Protein AF-A0A150GV74-F1 (afdb_monomer_lite)

Foldseek 3Di:
DLPPLLLVLVVVFDPFDVVLSVLLVVLLVVLCVLLVVLPDDPVVCPVVVVVVVVPDDDDDDDVRPLVSLVSLLVSLVPGDLQALPLLSLLSSLVSLVSSCVSVVVDDDPSSVVSVLSSLQSSVSSLVSLQVQFLAAEEEEQALPCLLVVLVVCVVLQFFAPDSDPQQSSNDPLQPLAAAFFALVLQVVLCVPLPVPPPCSSVLPPVGHNQHVNDDDPPSQDALVRVSVVCVVVVGRYGYRHYAQAAHSSDAPHWGHDRSSHQFEYEHYDDLCVLVVVCVRCPPCSLSSQPPDDLVSVCNTGVCRLAQVLLLRQGGRNSSNDGQVRDDLVPRLSSSLSSLSPHSYFDYPPVDPPPDPPPDVSSVVSSVNRPDDDPSVVVSCVSNVSNVSSSVSSVSSNVSVVVSVVSCVVVVNDPDRDDNHDPPPPDD

Sequence (427 aa):
MLADTYLDAMGSHWAGDSQSLNATLGLLRAGRETLLPLVQPRQRRSAWLARWRELAAKPPQPSAISDWLAAAEATVQGIAEAASYPALRRCVVALILQAWSAAGARWSQSDDAAAMRILLKLYSLHRSAALRKSAVEYYHFSKSAGTSVCVASAVEGCTTYSTSEQFTCLMPAFVDGPRWISRQAHEERCRIAMPDYGNCTKSIYSKLAKWGSRYPKGSLMVCRKRAKALELGGLNFYASEYTLRGQGGVPGAPPALCGQFLNFAVVSHLQFLVRLTHNWMGRRTAQYYDGMSLADWHALLPGLLDNFYTRGLLGERVFYLPVGGLNASQLLPAAQAALGAMDVLLVLEVEARSATDTHAEVEEIANQVLPSGAAAQELEQANSLDEQVYSFAVLMSRLDAVVWAAAEAAGEEPLKMPKSLPPQDGD

Secondary structure (DSSP, 8-state):
-HHHHHHHHHHHH--S-HHHHHHHHHHHHHHHHHHHHHHS-GGGHHHHHHHHHTT-PPPPP-STTHHHHHHHHHHHHTS-TTS--HHHHHHHHHHHHHHHHHTTS---HHHHHHHHHHHHHHHHHHHHHHHH-SEEEEEEEESS-HHHHHHHHHHTT---S--STTSTTB-TTTT-----S-HHHHHHHHHHH-TT-TTHHHHHHTTT--TTPPPPTT----HHHHHHHHHHTT--EEEE-S-PPBGGG-TTSPB---TTEEEEEEEE-TTHHHHHHHHHHTTHHHHHHTT--HHHHHHH-TTTSS-HHHHHHT-HHHHTSPTT---HHHHHHHHHHHHHTSSEEEETTSSTTS-TT--HHHHHHHHHHS--THHHHHHHHHTHHHHHHHHHHHHHHHHHHHHHHHHHHTTPPP-PPP-PPPP----

pLDDT: mean 82.27, std 16.06, range [34.5, 98.06]

Radius of gyration: 24.05 Å; chains: 1; bounding box: 54×68×63 Å

Structure (mmCIF, N/CA/C/O backbone):
data_AF-A0A150GV74-F1
#
_entry.id   AF-A0A150GV74-F1
#
loop_
_atom_site.group_PDB
_atom_site.id
_atom_site.type_symbol
_atom_site.label_atom_id
_atom_site.label_alt_id
_atom_site.label_comp_id
_atom_site.label_asym_id
_atom_site.label_entity_id
_atom_site.label_seq_id
_atom_site.pdbx_PDB_ins_code
_atom_site.Cartn_x
_atom_site.Cartn_y
_atom_site.Cartn_z
_atom_site.occupancy
_atom_site.B_iso_or_equiv
_atom_site.auth_seq_id
_atom_site.auth_comp_id
_atom_site.auth_asym_id
_atom_site.auth_atom_id
_atom_site.pdbx_PDB_model_num
ATOM 1 N N . MET A 1 1 ? -5.928 19.868 10.559 1.00 34.75 1 MET A N 1
ATOM 2 C CA . MET A 1 1 ? -5.215 20.045 9.280 1.00 34.75 1 MET A CA 1
ATOM 3 C C . MET A 1 1 ? -5.132 18.724 8.533 1.00 34.75 1 MET A C 1
ATOM 5 O O . MET A 1 1 ? -5.859 18.613 7.568 1.00 34.75 1 MET A O 1
ATOM 9 N N . LEU A 1 2 ? -4.406 17.701 9.018 1.00 37.94 2 LEU A N 1
ATOM 10 C CA . LEU A 1 2 ? -4.434 16.354 8.407 1.00 37.94 2 LEU A CA 1
ATOM 11 C C . LEU A 1 2 ? -5.851 15.762 8.303 1.00 37.94 2 LEU A C 1
ATOM 13 O O . LEU A 1 2 ? -6.184 15.207 7.275 1.00 37.94 2 LEU A O 1
ATOM 17 N N . ALA A 1 3 ? -6.708 15.943 9.313 1.00 39.94 3 ALA A N 1
ATOM 18 C CA . ALA A 1 3 ? -8.071 15.408 9.285 1.00 39.94 3 ALA A CA 1
ATOM 19 C C . ALA A 1 3 ? -8.955 16.013 8.174 1.00 39.94 3 ALA A C 1
ATOM 21 O O . ALA A 1 3 ? -9.636 15.276 7.487 1.00 39.94 3 ALA A O 1
ATOM 22 N N . ASP A 1 4 ? -8.942 17.326 7.944 1.00 39.94 4 ASP A N 1
ATOM 23 C CA . ASP A 1 4 ? -9.967 17.966 7.102 1.00 39.94 4 ASP A CA 1
ATOM 24 C C . ASP A 1 4 ? -9.801 17.612 5.606 1.00 39.94 4 ASP A C 1
ATOM 26 O O . ASP A 1 4 ? -10.765 17.237 4.948 1.00 39.94 4 ASP A O 1
ATOM 30 N N . THR A 1 5 ? -8.564 17.586 5.094 1.00 46.28 5 THR A N 1
ATOM 31 C CA . THR A 1 5 ? -8.255 17.135 3.718 1.00 46.28 5 THR A CA 1
ATOM 32 C C . THR A 1 5 ? -8.427 15.621 3.542 1.00 46.28 5 THR A C 1
ATOM 34 O O . THR A 1 5 ? -8.771 15.142 2.463 1.00 46.28 5 THR A O 1
ATOM 37 N N . TYR A 1 6 ? -8.194 14.857 4.609 1.00 46.44 6 TYR A N 1
ATOM 38 C CA . TYR A 1 6 ? -8.301 13.400 4.617 1.00 46.44 6 TYR A CA 1
ATOM 39 C C . TYR A 1 6 ? -9.761 12.936 4.635 1.00 46.44 6 TYR A C 1
ATOM 41 O O . TYR A 1 6 ? -10.100 11.949 3.993 1.00 46.44 6 TYR A O 1
ATOM 49 N N . LEU A 1 7 ? -10.647 13.672 5.308 1.00 48.47 7 LEU A N 1
ATOM 50 C CA . LEU A 1 7 ? -12.071 13.348 5.403 1.00 48.47 7 LEU A CA 1
ATOM 51 C C . LEU A 1 7 ? -12.821 13.594 4.084 1.00 48.47 7 LEU A C 1
ATOM 53 O O . LEU A 1 7 ? -13.646 12.762 3.706 1.00 48.47 7 LEU A O 1
ATOM 57 N N . ASP A 1 8 ? -12.476 14.651 3.343 1.00 48.88 8 ASP A N 1
ATOM 58 C CA . ASP A 1 8 ? -13.045 14.905 2.009 1.00 48.88 8 ASP A CA 1
ATOM 59 C C . ASP A 1 8 ? -12.565 13.869 0.975 1.00 48.88 8 ASP A C 1
ATOM 61 O O . ASP A 1 8 ? -13.357 13.370 0.174 1.00 48.88 8 ASP A O 1
ATOM 65 N N . ALA A 1 9 ? -11.286 13.472 1.031 1.00 50.31 9 ALA A N 1
ATOM 66 C CA . ALA A 1 9 ? -10.729 12.421 0.175 1.00 50.31 9 ALA A CA 1
ATOM 67 C C . ALA A 1 9 ? -11.256 11.017 0.531 1.00 50.31 9 ALA A C 1
ATOM 69 O O . ALA A 1 9 ? -11.403 10.163 -0.340 1.00 50.31 9 ALA A O 1
ATOM 70 N N . MET A 1 10 ? -11.572 10.763 1.804 1.00 53.19 10 MET A N 1
ATOM 71 C CA . MET A 1 10 ? -12.184 9.507 2.240 1.00 53.19 10 MET A CA 1
ATOM 72 C C . MET A 1 10 ? -13.619 9.345 1.738 1.00 53.19 10 MET A C 1
ATOM 74 O O . MET A 1 10 ? -14.022 8.217 1.463 1.00 53.19 10 MET A O 1
ATOM 78 N N . GLY A 1 11 ? -14.384 10.434 1.605 1.00 53.25 11 GLY A N 1
ATOM 79 C CA . GLY A 1 11 ? -15.799 10.386 1.226 1.00 53.25 11 GLY A CA 1
ATOM 80 C C . GLY A 1 11 ? -16.067 9.743 -0.140 1.00 53.25 11 GLY A C 1
ATOM 81 O O . GLY A 1 11 ? -17.091 9.090 -0.313 1.00 53.25 11 GLY A O 1
ATOM 82 N N . SER A 1 12 ? -15.138 9.855 -1.095 1.00 49.66 12 SER A N 1
ATOM 83 C CA . SER A 1 12 ? -15.251 9.227 -2.423 1.00 49.66 12 SER A CA 1
ATOM 84 C C . SER A 1 12 ? -14.815 7.755 -2.455 1.00 49.66 12 SER A C 1
ATOM 86 O O . SER A 1 12 ? -15.205 7.019 -3.363 1.00 49.66 12 SER A O 1
ATOM 88 N N . HIS A 1 13 ? -14.017 7.315 -1.477 1.00 48.69 13 HIS A N 1
ATOM 89 C CA . HIS A 1 13 ? -13.485 5.949 -1.380 1.00 48.69 13 HIS A CA 1
ATOM 90 C C . HIS A 1 13 ? -14.188 5.091 -0.325 1.00 48.69 13 HIS A C 1
ATOM 92 O O . HIS A 1 13 ? -14.035 3.868 -0.313 1.00 48.69 13 HIS A O 1
ATOM 98 N N . TRP A 1 14 ? -14.990 5.708 0.541 1.00 52.75 14 TRP A N 1
ATOM 99 C CA . TRP A 1 14 ? -15.840 5.014 1.491 1.00 52.75 14 TRP A CA 1
ATOM 100 C C . TRP A 1 14 ? -17.044 4.396 0.781 1.00 52.75 14 TRP A C 1
ATOM 102 O O . TRP A 1 14 ? -18.021 5.062 0.464 1.00 52.75 14 TRP A O 1
ATOM 112 N N . ALA A 1 15 ? -17.000 3.079 0.588 1.00 52.44 15 ALA A N 1
ATOM 113 C CA . ALA A 1 15 ? -18.156 2.285 0.168 1.00 52.44 15 ALA A CA 1
ATOM 114 C C . ALA A 1 15 ? -19.103 1.931 1.342 1.00 52.44 15 ALA A C 1
ATOM 116 O O . ALA A 1 15 ? -19.894 0.997 1.234 1.00 52.44 15 ALA A O 1
ATOM 117 N N . GLY A 1 16 ? -18.970 2.613 2.486 1.00 56.22 16 GLY A N 1
ATOM 118 C CA . GLY A 1 16 ? -19.736 2.345 3.704 1.00 56.22 16 GLY A CA 1
ATOM 119 C C . GLY A 1 16 ? -21.040 3.138 3.792 1.00 56.22 16 GLY A C 1
ATOM 120 O O . GLY A 1 16 ? -21.253 4.102 3.063 1.00 56.22 16 GLY A O 1
ATOM 121 N N . ASP A 1 17 ? -21.896 2.736 4.729 1.00 64.56 17 ASP A N 1
ATOM 122 C CA . ASP A 1 17 ? -23.103 3.473 5.101 1.00 64.56 17 ASP A CA 1
ATOM 123 C C . ASP A 1 17 ? -22.767 4.917 5.539 1.00 64.56 17 ASP A C 1
ATOM 125 O O . ASP A 1 17 ? -21.906 5.150 6.395 1.00 64.56 17 ASP A O 1
ATOM 129 N N . SER A 1 18 ? -23.445 5.893 4.931 1.00 68.81 18 SER A N 1
ATOM 130 C CA . SER A 1 18 ? -23.215 7.324 5.151 1.00 68.81 18 SER A CA 1
ATOM 131 C C . SER A 1 18 ? -23.567 7.760 6.573 1.00 68.81 18 SER A C 1
ATOM 133 O O . SER A 1 18 ? -22.959 8.697 7.096 1.00 68.81 18 SER A O 1
ATOM 135 N N . GLN A 1 19 ? -24.491 7.062 7.238 1.00 66.56 19 GLN A N 1
ATOM 136 C CA . GLN A 1 19 ? -24.822 7.310 8.637 1.00 66.56 19 GLN A CA 1
ATOM 137 C C . GLN A 1 19 ? -23.658 6.913 9.554 1.00 66.56 19 GLN A C 1
ATOM 139 O O . GLN A 1 19 ? -23.236 7.714 10.392 1.00 66.56 19 GLN A O 1
ATOM 144 N N . SER A 1 20 ? -23.076 5.731 9.341 1.00 62.09 20 SER A N 1
ATOM 145 C CA . SER A 1 20 ? -21.872 5.270 10.045 1.00 62.09 20 SER A CA 1
ATOM 146 C C . SER A 1 20 ? -20.678 6.209 9.829 1.00 62.09 20 SER A C 1
ATOM 148 O O . SER A 1 20 ? -19.926 6.490 10.767 1.00 62.09 20 SER A O 1
ATOM 150 N N . LEU A 1 21 ? -20.524 6.752 8.614 1.00 67.94 21 LEU A N 1
ATOM 151 C CA . LEU A 1 21 ? -19.511 7.766 8.312 1.00 67.94 21 LEU A CA 1
ATOM 152 C C . LEU A 1 21 ? -19.757 9.050 9.113 1.00 67.94 21 LEU A C 1
ATOM 154 O O . LEU A 1 21 ? -18.862 9.510 9.812 1.00 67.94 21 LEU A O 1
ATOM 158 N N . ASN A 1 22 ? -20.966 9.609 9.080 1.00 71.44 22 ASN A N 1
ATOM 159 C CA . ASN A 1 22 ? -21.285 10.846 9.799 1.00 71.44 22 ASN A CA 1
ATOM 160 C C . ASN A 1 22 ? -21.113 10.710 11.320 1.00 71.44 22 ASN A C 1
ATOM 162 O O . ASN A 1 22 ? -20.545 11.602 11.952 1.00 71.44 22 ASN A O 1
ATOM 166 N N . ALA A 1 23 ? -21.542 9.585 11.901 1.00 67.75 23 ALA A N 1
ATOM 167 C CA . ALA A 1 23 ? -21.342 9.292 13.321 1.00 67.75 23 ALA A CA 1
ATOM 168 C C . ALA A 1 23 ? -19.848 9.213 13.676 1.00 67.75 23 ALA A C 1
ATOM 170 O O . ALA A 1 23 ? -19.400 9.812 14.654 1.00 67.75 23 ALA A O 1
ATOM 171 N N . THR A 1 24 ? -19.056 8.560 12.821 1.00 64.00 24 THR A N 1
ATOM 172 C CA . THR A 1 24 ? -17.594 8.509 12.937 1.00 64.00 24 THR A CA 1
ATOM 173 C C . THR A 1 24 ? -16.980 9.905 12.895 1.00 64.00 24 THR A C 1
ATOM 175 O O . THR A 1 24 ? -16.190 10.259 13.766 1.00 64.00 24 THR A O 1
ATOM 178 N N . LEU A 1 25 ? -17.357 10.731 11.916 1.00 72.56 25 LEU A N 1
ATOM 179 C CA . LEU A 1 25 ? -16.864 12.105 11.795 1.00 72.56 25 LEU A CA 1
ATOM 180 C C . LEU A 1 25 ? -17.182 12.931 13.046 1.00 72.56 25 LEU A C 1
ATOM 182 O O . LEU A 1 25 ? -16.324 13.678 13.517 1.00 72.56 25 LEU A O 1
ATOM 186 N N . GLY A 1 26 ? -18.387 12.771 13.600 1.00 71.50 26 GLY A N 1
ATOM 187 C CA . GLY A 1 26 ? -18.791 13.387 14.863 1.00 71.50 26 GLY A CA 1
ATOM 188 C C . GLY A 1 26 ? -17.893 12.965 16.026 1.00 71.50 26 GLY A C 1
ATOM 189 O O . GLY A 1 26 ? -17.358 13.826 16.723 1.00 71.50 26 GLY A O 1
ATOM 190 N N . LEU A 1 27 ? -17.648 11.660 16.181 1.00 69.94 27 LEU A N 1
ATOM 191 C CA . LEU A 1 27 ? -16.764 11.116 17.217 1.00 69.94 27 LEU A CA 1
ATOM 192 C C . LEU A 1 27 ? -15.328 11.645 17.095 1.00 69.94 27 LEU A C 1
ATOM 194 O O . LEU A 1 27 ? -14.721 12.031 18.094 1.00 69.94 27 LEU A O 1
ATOM 198 N N . LEU A 1 28 ? -14.787 11.695 15.874 1.00 72.88 28 LEU A N 1
ATOM 199 C CA . LEU A 1 28 ? -13.433 12.192 15.621 1.00 72.88 28 LEU A CA 1
ATOM 200 C C . LEU A 1 28 ? -13.301 13.685 15.938 1.00 72.88 28 LEU A C 1
ATOM 202 O O . LEU A 1 28 ? -12.291 14.108 16.505 1.00 72.88 28 LEU A O 1
ATOM 206 N N . ARG A 1 29 ? -14.322 14.485 15.605 1.00 76.00 29 ARG A N 1
ATOM 207 C CA . ARG A 1 29 ? -14.373 15.910 15.965 1.00 76.00 29 ARG A CA 1
ATOM 208 C C . ARG A 1 29 ? -14.444 16.094 17.479 1.00 76.00 29 ARG A C 1
ATOM 210 O O . ARG A 1 29 ? -13.608 16.812 18.019 1.00 76.00 29 ARG A O 1
ATOM 217 N N . ALA A 1 30 ? -15.346 15.381 18.156 1.00 70.50 30 ALA A N 1
ATOM 218 C CA . ALA A 1 30 ? -15.491 15.443 19.609 1.00 70.50 30 ALA A CA 1
ATOM 219 C C . ALA A 1 30 ? -14.196 15.033 20.330 1.00 70.50 30 ALA A C 1
ATOM 221 O O . ALA A 1 30 ? -13.692 15.773 21.169 1.00 70.50 30 ALA A O 1
ATOM 222 N N . GLY A 1 31 ? -13.586 13.907 19.942 1.00 69.44 31 GLY A N 1
ATOM 223 C CA . GLY A 1 31 ? -12.312 13.461 20.513 1.00 69.44 31 GLY A CA 1
ATOM 224 C C . GLY A 1 31 ? -11.190 14.479 20.311 1.00 69.44 31 GLY A C 1
ATOM 225 O O . GLY A 1 31 ? -10.429 14.757 21.233 1.00 69.44 31 GLY A O 1
ATOM 226 N N . ARG A 1 32 ? -11.112 15.113 19.136 1.00 74.75 32 ARG A N 1
ATOM 227 C CA . ARG A 1 32 ? -10.151 16.196 18.895 1.00 74.75 32 ARG A CA 1
ATOM 228 C C . ARG A 1 32 ? -10.397 17.384 19.825 1.00 74.75 32 ARG A C 1
ATOM 230 O O . ARG A 1 32 ? -9.440 17.898 20.393 1.00 74.75 32 ARG A O 1
ATOM 237 N N . GLU A 1 33 ? -11.636 17.832 19.975 1.00 75.69 33 GLU A N 1
ATOM 238 C CA . GLU A 1 33 ? -11.978 18.970 20.836 1.00 75.69 33 GLU A CA 1
ATOM 239 C C . GLU A 1 33 ? -11.679 18.686 22.314 1.00 75.69 33 GLU A C 1
ATOM 241 O O . GLU A 1 33 ? -11.115 19.542 22.996 1.00 75.69 33 GLU A O 1
ATOM 246 N N . THR A 1 34 ? -11.958 17.470 22.786 1.00 71.19 34 THR A N 1
ATOM 247 C CA . THR A 1 34 ? -11.696 17.046 24.168 1.00 71.19 34 THR A CA 1
ATOM 248 C C . THR A 1 34 ? -10.206 16.819 24.445 1.00 71.19 34 THR A C 1
ATOM 250 O O . THR A 1 34 ? -9.703 17.234 25.489 1.00 71.19 34 THR A O 1
ATOM 253 N N . LEU A 1 35 ? -9.470 16.182 23.526 1.00 71.12 35 LEU A N 1
ATOM 254 C CA . LEU A 1 35 ? -8.106 15.697 23.783 1.00 71.12 35 LEU A CA 1
ATOM 255 C C . LEU A 1 35 ? -7.004 16.673 23.354 1.00 71.12 35 LEU A C 1
ATOM 257 O O . LEU A 1 35 ? -5.923 16.682 23.947 1.00 71.12 35 LEU A O 1
ATOM 261 N N . LEU A 1 36 ? -7.232 17.512 22.340 1.00 71.38 36 LEU A N 1
ATOM 262 C CA . LEU A 1 36 ? -6.211 18.443 21.843 1.00 71.38 36 LEU A CA 1
ATOM 263 C C . LEU A 1 36 ? -5.717 19.446 22.912 1.00 71.38 36 LEU A C 1
ATOM 265 O O . LEU A 1 36 ? -4.506 19.692 22.955 1.00 71.38 36 LEU A O 1
ATOM 269 N N . PRO A 1 37 ? -6.569 19.988 23.810 1.00 70.50 37 PRO A N 1
ATOM 270 C CA . PRO A 1 37 ? -6.116 20.851 24.905 1.00 70.50 37 PRO A CA 1
ATOM 271 C C . PRO A 1 37 ? -5.196 20.148 25.916 1.00 70.50 37 PRO A C 1
ATOM 273 O O . PRO A 1 37 ? -4.397 20.810 26.585 1.00 70.50 37 PRO A O 1
ATOM 276 N N . LEU A 1 38 ? -5.293 18.818 26.026 1.00 62.06 38 LEU A N 1
ATOM 277 C CA . LEU A 1 38 ? -4.555 18.018 27.007 1.00 62.06 38 LEU A CA 1
ATOM 278 C C . LEU A 1 38 ? -3.129 17.673 26.549 1.00 62.06 38 LEU A C 1
ATOM 280 O O . LEU A 1 38 ? -2.259 17.459 27.387 1.00 62.06 38 LEU A O 1
ATOM 284 N N . VAL A 1 39 ? -2.871 17.670 25.236 1.00 54.09 39 VAL A N 1
ATOM 285 C CA . VAL A 1 39 ? -1.625 17.140 24.639 1.00 54.09 39 VAL A CA 1
ATOM 286 C C . VAL A 1 39 ? -0.629 18.229 24.210 1.00 54.09 39 VAL A C 1
ATOM 288 O O . VAL A 1 39 ? 0.543 17.946 23.971 1.00 54.09 39 VAL A O 1
ATOM 291 N N . GLN A 1 40 ? -1.033 19.502 24.145 1.00 52.75 40 GLN A N 1
ATOM 292 C CA . GLN A 1 40 ? -0.128 20.578 23.716 1.00 52.75 40 GLN A CA 1
ATOM 293 C C . GLN A 1 40 ? 0.940 20.930 24.781 1.00 52.75 40 GLN A C 1
ATOM 295 O O . GLN A 1 40 ? 0.590 21.214 25.934 1.00 52.75 40 GLN A O 1
ATOM 300 N N . PRO A 1 41 ? 2.238 21.013 24.406 1.00 46.62 41 PRO A N 1
ATOM 301 C CA . PRO A 1 41 ? 3.317 21.390 25.317 1.00 46.62 41 PRO A CA 1
ATOM 302 C C . PRO A 1 41 ? 3.127 22.788 25.917 1.00 46.62 41 PRO A C 1
ATOM 304 O O . PRO A 1 41 ? 2.705 23.733 25.243 1.00 46.62 41 PRO A O 1
ATOM 307 N N . ARG A 1 42 ? 3.535 22.949 27.184 1.00 50.00 42 ARG A N 1
ATOM 308 C CA . ARG A 1 42 ? 3.432 24.192 27.976 1.00 50.00 42 ARG A CA 1
ATOM 309 C C . ARG A 1 42 ? 3.982 25.458 27.292 1.00 50.00 42 ARG A C 1
ATOM 311 O O . ARG A 1 42 ? 3.562 26.543 27.671 1.00 50.00 42 ARG A O 1
ATOM 318 N N . GLN A 1 43 ? 4.865 25.365 26.297 1.00 50.50 43 GLN A N 1
ATOM 319 C CA . GLN A 1 43 ? 5.468 26.540 25.649 1.00 50.50 43 GLN A CA 1
ATOM 320 C C . GLN A 1 43 ? 4.559 27.252 24.632 1.00 50.50 43 GLN A C 1
ATOM 322 O O . GLN A 1 43 ? 4.696 28.458 24.456 1.00 50.50 43 GLN A O 1
ATOM 327 N N . ARG A 1 44 ? 3.569 26.576 24.026 1.00 46.97 44 ARG A N 1
ATOM 328 C CA . ARG A 1 44 ? 2.558 27.238 23.165 1.00 46.97 44 ARG A CA 1
ATOM 329 C C . ARG A 1 44 ? 1.338 27.754 23.936 1.00 46.97 44 ARG A C 1
ATOM 331 O O . ARG A 1 44 ? 0.443 28.361 23.352 1.00 46.97 44 ARG A O 1
ATOM 338 N N . ARG A 1 45 ? 1.307 27.551 25.258 1.00 48.88 45 ARG A N 1
ATOM 339 C CA . ARG A 1 45 ? 0.189 27.951 26.121 1.00 48.88 45 ARG A CA 1
ATOM 340 C C . ARG A 1 45 ? 0.066 29.466 26.311 1.00 48.88 45 ARG A C 1
ATOM 342 O O . ARG A 1 45 ? -1.051 29.921 26.499 1.00 48.88 45 ARG A O 1
ATOM 349 N N . SER A 1 46 ? 1.139 30.258 26.268 1.00 53.00 46 SER A N 1
ATOM 350 C CA . SER A 1 46 ? 1.078 31.675 26.685 1.00 53.00 46 SER A CA 1
ATOM 351 C C . SER A 1 46 ? 0.221 32.556 25.765 1.00 53.00 46 SER A C 1
ATOM 353 O O . SER A 1 46 ? -0.663 33.256 26.252 1.00 53.00 46 SER A O 1
ATOM 355 N N . ALA A 1 47 ? 0.414 32.471 24.446 1.00 54.81 47 ALA A N 1
ATOM 356 C CA . ALA A 1 47 ? -0.326 33.287 23.479 1.00 54.81 47 ALA A CA 1
ATOM 357 C C . ALA A 1 47 ? -1.801 32.865 23.339 1.00 54.81 47 ALA A C 1
ATOM 359 O O . ALA A 1 47 ? -2.678 33.697 23.120 1.00 54.81 47 ALA A O 1
ATOM 360 N N . TRP A 1 48 ? -2.088 31.571 23.503 1.00 49.75 48 TRP A N 1
ATOM 361 C CA . TRP A 1 48 ? -3.443 31.033 23.376 1.00 49.75 48 TRP A CA 1
ATOM 362 C C . TRP A 1 48 ? -4.259 31.176 24.676 1.00 49.75 48 TRP A C 1
ATOM 364 O O . TRP A 1 48 ? -5.435 31.526 24.619 1.00 49.75 48 TRP A O 1
ATOM 374 N N . LEU A 1 49 ? -3.636 31.010 25.856 1.00 47.53 49 LEU A N 1
ATOM 375 C CA . LEU A 1 49 ? -4.288 31.208 27.162 1.00 47.53 49 LEU A CA 1
ATOM 376 C C . LEU A 1 49 ? -4.647 32.670 27.448 1.00 47.53 49 LEU A C 1
ATOM 378 O O . LEU A 1 49 ? -5.627 32.905 28.148 1.00 47.53 49 LEU A O 1
ATOM 382 N N . ALA A 1 50 ? -3.879 33.642 26.946 1.00 51.94 50 ALA A N 1
ATOM 383 C CA . ALA A 1 50 ? -4.193 35.061 27.132 1.00 51.94 50 ALA A CA 1
ATOM 384 C C . ALA A 1 50 ? -5.530 35.427 26.466 1.00 51.94 50 ALA A C 1
ATOM 386 O O . ALA A 1 50 ? -6.390 36.031 27.096 1.00 51.94 50 ALA A O 1
ATOM 387 N N . ARG A 1 51 ? -5.749 34.940 25.239 1.00 48.81 51 ARG A N 1
ATOM 388 C CA . ARG A 1 51 ? -6.974 35.176 24.463 1.00 48.81 51 ARG A CA 1
ATOM 389 C C . ARG A 1 51 ? -8.175 34.349 24.942 1.00 48.81 51 ARG A C 1
ATOM 391 O O . ARG A 1 51 ? -9.313 34.755 24.751 1.00 48.81 51 ARG A O 1
ATOM 398 N N . TRP A 1 52 ? -7.934 33.206 25.587 1.00 45.38 52 TRP A N 1
ATOM 399 C CA . TRP A 1 52 ? -8.989 32.371 26.179 1.00 45.38 52 TRP A CA 1
ATOM 400 C C . TRP A 1 52 ? -9.450 32.838 27.567 1.00 45.38 52 TRP A C 1
ATOM 402 O O . TRP A 1 52 ? -10.600 32.613 27.935 1.00 45.38 52 TRP A O 1
ATOM 412 N N . ARG A 1 53 ? -8.584 33.508 28.340 1.00 51.19 53 ARG A N 1
ATOM 413 C CA . ARG A 1 53 ? -8.936 34.070 29.658 1.00 51.19 53 ARG A CA 1
ATOM 414 C C . ARG A 1 53 ? -9.876 35.273 29.572 1.00 51.19 53 ARG A C 1
ATOM 416 O O . ARG A 1 53 ? -10.618 35.500 30.519 1.00 51.19 53 ARG A O 1
ATOM 423 N N . GLU A 1 54 ? -9.881 35.989 28.450 1.00 46.09 54 GLU A N 1
ATOM 424 C CA . GLU A 1 54 ? -10.827 37.084 28.190 1.00 46.09 54 GLU A CA 1
ATOM 425 C C . GLU A 1 54 ? -12.221 36.596 27.751 1.00 46.09 54 GLU A C 1
ATOM 427 O O . GLU A 1 54 ? -13.169 37.372 27.795 1.00 46.09 54 GLU A O 1
ATOM 432 N N . LEU A 1 55 ? -12.378 35.318 27.368 1.00 43.47 55 LEU A N 1
ATOM 433 C CA . LEU A 1 55 ? -13.612 34.798 26.756 1.00 43.47 55 LEU A CA 1
ATOM 434 C C . LEU A 1 55 ? -14.387 33.755 27.586 1.00 43.47 55 LEU A C 1
ATOM 436 O O . LEU A 1 55 ? -15.428 33.297 27.122 1.00 43.47 55 LEU A O 1
ATOM 440 N N . ALA A 1 56 ? -13.954 33.375 28.797 1.00 38.03 56 ALA A N 1
ATOM 441 C CA . ALA A 1 56 ? -14.629 32.310 29.553 1.00 38.03 56 ALA A CA 1
ATOM 442 C C . ALA A 1 56 ? -14.836 32.613 31.050 1.00 38.03 56 ALA A C 1
ATOM 444 O O . ALA A 1 56 ? -13.909 32.535 31.859 1.00 38.03 56 ALA A O 1
ATOM 445 N N . ALA A 1 57 ? -16.099 32.840 31.436 1.00 46.50 57 ALA A N 1
ATOM 446 C CA . ALA A 1 57 ? -16.595 32.503 32.769 1.00 46.50 57 ALA A CA 1
ATOM 447 C C . ALA A 1 57 ? -16.502 30.974 32.955 1.00 46.50 57 ALA A C 1
ATOM 449 O O . ALA A 1 57 ? -16.902 30.219 32.072 1.00 46.50 57 ALA A O 1
ATOM 450 N N . LYS A 1 58 ? -15.910 30.523 34.070 1.00 51.28 58 LYS A N 1
ATOM 451 C CA . LYS A 1 58 ? -15.524 29.120 34.331 1.00 51.28 58 LYS A CA 1
ATOM 452 C C . LYS A 1 58 ? -16.670 28.101 34.132 1.00 51.28 58 LYS A C 1
ATOM 454 O O . LYS A 1 58 ? -17.627 28.152 34.904 1.00 51.28 58 LYS A O 1
ATOM 459 N N . PRO A 1 59 ? -16.505 27.092 33.253 1.00 34.50 59 PRO A N 1
ATOM 460 C CA . PRO A 1 59 ? -17.214 25.812 33.307 1.00 34.50 59 PRO A CA 1
ATOM 461 C C . PRO A 1 59 ? -16.315 24.686 33.885 1.00 34.50 59 PRO A C 1
ATOM 463 O O . PRO A 1 59 ? -15.100 24.880 34.021 1.00 34.50 59 PRO A O 1
ATOM 466 N N . PRO A 1 60 ? -16.890 23.535 34.291 1.00 36.81 60 PRO A N 1
ATOM 467 C CA . PRO A 1 60 ? -16.251 22.579 35.195 1.00 36.81 60 PRO A CA 1
ATOM 468 C C . PRO A 1 60 ? -15.196 21.683 34.529 1.00 36.81 60 PRO A C 1
ATOM 470 O O . PRO A 1 60 ? -15.229 21.388 33.338 1.00 36.81 60 PRO A O 1
ATOM 473 N N . GLN A 1 61 ? -14.255 21.254 35.370 1.00 49.66 61 GLN A N 1
ATOM 474 C CA . GLN A 1 61 ? -13.284 20.186 35.138 1.00 49.66 61 GLN A CA 1
ATOM 475 C C . GLN A 1 61 ? -13.973 18.792 35.162 1.00 49.66 61 GLN A C 1
ATOM 477 O O . GLN A 1 61 ? -15.116 18.700 35.597 1.00 49.66 61 GLN A O 1
ATOM 482 N N . PRO A 1 62 ? -13.320 17.724 34.671 1.00 47.59 62 PRO A N 1
ATOM 483 C CA . PRO A 1 62 ? -13.916 16.472 34.188 1.00 47.59 62 PRO A CA 1
ATOM 484 C C . PRO A 1 62 ? -15.022 15.799 35.022 1.00 47.59 62 PRO A C 1
ATOM 486 O O . PRO A 1 62 ? -14.837 15.547 36.207 1.00 47.59 62 PRO A O 1
ATOM 489 N N . SER A 1 63 ? -16.028 15.274 34.314 1.00 54.69 63 SER A N 1
ATOM 490 C CA . SER A 1 63 ? -16.246 13.815 34.131 1.00 54.69 63 SER A CA 1
ATOM 491 C C . SER A 1 63 ? -15.585 13.260 32.822 1.00 54.69 63 SER A C 1
ATOM 493 O O . SER A 1 63 ? -15.798 12.142 32.372 1.00 54.69 63 SER A O 1
ATOM 495 N N . ALA A 1 64 ? -14.676 14.051 32.242 1.00 77.38 64 ALA A N 1
ATOM 496 C CA . ALA A 1 64 ? -14.186 14.168 30.859 1.00 77.38 64 ALA A CA 1
ATOM 497 C C . ALA A 1 64 ? -13.099 13.229 30.248 1.00 77.38 64 ALA A C 1
ATOM 499 O O . ALA A 1 64 ? -12.449 13.644 29.293 1.00 77.38 64 ALA A O 1
ATOM 500 N N . ILE A 1 65 ? -12.889 11.982 30.669 1.00 84.06 65 ILE A N 1
ATOM 501 C CA . ILE A 1 65 ? -12.267 10.962 29.769 1.00 84.06 65 ILE A CA 1
ATOM 502 C C . ILE A 1 65 ? -13.190 9.757 29.692 1.00 84.06 65 ILE A C 1
ATOM 504 O O . ILE A 1 65 ? -13.497 9.285 28.599 1.00 84.06 65 ILE A O 1
ATOM 508 N N . SER A 1 66 ? -13.708 9.352 30.847 1.00 89.25 66 SER A N 1
ATOM 509 C CA . SER A 1 66 ? -14.718 8.311 30.982 1.00 89.25 66 SER A CA 1
ATOM 510 C C . SER A 1 66 ? -15.965 8.598 30.146 1.00 89.25 66 SER A C 1
ATOM 512 O O . SER A 1 66 ? -16.409 7.718 29.414 1.00 89.25 66 SER A O 1
ATOM 514 N N . ASP A 1 67 ? -16.470 9.837 30.143 1.00 88.19 67 ASP A N 1
ATOM 515 C CA . ASP A 1 67 ? -17.618 10.210 29.301 1.00 88.19 67 ASP A CA 1
ATOM 516 C C . ASP A 1 67 ? -17.323 10.062 27.802 1.00 88.19 67 ASP A C 1
ATOM 518 O O . ASP A 1 67 ? -18.166 9.594 27.035 1.00 88.19 67 ASP A O 1
ATOM 522 N N . TRP A 1 68 ? -16.114 10.441 27.372 1.00 87.94 68 TRP A N 1
ATOM 523 C CA . TRP A 1 68 ? -15.713 10.301 25.974 1.00 87.94 68 TRP A CA 1
ATOM 524 C C . TRP A 1 68 ? -15.561 8.828 25.588 1.00 87.94 68 TRP A C 1
ATOM 526 O O . TRP A 1 68 ? -16.055 8.436 24.534 1.00 87.94 68 TRP A O 1
ATOM 536 N N . LEU A 1 69 ? -14.934 8.005 26.437 1.00 92.31 69 LEU A N 1
ATOM 537 C CA . LEU A 1 69 ? -14.815 6.562 26.211 1.00 92.31 69 LEU A CA 1
ATOM 538 C C . LEU A 1 69 ? -16.190 5.894 26.143 1.00 92.31 69 LEU A C 1
ATOM 540 O O . LEU A 1 69 ? -16.423 5.102 25.235 1.00 92.31 69 LEU A O 1
ATOM 544 N N . ALA A 1 70 ? -17.121 6.257 27.028 1.00 91.62 70 ALA A N 1
ATOM 545 C CA . ALA A 1 70 ? -18.490 5.747 26.997 1.00 91.62 70 ALA A CA 1
ATOM 546 C C . ALA A 1 70 ? -19.220 6.135 25.697 1.00 91.62 70 ALA A C 1
ATOM 548 O O . ALA A 1 70 ? -19.871 5.297 25.071 1.00 91.62 70 ALA A O 1
ATOM 549 N N . ALA A 1 71 ? -19.074 7.384 25.243 1.00 88.25 71 ALA A N 1
ATOM 550 C CA . ALA A 1 71 ? -19.646 7.839 23.975 1.00 88.25 71 ALA A CA 1
ATOM 551 C C . ALA A 1 71 ? -18.994 7.157 22.757 1.00 88.25 71 ALA A C 1
ATOM 553 O O . ALA A 1 71 ? -19.688 6.778 21.808 1.00 88.25 71 ALA A O 1
ATOM 554 N N . ALA A 1 72 ? -17.670 6.976 22.780 1.00 90.06 72 ALA A N 1
ATOM 555 C CA . ALA A 1 72 ? -16.918 6.266 21.749 1.00 90.06 72 ALA A CA 1
ATOM 556 C C . ALA A 1 72 ? -17.345 4.799 21.667 1.00 90.06 72 ALA A C 1
A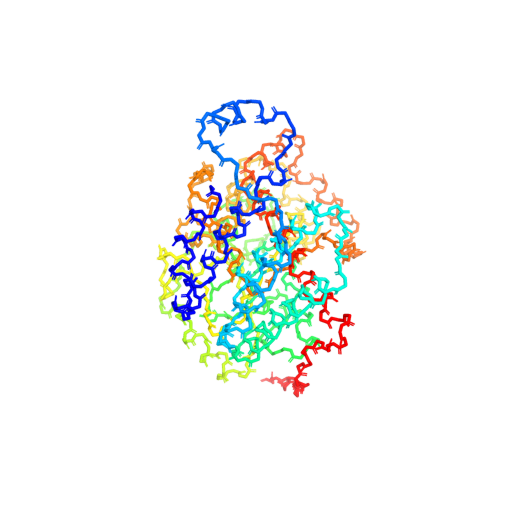TOM 558 O O . ALA A 1 72 ? -17.586 4.294 20.573 1.00 90.06 72 ALA A O 1
ATOM 559 N N . GLU A 1 73 ? -17.506 4.143 22.815 1.00 95.31 73 GLU A N 1
ATOM 560 C CA . GLU A 1 73 ? -18.007 2.780 22.912 1.00 95.31 73 GLU A CA 1
ATOM 561 C C . GLU A 1 73 ? -19.403 2.667 22.309 1.00 95.31 73 GLU A C 1
ATOM 563 O O . GLU A 1 73 ? -19.586 1.902 21.365 1.00 95.31 73 GLU A O 1
ATOM 568 N N . ALA A 1 74 ? -20.362 3.472 22.772 1.00 91.88 74 ALA A N 1
ATOM 569 C CA . ALA A 1 74 ? -21.723 3.458 22.239 1.00 91.88 74 ALA A CA 1
ATOM 570 C C . ALA A 1 74 ? -21.749 3.677 20.716 1.00 91.88 74 ALA A C 1
ATOM 572 O O . ALA A 1 74 ? -22.466 2.982 19.996 1.00 91.88 74 ALA A O 1
ATOM 573 N N . THR A 1 75 ? -20.916 4.596 20.216 1.00 89.12 75 THR A N 1
ATOM 574 C CA . THR A 1 75 ? -20.796 4.873 18.779 1.00 89.12 75 THR A CA 1
ATOM 575 C C . THR A 1 75 ? -20.257 3.665 18.020 1.00 89.12 75 THR A C 1
ATOM 577 O O . THR A 1 75 ? -20.875 3.243 17.049 1.00 89.12 75 THR A O 1
ATOM 580 N N . VAL A 1 76 ? -19.132 3.087 18.455 1.00 92.81 76 VAL A N 1
ATOM 581 C CA . VAL A 1 76 ? -18.474 1.959 17.771 1.00 92.81 76 VAL A CA 1
ATOM 582 C C . VAL A 1 76 ? -19.328 0.690 17.826 1.00 92.81 76 VAL A C 1
ATOM 584 O O . VAL A 1 76 ? -19.383 -0.050 16.843 1.00 92.81 76 VAL A O 1
ATOM 587 N N . GLN A 1 77 ? -20.049 0.455 18.925 1.00 94.12 77 GLN A N 1
ATOM 588 C CA . GLN A 1 77 ? -20.984 -0.669 19.040 1.00 94.12 77 GLN A CA 1
ATOM 589 C C . GLN A 1 77 ? -22.161 -0.557 18.063 1.00 94.12 77 GLN A C 1
ATOM 591 O O . GLN A 1 77 ? -22.631 -1.578 17.562 1.00 94.12 77 GLN A O 1
ATOM 596 N N . GLY A 1 78 ? -22.598 0.666 17.746 1.00 91.06 78 GLY A N 1
ATOM 597 C CA . GLY A 1 78 ? -23.666 0.926 16.778 1.00 91.06 78 GLY A CA 1
ATOM 598 C C . GLY A 1 78 ? -23.259 0.774 15.308 1.00 91.06 78 GLY A C 1
ATOM 599 O O . GLY A 1 78 ? -24.120 0.842 14.433 1.00 91.06 78 GLY A O 1
ATOM 600 N N . ILE A 1 79 ? -21.971 0.575 15.008 1.00 89.31 79 ILE A N 1
ATOM 601 C CA . ILE A 1 79 ? -21.496 0.460 13.626 1.00 89.31 79 ILE A CA 1
ATOM 602 C C . ILE A 1 79 ? -21.883 -0.900 13.056 1.00 89.31 79 ILE A C 1
ATOM 604 O O . ILE A 1 79 ? -21.572 -1.954 13.621 1.00 89.31 79 ILE A O 1
ATOM 608 N N . ALA A 1 80 ? -22.536 -0.864 11.895 1.00 88.88 80 ALA A N 1
ATOM 609 C CA . ALA A 1 80 ? -22.915 -2.062 11.171 1.00 88.88 80 ALA A CA 1
ATOM 610 C C . ALA A 1 80 ? -21.673 -2.865 10.774 1.00 88.88 80 ALA A C 1
ATOM 612 O O . ALA A 1 80 ? -20.714 -2.329 10.225 1.00 88.88 80 ALA A O 1
ATOM 613 N N . GLU A 1 81 ? -21.722 -4.181 10.945 1.00 88.75 81 GLU A N 1
ATOM 614 C CA . GLU A 1 81 ? -20.689 -5.093 10.453 1.00 88.75 81 GLU A CA 1
ATOM 615 C C . GLU A 1 81 ? -20.797 -5.283 8.938 1.00 88.75 81 GLU A C 1
ATOM 617 O O . GLU A 1 81 ? -20.816 -6.409 8.470 1.00 88.75 81 GLU A O 1
ATOM 622 N N . ALA A 1 82 ? -20.886 -4.205 8.153 1.00 83.12 82 ALA A N 1
ATOM 623 C CA . ALA A 1 82 ? -20.988 -4.240 6.693 1.00 83.12 82 ALA A CA 1
ATOM 624 C C . ALA A 1 82 ? -19.624 -4.060 6.004 1.00 83.12 82 ALA A C 1
ATOM 626 O O . ALA A 1 82 ? -19.375 -4.675 4.964 1.00 83.12 82 ALA A O 1
ATOM 627 N N . ALA A 1 83 ? -18.695 -3.326 6.621 1.00 85.81 83 ALA A N 1
ATOM 628 C CA . ALA A 1 83 ? -17.354 -3.062 6.096 1.00 85.81 83 ALA A CA 1
ATOM 629 C C . ALA A 1 83 ? -16.266 -3.173 7.181 1.00 85.81 83 ALA A C 1
ATOM 631 O O . ALA A 1 83 ? -16.554 -3.399 8.351 1.00 85.81 83 ALA A O 1
ATOM 632 N N . SER A 1 84 ? -15.003 -3.057 6.769 1.00 86.56 84 SER A N 1
ATOM 633 C CA . SER A 1 84 ? -13.805 -3.214 7.612 1.00 86.56 84 SER A CA 1
ATOM 634 C C . SER A 1 84 ? -13.349 -1.925 8.300 1.00 86.56 84 SER A C 1
ATOM 636 O O . SER A 1 84 ? -12.550 -1.978 9.234 1.00 86.56 84 SER A O 1
ATOM 638 N N . TYR A 1 85 ? -13.809 -0.776 7.800 1.00 89.88 85 TYR A N 1
ATOM 639 C CA . TYR A 1 85 ? -13.573 0.569 8.331 1.00 89.88 85 TYR A CA 1
ATOM 640 C C . TYR A 1 85 ? -12.129 0.859 8.813 1.00 89.88 85 TYR A C 1
ATOM 642 O O . TYR A 1 85 ? -11.946 1.365 9.922 1.00 89.88 85 TYR A O 1
ATOM 650 N N . PRO A 1 86 ? -11.079 0.588 8.011 1.00 92.44 86 PRO A N 1
ATOM 651 C CA . PRO A 1 86 ? -9.692 0.659 8.479 1.00 92.44 86 PRO A CA 1
ATOM 652 C C . PRO A 1 86 ? -9.279 2.058 8.952 1.00 92.44 86 PRO A C 1
ATOM 654 O O . PRO A 1 86 ? -8.638 2.195 9.991 1.00 92.44 86 PRO A O 1
ATOM 657 N N . ALA A 1 87 ? -9.696 3.108 8.242 1.00 87.56 87 ALA A N 1
ATOM 658 C CA . ALA A 1 87 ? -9.407 4.484 8.636 1.00 87.56 87 ALA A CA 1
ATOM 659 C C . ALA A 1 87 ? -10.067 4.857 9.975 1.00 87.56 87 ALA A C 1
ATOM 661 O O . ALA A 1 87 ? -9.399 5.392 10.854 1.00 87.56 87 ALA A O 1
ATOM 662 N N . LEU A 1 88 ? -11.348 4.514 10.163 1.00 88.25 88 LEU A N 1
ATOM 663 C CA . LEU A 1 88 ? -12.043 4.701 11.442 1.00 88.25 88 LEU A CA 1
ATOM 664 C C . LEU A 1 88 ? -11.305 3.964 12.562 1.00 88.25 88 LEU A C 1
ATOM 666 O O . LEU A 1 88 ? -11.023 4.568 13.593 1.00 88.25 88 LEU A O 1
ATOM 670 N N . ARG A 1 89 ? -10.986 2.679 12.352 1.00 94.06 89 ARG A N 1
ATOM 671 C CA . ARG A 1 89 ? -10.284 1.846 13.332 1.00 94.06 89 ARG A CA 1
ATOM 672 C C . ARG A 1 89 ? -9.003 2.531 13.798 1.00 94.06 89 ARG A C 1
ATOM 674 O O . ARG A 1 89 ? -8.839 2.765 14.991 1.00 94.06 89 ARG A O 1
ATOM 681 N N . ARG A 1 90 ? -8.144 2.936 12.861 1.00 93.81 90 ARG A N 1
ATOM 682 C CA . ARG A 1 90 ? -6.872 3.617 13.152 1.00 93.81 90 ARG A CA 1
ATOM 683 C C . ARG A 1 90 ? -7.085 4.949 13.873 1.00 93.81 90 ARG A C 1
ATOM 685 O O . ARG A 1 90 ? -6.392 5.229 14.847 1.00 93.81 90 ARG A O 1
ATOM 692 N N . CYS A 1 91 ? -8.063 5.751 13.454 1.00 90.25 91 CYS A N 1
ATOM 693 C CA . CYS A 1 91 ? -8.360 7.022 14.111 1.00 90.25 91 CYS A CA 1
ATOM 694 C C . CYS A 1 91 ? -8.886 6.845 15.545 1.00 90.25 91 CYS A C 1
ATOM 696 O O . CYS A 1 91 ? -8.443 7.564 16.437 1.00 90.25 91 CYS A O 1
ATOM 698 N N . VAL A 1 92 ? -9.787 5.889 15.793 1.00 91.94 92 VAL A N 1
ATOM 699 C CA . VAL A 1 92 ? -10.302 5.604 17.144 1.00 91.94 92 VAL A CA 1
ATOM 700 C C . VAL A 1 92 ? -9.185 5.105 18.054 1.00 91.94 92 VAL A C 1
ATOM 702 O O . VAL A 1 92 ? -9.042 5.619 19.159 1.00 91.94 92 VAL A O 1
ATOM 705 N N . VAL A 1 93 ? -8.344 4.180 17.582 1.00 96.19 93 VAL A N 1
ATOM 706 C CA . VAL A 1 93 ? -7.179 3.702 18.346 1.00 96.19 93 VAL A CA 1
ATOM 707 C C . VAL A 1 93 ? -6.237 4.857 18.682 1.00 96.19 93 VAL A C 1
ATOM 709 O O . VAL A 1 93 ? -5.803 4.982 19.824 1.00 96.19 93 VAL A O 1
ATOM 712 N N . ALA A 1 94 ? -5.949 5.742 17.723 1.00 93.31 94 ALA A N 1
ATOM 713 C CA . ALA A 1 94 ? -5.099 6.903 17.969 1.00 93.31 94 ALA A CA 1
ATOM 714 C C . ALA A 1 94 ? -5.679 7.823 19.057 1.00 93.31 94 ALA A C 1
ATOM 716 O O . ALA A 1 94 ? -4.937 8.279 19.925 1.00 93.31 94 ALA A O 1
ATOM 717 N N . LEU A 1 95 ? -6.997 8.057 19.055 1.00 89.81 95 LEU A N 1
ATOM 718 C CA . LEU A 1 95 ? -7.671 8.855 20.085 1.00 89.81 95 LEU A CA 1
ATOM 719 C C . LEU A 1 95 ? -7.664 8.164 21.456 1.00 89.81 95 LEU A C 1
ATOM 721 O O . LEU A 1 95 ? -7.407 8.826 22.456 1.00 89.81 95 LEU A O 1
ATOM 725 N N . ILE A 1 96 ? -7.876 6.845 21.506 1.00 94.00 96 ILE A N 1
ATOM 726 C CA . ILE A 1 96 ? -7.758 6.024 22.725 1.00 94.00 96 ILE A CA 1
ATOM 727 C C . ILE A 1 96 ? -6.351 6.170 23.318 1.00 94.00 96 ILE A C 1
ATOM 729 O O . ILE A 1 96 ? -6.211 6.527 24.485 1.00 94.00 96 ILE A O 1
ATOM 733 N N . LEU A 1 97 ? -5.302 5.984 22.511 1.00 93.50 97 LEU A N 1
ATOM 734 C CA . LEU A 1 97 ? -3.911 6.130 22.956 1.00 93.50 97 LEU A CA 1
ATOM 735 C C . LEU A 1 97 ? -3.590 7.563 23.396 1.00 93.50 97 LEU A C 1
ATOM 737 O O . LEU A 1 97 ? -2.867 7.769 24.372 1.00 93.50 97 LEU A O 1
ATOM 741 N N . GLN A 1 98 ? -4.138 8.562 22.703 1.00 88.62 98 GLN A N 1
ATOM 742 C CA . GLN A 1 98 ? -3.984 9.964 23.075 1.00 88.62 98 GLN A CA 1
ATOM 743 C C . GLN A 1 98 ? -4.654 10.264 24.424 1.00 88.62 98 GLN A C 1
ATOM 745 O O . GLN A 1 98 ? -4.056 10.939 25.261 1.00 88.62 98 GLN A O 1
ATOM 750 N N . ALA A 1 99 ? -5.862 9.745 24.657 1.00 87.44 99 ALA A N 1
ATOM 751 C CA . ALA A 1 99 ? -6.574 9.864 25.926 1.00 87.44 99 ALA A CA 1
ATOM 752 C C . ALA A 1 99 ? -5.835 9.142 27.064 1.00 87.44 99 ALA A C 1
ATOM 754 O O . ALA A 1 99 ? -5.698 9.693 28.155 1.00 87.44 99 ALA A O 1
ATOM 755 N N . TRP A 1 100 ? -5.288 7.955 26.796 1.00 91.44 100 TRP A N 1
ATOM 756 C CA . TRP A 1 100 ? -4.469 7.197 27.744 1.00 91.44 100 TRP A CA 1
ATOM 757 C C . TRP A 1 100 ? -3.198 7.955 28.128 1.00 91.44 100 TRP A C 1
ATOM 759 O O . TRP A 1 100 ? -2.889 8.124 29.309 1.00 91.44 100 TRP A O 1
ATOM 769 N N . SER A 1 101 ? -2.492 8.498 27.135 1.00 87.88 101 SER A N 1
ATOM 770 C CA . SER A 1 101 ? -1.304 9.321 27.356 1.00 87.88 101 SER A CA 1
ATOM 771 C C . SER A 1 101 ? -1.631 10.593 28.147 1.00 87.88 101 SER A C 1
ATOM 773 O O . SER A 1 101 ? -0.932 10.913 29.109 1.00 87.88 101 SER A O 1
ATOM 775 N N . ALA A 1 102 ? -2.728 11.281 27.813 1.00 82.31 102 ALA A N 1
ATOM 776 C CA . ALA A 1 102 ? -3.190 12.479 28.516 1.00 82.31 102 ALA A CA 1
ATOM 777 C C . ALA A 1 102 ? -3.577 12.210 29.982 1.00 82.31 102 ALA A C 1
ATOM 779 O O . ALA A 1 102 ? -3.392 13.083 30.831 1.00 82.31 102 ALA A O 1
ATOM 780 N N . ALA A 1 103 ? -4.058 11.004 30.290 1.00 83.25 103 ALA A N 1
ATOM 781 C CA . ALA A 1 103 ? -4.328 10.541 31.650 1.00 83.25 103 ALA A CA 1
ATOM 782 C C . ALA A 1 103 ? -3.061 10.100 32.419 1.00 83.25 103 ALA A C 1
ATOM 784 O O . ALA A 1 103 ? -3.150 9.639 33.554 1.00 83.25 103 ALA A O 1
ATOM 785 N N . GLY A 1 104 ? -1.867 10.243 31.830 1.00 84.50 104 GLY A N 1
ATOM 786 C CA . GLY A 1 104 ? -0.604 9.848 32.455 1.00 84.50 104 GLY A CA 1
ATOM 787 C C . GLY A 1 104 ? -0.315 8.352 32.352 1.00 84.50 104 GLY A C 1
ATOM 788 O O . GLY A 1 104 ? 0.308 7.796 33.255 1.00 84.50 104 GLY A O 1
ATOM 789 N N . ALA A 1 105 ? -0.769 7.709 31.269 1.00 86.69 105 ALA A N 1
ATOM 790 C CA . ALA A 1 105 ? -0.612 6.275 31.020 1.00 86.69 105 ALA A CA 1
ATOM 791 C C . ALA A 1 105 ? -1.265 5.389 32.098 1.00 86.69 105 ALA A C 1
ATOM 793 O O . ALA A 1 105 ? -0.795 4.291 32.399 1.00 86.69 105 ALA A O 1
ATOM 794 N N . ARG A 1 106 ? -2.341 5.891 32.713 1.00 86.06 106 ARG A N 1
ATOM 795 C CA . ARG A 1 106 ? -3.124 5.197 33.737 1.00 86.06 106 ARG A CA 1
ATOM 796 C C . ARG A 1 106 ? -4.595 5.515 33.549 1.00 86.06 106 ARG A C 1
ATOM 798 O O . ARG A 1 106 ? -4.963 6.675 33.390 1.00 86.06 106 ARG A O 1
ATOM 805 N N . TRP A 1 107 ? -5.419 4.486 33.621 1.00 90.00 107 TRP A N 1
ATOM 806 C CA . TRP A 1 107 ? -6.866 4.581 33.535 1.00 90.00 107 TRP A CA 1
ATOM 807 C C . TRP A 1 107 ? -7.513 3.937 34.752 1.00 90.00 107 TRP A C 1
ATOM 809 O O . TRP A 1 107 ? -6.874 3.193 35.499 1.00 90.00 107 TRP A O 1
ATOM 819 N N . SER A 1 108 ? -8.778 4.281 34.992 1.00 92.31 108 SER A N 1
ATOM 820 C CA . SER A 1 108 ? -9.590 3.485 35.903 1.00 92.31 108 SER A CA 1
ATOM 821 C C . SER A 1 108 ? -9.877 2.125 35.260 1.00 92.31 108 SER A C 1
ATOM 823 O O . SER A 1 108 ? -9.897 2.000 34.036 1.00 92.31 108 SER A O 1
ATOM 825 N N . GLN A 1 109 ? -10.181 1.109 36.068 1.00 94.44 109 GLN A N 1
ATOM 826 C CA . GLN A 1 109 ? -10.562 -0.208 35.546 1.00 94.44 109 GLN A CA 1
ATOM 827 C C . GLN A 1 109 ? -11.781 -0.138 34.603 1.00 94.44 109 GLN A C 1
ATOM 829 O O . GLN A 1 109 ? -11.886 -0.919 33.660 1.00 94.44 109 GLN A O 1
ATOM 834 N N . SER A 1 110 ? -12.699 0.806 34.845 1.00 94.31 110 SER A N 1
ATOM 835 C CA . SER A 1 110 ? -13.864 1.032 33.984 1.00 94.31 110 SER A CA 1
ATOM 836 C C . SER A 1 110 ? -13.468 1.580 32.612 1.00 94.31 110 SER A C 1
ATOM 838 O O . SER A 1 110 ? -14.009 1.136 31.600 1.00 94.31 110 SER A O 1
ATOM 840 N N . ASP A 1 111 ? -12.519 2.517 32.574 1.00 94.31 111 ASP A N 1
ATOM 841 C CA . ASP A 1 111 ? -12.012 3.110 31.333 1.00 94.31 111 ASP A CA 1
ATOM 842 C C . ASP A 1 111 ? -11.212 2.084 30.516 1.00 94.31 111 ASP A C 1
ATOM 844 O O . ASP A 1 111 ? -11.432 1.963 29.311 1.00 94.31 111 ASP A O 1
ATOM 848 N N . ASP A 1 112 ? -10.364 1.281 31.173 1.00 95.19 112 ASP A N 1
ATOM 849 C CA . ASP A 1 112 ? -9.648 0.161 30.541 1.00 95.19 112 ASP A CA 1
ATOM 850 C C . ASP A 1 112 ? -10.629 -0.836 29.912 1.00 95.19 112 ASP A C 1
ATOM 852 O O . ASP A 1 112 ? -10.473 -1.246 28.759 1.00 95.19 112 ASP A O 1
ATOM 856 N N . ALA A 1 113 ? -11.685 -1.196 30.646 1.00 96.06 113 ALA A N 1
ATOM 857 C CA . ALA A 1 113 ? -12.703 -2.110 30.150 1.00 96.06 113 ALA A CA 1
ATOM 858 C C . ALA A 1 113 ? -13.479 -1.521 28.957 1.00 96.06 113 ALA A C 1
ATOM 860 O O . ALA A 1 113 ? -13.769 -2.248 28.006 1.00 96.06 113 ALA A O 1
ATOM 861 N N . ALA A 1 114 ? -13.802 -0.223 28.977 1.00 96.50 114 ALA A N 1
ATOM 862 C CA . ALA A 1 114 ? -14.456 0.460 27.858 1.00 96.50 114 ALA A CA 1
ATOM 863 C C . ALA A 1 114 ? -13.562 0.493 26.611 1.00 96.50 114 ALA A C 1
ATOM 865 O O . ALA A 1 114 ? -13.999 0.116 25.521 1.00 96.50 114 ALA A O 1
ATOM 866 N N . ALA A 1 115 ? -12.287 0.855 26.771 1.00 97.00 115 ALA A N 1
ATOM 867 C CA . ALA A 1 115 ? -11.316 0.832 25.684 1.00 97.00 115 ALA A CA 1
ATOM 868 C C . ALA A 1 115 ? -11.153 -0.575 25.094 1.00 97.00 115 ALA A C 1
ATOM 870 O O . ALA A 1 115 ? -11.176 -0.730 23.874 1.00 97.00 115 ALA A O 1
ATOM 871 N N . MET A 1 116 ? -11.074 -1.608 25.937 1.00 97.88 116 MET A N 1
ATOM 872 C CA . MET A 1 116 ? -10.993 -2.996 25.480 1.00 97.88 116 MET A CA 1
ATOM 873 C C . MET A 1 116 ? -12.225 -3.402 24.661 1.00 97.88 116 MET A C 1
ATOM 875 O O . MET A 1 116 ? -12.083 -3.945 23.568 1.00 97.88 116 MET A O 1
ATOM 879 N N . ARG A 1 117 ? -13.442 -3.073 25.117 1.00 98.06 117 ARG A N 1
ATOM 880 C CA . ARG A 1 117 ? -14.677 -3.353 24.359 1.00 98.06 117 ARG A CA 1
ATOM 881 C C . ARG A 1 117 ? -14.713 -2.631 23.011 1.00 98.06 117 ARG A C 1
ATOM 883 O O . ARG A 1 117 ? -15.166 -3.220 22.028 1.00 98.06 117 ARG A O 1
ATOM 890 N N . ILE A 1 118 ? -14.202 -1.399 22.936 1.00 97.69 118 ILE A N 1
ATOM 891 C CA . ILE A 1 118 ? -14.041 -0.677 21.664 1.00 97.69 118 ILE A CA 1
ATOM 892 C C . ILE A 1 118 ? -13.079 -1.429 20.736 1.00 97.69 118 ILE A C 1
ATOM 894 O O . ILE A 1 118 ? -13.433 -1.702 19.589 1.00 97.69 118 ILE A O 1
ATOM 898 N N . LEU A 1 119 ? -11.884 -1.787 21.216 1.00 98.06 119 LEU A N 1
ATOM 899 C CA . LEU A 1 119 ? -10.865 -2.476 20.415 1.00 98.06 119 LEU A CA 1
ATOM 900 C C . LEU A 1 119 ? -11.371 -3.830 19.897 1.00 98.06 119 LEU A C 1
ATOM 902 O O . LEU A 1 119 ? -11.228 -4.118 18.710 1.00 98.06 119 LEU A O 1
ATOM 906 N N . LEU A 1 120 ? -12.048 -4.616 20.738 1.00 97.62 120 LEU A N 1
ATOM 907 C CA . LEU A 1 120 ? -12.644 -5.894 20.339 1.00 97.62 120 LEU A CA 1
ATOM 908 C C . LEU A 1 120 ? -13.760 -5.724 19.304 1.00 97.62 120 LEU A C 1
ATOM 910 O O . LEU A 1 120 ? -13.845 -6.503 18.353 1.00 97.62 120 LEU A O 1
ATOM 914 N N . LYS A 1 121 ? -14.587 -4.675 19.410 1.00 96.81 121 LYS A N 1
ATOM 915 C CA . LYS A 1 121 ? -15.583 -4.384 18.369 1.00 96.81 121 LYS A CA 1
ATOM 916 C C . LYS A 1 121 ? -14.922 -3.984 17.051 1.00 96.81 121 LYS A C 1
ATOM 918 O O . LYS A 1 121 ? -15.363 -4.439 15.998 1.00 96.81 121 LYS A O 1
ATOM 923 N N . LEU A 1 122 ? -13.852 -3.187 17.084 1.00 96.81 122 LEU A N 1
ATOM 924 C CA . LEU A 1 122 ? -13.078 -2.842 15.886 1.00 96.81 122 LEU A CA 1
ATOM 925 C C . LEU A 1 122 ? -12.429 -4.078 15.238 1.00 96.81 122 LEU A C 1
ATOM 927 O O . LEU A 1 122 ? -12.417 -4.177 14.008 1.00 96.81 122 LEU A O 1
ATOM 931 N N . TYR A 1 123 ? -11.940 -5.028 16.042 1.00 96.56 123 TYR A N 1
ATOM 932 C CA . TYR A 1 123 ? -11.461 -6.328 15.564 1.00 96.56 123 TYR A CA 1
ATOM 933 C C . TYR A 1 123 ? -12.583 -7.125 14.891 1.00 96.56 123 TYR A C 1
ATOM 935 O O . TYR A 1 123 ? -12.423 -7.564 13.753 1.00 96.56 123 TYR A O 1
ATOM 943 N N . SER A 1 124 ? -13.742 -7.245 15.546 1.00 95.44 124 SER A N 1
ATOM 944 C CA . SER A 1 124 ? -14.913 -7.938 14.996 1.00 95.44 124 SER A CA 1
ATOM 945 C C . SER A 1 124 ? -15.366 -7.334 13.660 1.00 95.44 124 SER A C 1
ATOM 947 O O . SER A 1 124 ? -15.534 -8.059 12.681 1.00 95.44 124 SER A O 1
ATOM 949 N N . LEU A 1 125 ? -15.453 -6.000 13.560 1.00 94.31 125 LEU A N 1
ATOM 950 C CA . LEU A 1 125 ? -15.763 -5.299 12.305 1.00 94.31 125 LEU A CA 1
ATOM 951 C C . LEU A 1 125 ? -14.783 -5.680 11.182 1.00 94.31 125 LEU A C 1
ATOM 953 O O . LEU A 1 125 ? -15.208 -5.990 10.065 1.00 94.31 125 LEU A O 1
ATOM 957 N N . HIS A 1 126 ? -13.478 -5.698 11.474 1.00 94.81 126 HIS A N 1
ATOM 958 C CA . HIS A 1 126 ? -12.459 -6.126 10.515 1.00 94.81 126 HIS A CA 1
ATOM 959 C C . HIS A 1 126 ? -12.640 -7.591 10.105 1.00 94.81 126 HIS A C 1
ATOM 961 O O . HIS A 1 126 ? -12.699 -7.885 8.911 1.00 94.81 126 HIS A O 1
ATOM 967 N N . ARG A 1 127 ? -12.767 -8.493 11.082 1.00 94.38 127 ARG A N 1
ATOM 968 C CA . ARG A 1 127 ? -12.915 -9.937 10.885 1.00 94.38 127 ARG A CA 1
ATOM 969 C C . ARG A 1 127 ? -14.157 -10.276 10.059 1.00 94.38 127 ARG A C 1
ATOM 971 O O . ARG A 1 127 ? -14.044 -10.970 9.049 1.00 94.38 127 ARG A O 1
ATOM 978 N N . SER A 1 128 ? -15.322 -9.743 10.429 1.00 92.88 128 SER A N 1
ATOM 979 C CA . SER A 1 128 ? -16.580 -9.935 9.698 1.00 92.88 128 SER A CA 1
ATOM 980 C C . SER A 1 128 ? -16.469 -9.433 8.256 1.00 92.88 128 SER A C 1
ATOM 982 O O . SER A 1 128 ? -16.941 -10.086 7.325 1.00 92.88 128 SER A O 1
ATOM 984 N N . ALA A 1 129 ? -15.803 -8.297 8.034 1.00 91.69 129 ALA A N 1
ATOM 985 C CA . ALA A 1 129 ? -15.579 -7.781 6.689 1.00 91.69 129 ALA A CA 1
ATOM 986 C C . ALA A 1 129 ? -14.600 -8.625 5.870 1.00 91.69 129 ALA A C 1
ATOM 988 O O . ALA A 1 129 ? -14.857 -8.846 4.689 1.00 91.69 129 ALA A O 1
ATOM 989 N N . ALA A 1 130 ? -13.515 -9.109 6.477 1.00 92.38 130 ALA A N 1
ATOM 990 C CA . ALA A 1 130 ? -12.565 -10.001 5.822 1.00 92.38 130 ALA A CA 1
ATOM 991 C C . ALA A 1 130 ? -13.249 -11.293 5.352 1.00 92.38 130 ALA A C 1
ATOM 993 O O . ALA A 1 130 ? -13.073 -11.679 4.202 1.00 92.38 130 ALA A O 1
ATOM 994 N N . LEU A 1 131 ? -14.119 -11.883 6.180 1.00 90.94 131 LEU A N 1
ATOM 995 C CA . LEU A 1 131 ? -14.889 -13.087 5.842 1.00 90.94 131 LEU A CA 1
ATOM 996 C C . LEU A 1 131 ? -15.876 -12.903 4.679 1.00 90.94 131 LEU A C 1
ATOM 998 O O . LEU A 1 131 ? -16.178 -13.861 3.974 1.00 90.94 131 LEU A O 1
ATOM 1002 N N . ARG A 1 132 ? -16.405 -11.692 4.472 1.00 91.38 132 ARG A N 1
ATOM 1003 C CA . ARG A 1 132 ? -17.327 -11.401 3.357 1.00 91.38 132 ARG A CA 1
ATOM 1004 C C . ARG A 1 132 ? -16.622 -11.031 2.059 1.00 91.38 132 ARG A C 1
ATOM 1006 O O . ARG A 1 132 ? -17.263 -10.977 1.009 1.00 91.38 132 ARG A O 1
ATOM 1013 N N . LYS A 1 133 ? -15.338 -10.692 2.126 1.00 92.19 133 LYS A N 1
ATOM 1014 C CA . LYS A 1 133 ? -14.565 -10.306 0.950 1.00 92.19 133 LYS A CA 1
ATOM 1015 C C . LYS A 1 133 ? -14.207 -11.558 0.160 1.00 92.19 133 LYS A C 1
ATOM 1017 O O . LYS A 1 133 ? -13.791 -12.566 0.708 1.00 92.19 133 LYS A O 1
ATOM 1022 N N . SER A 1 134 ? -14.401 -11.469 -1.151 1.00 89.75 134 SER A N 1
ATOM 1023 C CA . SER A 1 134 ? -14.277 -12.611 -2.068 1.00 89.75 134 SER A CA 1
ATOM 1024 C C . SER A 1 134 ? -12.838 -13.083 -2.280 1.00 89.75 134 SER A C 1
ATOM 1026 O O . SER A 1 134 ? -12.612 -14.238 -2.619 1.00 89.75 134 SER A O 1
ATOM 1028 N N . ALA A 1 135 ? -11.872 -12.180 -2.119 1.00 95.25 135 ALA A N 1
ATOM 1029 C CA . ALA A 1 135 ? -10.459 -12.437 -2.346 1.00 95.25 135 ALA A CA 1
ATOM 1030 C C . ALA A 1 135 ? -9.601 -11.374 -1.649 1.00 95.25 135 ALA A C 1
ATOM 1032 O O . ALA A 1 135 ? -10.098 -10.312 -1.262 1.00 95.25 135 ALA A O 1
ATOM 1033 N N . VAL A 1 136 ? -8.302 -11.633 -1.556 1.00 95.88 136 VAL A N 1
ATOM 1034 C CA . VAL A 1 136 ? -7.269 -10.673 -1.176 1.00 95.88 136 VAL A CA 1
ATOM 1035 C C . VAL A 1 136 ? -6.682 -10.053 -2.439 1.00 95.88 136 VAL A C 1
ATOM 1037 O O . VAL A 1 136 ? -6.230 -10.756 -3.344 1.00 95.88 136 VAL A O 1
ATOM 1040 N N . GLU A 1 137 ? -6.678 -8.724 -2.487 1.00 96.06 137 GLU A N 1
ATOM 1041 C CA . GLU A 1 137 ? -5.859 -7.971 -3.428 1.00 96.06 137 GLU A CA 1
ATOM 1042 C C . GLU A 1 137 ? -4.653 -7.424 -2.681 1.00 96.06 137 GLU A C 1
ATOM 1044 O O . GLU A 1 137 ? -4.764 -6.539 -1.828 1.00 96.06 137 GLU A O 1
ATOM 1049 N N . TYR A 1 138 ? -3.501 -7.980 -3.017 1.00 95.19 138 TYR A N 1
ATOM 1050 C CA . TYR A 1 138 ? -2.232 -7.627 -2.431 1.00 95.19 138 TYR A CA 1
ATOM 1051 C C . TYR A 1 138 ? -1.540 -6.547 -3.271 1.00 95.19 138 TYR A C 1
ATOM 1053 O O . TYR A 1 138 ? -1.044 -6.803 -4.364 1.00 95.19 138 TYR A O 1
ATOM 1061 N N . TYR A 1 139 ? -1.489 -5.326 -2.755 1.00 93.88 139 TYR A N 1
ATOM 1062 C CA . TYR A 1 139 ? -0.720 -4.231 -3.321 1.00 93.88 139 TYR A CA 1
ATOM 1063 C C . TYR A 1 139 ? 0.737 -4.318 -2.894 1.00 93.88 139 TYR A C 1
ATOM 1065 O O . TYR A 1 139 ? 1.113 -4.081 -1.740 1.00 93.88 139 TYR A O 1
ATOM 1073 N N . HIS A 1 140 ? 1.572 -4.614 -3.876 1.00 88.38 140 HIS A N 1
ATOM 1074 C CA . HIS A 1 140 ? 3.004 -4.703 -3.706 1.00 88.38 140 HIS A CA 1
ATOM 1075 C C . HIS A 1 140 ? 3.633 -3.341 -4.016 1.00 88.38 140 HIS A C 1
ATOM 1077 O O . HIS A 1 140 ? 4.193 -3.112 -5.083 1.00 88.38 140 HIS A O 1
ATOM 1083 N N . PHE A 1 141 ? 3.553 -2.415 -3.056 1.00 84.31 141 PHE A N 1
ATOM 1084 C CA . PHE A 1 141 ? 4.348 -1.175 -3.063 1.00 84.31 141 PHE A CA 1
ATOM 1085 C C . PHE A 1 141 ? 5.705 -1.402 -2.394 1.00 84.31 141 PHE A C 1
ATOM 1087 O O . PHE A 1 141 ? 6.238 -0.553 -1.685 1.00 84.31 141 PHE A O 1
ATOM 1094 N N . SER A 1 142 ? 6.255 -2.590 -2.587 1.00 74.88 142 SER A N 1
ATOM 1095 C CA . SER A 1 142 ? 7.535 -3.011 -2.055 1.00 74.88 142 SER A CA 1
ATOM 1096 C C . SER A 1 142 ? 8.393 -3.432 -3.233 1.00 74.88 142 SER A C 1
ATOM 1098 O O . SER A 1 142 ? 7.899 -3.852 -4.271 1.00 74.88 142 SER A O 1
ATOM 1100 N N . LYS A 1 143 ? 9.705 -3.313 -3.089 1.00 68.00 143 LYS A N 1
ATOM 1101 C CA . LYS A 1 143 ? 10.641 -3.653 -4.164 1.00 68.00 143 LYS A CA 1
ATOM 1102 C C . LYS A 1 143 ? 11.144 -5.100 -4.023 1.00 68.00 143 LYS A C 1
ATOM 1104 O O . LYS A 1 143 ? 12.073 -5.490 -4.718 1.00 68.00 143 LYS A O 1
ATOM 1109 N N . SER A 1 144 ? 10.547 -5.890 -3.110 1.00 64.12 144 SER A N 1
ATOM 1110 C CA . SER A 1 144 ? 11.153 -7.139 -2.615 1.00 64.12 144 SER A CA 1
ATOM 1111 C C . SER A 1 144 ? 10.269 -8.218 -2.016 1.00 64.12 144 SER A C 1
ATOM 1113 O O . SER A 1 144 ? 10.631 -9.390 -2.027 1.00 64.12 144 SER A O 1
ATOM 1115 N N . ALA A 1 145 ? 9.139 -7.832 -1.443 1.00 65.38 145 ALA A N 1
ATOM 1116 C CA . ALA A 1 145 ? 8.355 -8.719 -0.595 1.00 65.38 145 ALA A CA 1
ATOM 1117 C C . ALA A 1 145 ? 7.321 -9.538 -1.347 1.00 65.38 145 ALA A C 1
ATOM 1119 O O . ALA A 1 145 ? 6.673 -10.387 -0.740 1.00 65.38 145 ALA A O 1
ATOM 1120 N N . GLY A 1 146 ? 7.159 -9.265 -2.644 1.00 73.44 146 GLY A N 1
ATOM 1121 C CA . GLY A 1 146 ? 6.097 -9.834 -3.457 1.00 73.44 146 GLY A CA 1
ATOM 1122 C C . GLY A 1 146 ? 6.131 -11.352 -3.385 1.00 73.44 146 GLY A C 1
ATOM 1123 O O . GLY A 1 146 ? 5.130 -11.984 -3.056 1.00 73.44 146 GLY A O 1
ATOM 1124 N N . THR A 1 147 ? 7.326 -11.922 -3.568 1.00 78.19 147 THR A N 1
ATOM 1125 C CA . THR A 1 147 ? 7.547 -13.371 -3.519 1.00 78.19 147 THR A CA 1
ATOM 1126 C C . THR A 1 147 ? 7.288 -13.943 -2.141 1.00 78.19 147 THR A C 1
ATOM 1128 O O . THR A 1 147 ? 6.537 -14.905 -2.029 1.00 78.19 147 THR A O 1
ATOM 1131 N N . SER A 1 148 ? 7.826 -13.332 -1.086 1.00 81.44 148 SER A N 1
ATOM 1132 C CA . SER A 1 148 ? 7.639 -13.836 0.277 1.00 81.44 148 SER A CA 1
ATOM 1133 C C . SER A 1 148 ? 6.171 -13.835 0.694 1.00 81.44 148 SER A C 1
ATOM 1135 O O . SER A 1 148 ? 5.704 -14.803 1.281 1.00 81.44 148 SER A O 1
ATOM 1137 N N . VAL A 1 149 ? 5.426 -12.781 0.358 1.00 87.38 149 VAL A N 1
ATOM 1138 C CA . VAL A 1 149 ? 3.999 -12.670 0.683 1.00 87.38 149 VAL A CA 1
ATOM 1139 C C . VAL A 1 149 ? 3.163 -13.640 -0.144 1.00 87.38 149 VAL A C 1
ATOM 1141 O O . VAL A 1 149 ? 2.241 -14.248 0.389 1.00 87.38 149 VAL A O 1
ATOM 1144 N N . CYS A 1 150 ? 3.494 -13.818 -1.421 1.00 88.19 150 CYS A N 1
ATOM 1145 C CA . CYS A 1 150 ? 2.820 -14.781 -2.283 1.00 88.19 150 CYS A CA 1
ATOM 1146 C C . CYS A 1 150 ? 3.048 -16.234 -1.833 1.00 88.19 150 CYS A C 1
ATOM 1148 O O . CYS A 1 150 ? 2.124 -17.041 -1.808 1.00 88.19 150 CYS A O 1
ATOM 1150 N N . VAL A 1 151 ? 4.277 -16.571 -1.436 1.00 86.75 151 VAL A N 1
ATOM 1151 C CA . VAL A 1 151 ? 4.599 -17.894 -0.886 1.00 86.75 151 VAL A CA 1
ATOM 1152 C C . VAL A 1 151 ? 3.915 -18.088 0.466 1.00 86.75 151 VAL A C 1
ATOM 1154 O O . VAL A 1 151 ? 3.297 -19.126 0.689 1.00 86.75 151 VAL A O 1
ATOM 1157 N N . ALA A 1 152 ? 3.966 -17.086 1.348 1.00 87.62 152 ALA A N 1
ATOM 1158 C CA . ALA A 1 152 ? 3.298 -17.145 2.643 1.00 87.62 152 ALA A CA 1
ATOM 1159 C C . ALA A 1 152 ? 1.781 -17.316 2.493 1.00 87.62 152 ALA A C 1
ATOM 1161 O O . ALA A 1 152 ? 1.197 -18.144 3.181 1.00 87.62 152 ALA A O 1
ATOM 1162 N N . SER A 1 153 ? 1.137 -16.605 1.562 1.00 89.56 153 SER A N 1
ATOM 1163 C CA . SER A 1 153 ? -0.308 -16.742 1.359 1.00 89.56 153 SER A CA 1
ATOM 1164 C C . SER A 1 153 ? -0.695 -18.155 0.922 1.00 89.56 153 SER A C 1
ATOM 1166 O O . SER A 1 153 ? -1.688 -18.684 1.417 1.00 89.56 153 SER A O 1
ATOM 1168 N N . ALA A 1 154 ? 0.105 -18.798 0.067 1.00 88.62 154 ALA A N 1
ATOM 1169 C CA . ALA A 1 154 ? -0.106 -20.190 -0.324 1.00 88.62 154 ALA A CA 1
ATOM 1170 C C . ALA A 1 154 ? 0.050 -21.165 0.858 1.00 88.62 154 ALA A C 1
ATOM 1172 O O . ALA A 1 154 ? -0.753 -22.086 0.995 1.00 88.62 154 ALA A O 1
ATOM 1173 N N . VAL A 1 155 ? 1.030 -20.941 1.744 1.00 87.56 155 VAL A N 1
ATOM 1174 C CA . VAL A 1 155 ? 1.193 -21.724 2.988 1.00 87.56 155 VAL A CA 1
ATOM 1175 C C . VAL A 1 155 ? -0.029 -21.577 3.901 1.00 87.56 155 VAL A C 1
ATOM 1177 O O . VAL A 1 155 ? -0.483 -22.562 4.480 1.00 87.56 155 VAL A O 1
ATOM 1180 N N . GLU A 1 156 ? -0.616 -20.380 3.957 1.00 87.44 156 GLU A N 1
ATOM 1181 C CA . GLU A 1 156 ? -1.858 -20.093 4.689 1.00 87.44 156 GLU A CA 1
ATOM 1182 C C . GLU A 1 156 ? -3.133 -20.569 3.956 1.00 87.44 156 GLU A C 1
ATOM 1184 O O . GLU A 1 156 ? -4.252 -20.275 4.377 1.00 87.44 156 GLU A O 1
ATOM 1189 N N . GLY A 1 157 ? -2.998 -21.315 2.853 1.00 89.25 157 GLY A N 1
ATOM 1190 C CA . GLY A 1 157 ? -4.114 -21.930 2.128 1.00 89.25 157 GLY A CA 1
ATOM 1191 C C . GLY A 1 157 ? -4.803 -21.029 1.099 1.00 89.25 157 GLY A C 1
ATOM 1192 O O . GLY A 1 157 ? -5.861 -21.399 0.577 1.00 89.25 157 GLY A O 1
ATOM 1193 N N . CYS A 1 158 ? -4.234 -19.865 0.776 1.00 91.56 158 CYS A N 1
ATOM 1194 C CA . CYS A 1 158 ? -4.729 -19.041 -0.324 1.00 91.56 158 CYS A CA 1
ATOM 1195 C C . CYS A 1 158 ? -4.448 -19.696 -1.684 1.00 91.56 158 CYS A C 1
ATOM 1197 O O . CYS A 1 158 ? -3.408 -20.316 -1.897 1.00 91.56 158 CYS A O 1
ATOM 1199 N N . THR A 1 159 ? -5.358 -19.499 -2.635 1.00 94.31 159 THR A N 1
ATOM 1200 C CA . THR A 1 159 ? -5.232 -19.953 -4.021 1.00 94.31 159 THR A CA 1
ATOM 1201 C C . THR A 1 159 ? -4.969 -18.766 -4.942 1.00 94.31 159 THR A C 1
ATOM 1203 O O . THR A 1 159 ? -5.644 -17.734 -4.890 1.00 94.31 159 THR A O 1
ATOM 1206 N N . THR A 1 160 ? -3.971 -18.907 -5.808 1.00 94.38 160 THR A N 1
ATOM 1207 C CA . THR A 1 160 ? -3.532 -17.867 -6.745 1.00 94.38 160 THR A CA 1
ATOM 1208 C C . THR A 1 160 ? -3.165 -18.479 -8.095 1.00 94.38 160 THR A C 1
ATOM 1210 O O . THR A 1 160 ? -3.061 -19.695 -8.212 1.00 94.38 160 THR A O 1
ATOM 1213 N N . TYR A 1 161 ? -2.976 -17.648 -9.121 1.00 92.56 161 TYR A N 1
ATOM 1214 C CA . TYR A 1 161 ? -2.657 -18.125 -10.470 1.00 92.56 161 TYR A CA 1
ATOM 1215 C C . TYR A 1 161 ? -1.328 -18.884 -10.528 1.00 92.56 161 TYR A C 1
ATOM 1217 O O . TYR A 1 161 ? -1.211 -19.891 -11.216 1.00 92.56 161 TYR A O 1
ATOM 1225 N N . SER A 1 162 ? -0.312 -18.380 -9.829 1.00 88.94 162 SER A N 1
ATOM 1226 C CA . SER A 1 162 ? 1.011 -18.992 -9.766 1.00 88.94 162 SER A CA 1
ATOM 1227 C C . SER A 1 162 ? 1.790 -18.418 -8.589 1.00 88.94 162 SER A C 1
ATOM 1229 O O . SER A 1 162 ? 1.767 -17.214 -8.352 1.00 88.94 162 SER A O 1
ATOM 1231 N N . THR A 1 163 ? 2.537 -19.264 -7.889 1.00 84.88 163 THR A N 1
ATOM 1232 C CA . THR A 1 163 ? 3.539 -18.844 -6.894 1.00 84.88 163 THR A CA 1
ATOM 1233 C C . THR A 1 163 ? 4.955 -18.809 -7.473 1.00 84.88 163 THR A C 1
ATOM 1235 O O . THR A 1 163 ? 5.890 -18.407 -6.786 1.00 84.88 163 THR A O 1
ATOM 1238 N N . SER A 1 164 ? 5.131 -19.206 -8.741 1.00 79.81 164 SER A N 1
ATOM 1239 C CA . SER A 1 164 ? 6.435 -19.163 -9.406 1.00 79.81 164 SER A CA 1
ATOM 1240 C C . SER A 1 164 ? 6.948 -17.730 -9.552 1.00 79.81 164 SER A C 1
ATOM 1242 O O . SER A 1 164 ? 6.167 -16.802 -9.775 1.00 79.81 164 SER A O 1
ATOM 1244 N N . GLU A 1 165 ? 8.274 -17.564 -9.522 1.00 68.25 165 GLU A N 1
ATOM 1245 C CA . GLU A 1 165 ? 8.952 -16.259 -9.612 1.00 68.25 165 GLU A CA 1
ATOM 1246 C C . GLU A 1 165 ? 8.553 -15.423 -10.838 1.00 68.25 165 GLU A C 1
ATOM 1248 O O . GLU A 1 165 ? 8.756 -14.211 -10.873 1.00 68.25 165 GLU A O 1
ATOM 1253 N N . GLN A 1 166 ? 8.028 -16.059 -11.890 1.00 65.06 166 GLN A N 1
ATOM 1254 C CA . GLN A 1 166 ? 7.639 -15.362 -13.114 1.00 65.06 166 GLN A CA 1
ATOM 1255 C C . GLN A 1 166 ? 6.284 -14.659 -13.003 1.00 65.06 166 GLN A C 1
ATOM 1257 O O . GLN A 1 166 ? 6.046 -13.693 -13.727 1.00 65.06 166 GLN A O 1
ATOM 1262 N N . PHE A 1 167 ? 5.412 -15.147 -12.123 1.00 73.94 167 PHE A N 1
ATOM 1263 C CA . PHE A 1 167 ? 4.028 -14.707 -11.986 1.00 73.94 167 PHE A CA 1
ATOM 1264 C C . PHE A 1 167 ? 3.620 -14.668 -10.521 1.00 73.94 167 PHE A C 1
ATOM 1266 O O . PHE A 1 167 ? 2.524 -15.110 -10.207 1.00 73.94 167 PHE A O 1
ATOM 1273 N N . THR A 1 168 ? 4.494 -14.171 -9.648 1.00 83.94 168 THR A N 1
ATOM 1274 C CA . THR A 1 168 ? 4.337 -14.100 -8.192 1.00 83.94 168 THR A CA 1
ATOM 1275 C C . THR A 1 168 ? 2.965 -13.562 -7.763 1.00 83.94 168 THR A C 1
ATOM 1277 O O . THR A 1 168 ? 2.778 -12.372 -7.534 1.00 83.94 168 THR A O 1
ATOM 1280 N N . CYS A 1 169 ? 1.970 -14.445 -7.698 1.00 91.50 169 CYS A N 1
ATOM 1281 C CA . CYS A 1 169 ? 0.560 -14.139 -7.499 1.00 91.50 169 CYS A CA 1
ATOM 1282 C C . CYS A 1 169 ? -0.042 -13.163 -8.533 1.00 91.50 169 CYS A C 1
ATOM 1284 O O . CYS A 1 169 ? -1.126 -12.618 -8.324 1.00 91.50 169 CYS A O 1
ATOM 1286 N N . LEU A 1 170 ? 0.629 -12.927 -9.662 1.00 91.50 170 LEU A N 1
ATOM 1287 C CA . LEU A 1 170 ? 0.167 -12.017 -10.708 1.00 91.50 170 LEU A CA 1
ATOM 1288 C C . LEU A 1 170 ? -0.859 -12.706 -11.604 1.00 91.50 170 LEU A C 1
ATOM 1290 O O . LEU A 1 170 ? -0.617 -13.787 -12.134 1.00 91.50 170 LEU A O 1
ATOM 1294 N N . MET A 1 171 ? -1.971 -12.020 -11.859 1.00 92.81 171 MET A N 1
ATOM 1295 C CA . MET A 1 171 ? -2.976 -12.449 -12.831 1.00 92.81 171 MET A CA 1
ATOM 1296 C C . MET A 1 171 ? -2.620 -11.906 -14.224 1.00 92.81 171 MET A C 1
ATOM 1298 O O . MET A 1 171 ? -2.727 -10.690 -14.437 1.00 92.81 171 MET A O 1
ATOM 1302 N N . PRO A 1 172 ? -2.268 -12.747 -15.221 1.00 89.94 172 PRO A N 1
ATOM 1303 C CA . PRO A 1 172 ? -1.879 -12.258 -16.548 1.00 89.94 172 PRO A CA 1
ATOM 1304 C C . PRO A 1 172 ? -2.956 -11.390 -17.210 1.00 89.94 172 PRO A C 1
ATOM 1306 O O . PRO A 1 172 ? -2.650 -10.362 -17.812 1.00 89.94 172 PRO A O 1
ATOM 1309 N N . ALA A 1 173 ? -4.230 -11.755 -17.027 1.00 90.44 173 ALA A N 1
ATOM 1310 C CA . ALA A 1 173 ? -5.373 -11.017 -17.562 1.00 90.44 173 ALA A CA 1
ATOM 1311 C C . ALA A 1 173 ? -5.547 -9.611 -16.955 1.00 90.44 173 ALA A C 1
ATOM 1313 O O . ALA A 1 173 ? -6.252 -8.782 -17.528 1.00 90.44 173 ALA A O 1
ATOM 1314 N N . PHE A 1 174 ? -4.953 -9.341 -15.788 1.00 92.00 174 PHE A N 1
ATOM 1315 C CA . PHE A 1 174 ? -5.152 -8.084 -15.062 1.00 92.00 174 PHE A CA 1
ATOM 1316 C C . PHE A 1 174 ? -4.112 -7.038 -15.469 1.00 92.00 174 PHE A C 1
ATOM 1318 O O . PHE A 1 174 ? -4.395 -5.844 -15.426 1.00 92.00 174 PHE A O 1
ATOM 1325 N N . VAL A 1 175 ? -2.943 -7.492 -15.938 1.00 90.31 175 VAL A N 1
ATOM 1326 C CA . VAL A 1 175 ? -1.838 -6.646 -16.420 1.00 90.31 175 VAL A CA 1
ATOM 1327 C C . VAL A 1 175 ? -1.324 -5.666 -15.346 1.00 90.31 175 VAL A C 1
ATOM 1329 O O . VAL A 1 175 ? -0.829 -4.581 -15.666 1.00 90.31 175 VAL A O 1
ATOM 1332 N N . ASP A 1 176 ? -1.393 -6.082 -14.076 1.00 90.69 176 ASP A N 1
ATOM 1333 C CA . ASP A 1 176 ? -0.885 -5.340 -12.906 1.00 90.69 176 ASP A CA 1
ATOM 1334 C C . ASP A 1 176 ? 0.587 -5.636 -12.601 1.00 90.69 176 ASP A C 1
ATOM 1336 O O . ASP A 1 176 ? 1.079 -5.342 -11.514 1.00 90.69 176 ASP A O 1
ATOM 1340 N N . GLY A 1 177 ? 1.285 -6.261 -13.548 1.00 89.62 177 GLY A N 1
ATOM 1341 C CA . GLY A 1 177 ? 2.703 -6.530 -13.407 1.00 89.62 177 GLY A CA 1
ATOM 1342 C C . GLY A 1 177 ? 3.529 -5.240 -13.332 1.00 89.62 177 GLY A C 1
ATOM 1343 O O . GLY A 1 177 ? 3.074 -4.164 -13.742 1.00 89.62 177 GLY A O 1
ATOM 1344 N N . PRO A 1 178 ? 4.774 -5.358 -12.870 1.00 88.19 178 PRO A N 1
ATOM 1345 C CA . PRO A 1 178 ? 5.652 -4.229 -12.620 1.00 88.19 178 PRO A CA 1
ATOM 1346 C C . PRO A 1 178 ? 5.951 -3.448 -13.905 1.00 88.19 178 PRO A C 1
ATOM 1348 O O . PRO A 1 178 ? 6.122 -4.008 -14.993 1.00 88.19 178 PRO A O 1
ATOM 1351 N N . ARG A 1 179 ? 6.026 -2.119 -13.776 1.00 90.38 179 ARG A N 1
ATOM 1352 C CA . ARG A 1 179 ? 6.295 -1.183 -14.886 1.00 90.38 179 ARG A CA 1
ATOM 1353 C C . ARG A 1 179 ? 7.436 -0.230 -14.572 1.00 90.38 179 ARG A C 1
ATOM 1355 O O . ARG A 1 179 ? 7.355 0.954 -14.875 1.00 90.38 179 ARG A O 1
ATOM 1362 N N . TRP A 1 180 ? 8.461 -0.739 -13.903 1.00 87.81 180 TRP A N 1
ATOM 1363 C CA . TRP A 1 180 ? 9.498 0.085 -13.285 1.00 87.81 180 TRP A CA 1
ATOM 1364 C C . TRP A 1 180 ? 10.583 0.517 -14.267 1.00 87.81 180 TRP A C 1
ATOM 1366 O O . TRP A 1 180 ? 11.124 1.608 -14.121 1.00 87.81 180 TRP A O 1
ATOM 1376 N N . ILE A 1 181 ? 10.891 -0.329 -15.256 1.00 91.12 181 ILE A N 1
ATOM 1377 C CA . ILE A 1 181 ? 12.039 -0.130 -16.138 1.00 91.12 181 ILE A CA 1
ATOM 1378 C C . ILE A 1 181 ? 11.610 0.537 -17.448 1.00 91.12 181 ILE A C 1
ATOM 1380 O O . ILE A 1 181 ? 10.686 0.082 -18.133 1.00 91.12 181 ILE A O 1
ATOM 1384 N N . SER A 1 182 ? 12.316 1.604 -17.819 1.00 94.06 182 SER A N 1
ATOM 1385 C CA . SER A 1 182 ? 12.281 2.174 -19.164 1.00 94.06 182 SER A CA 1
ATOM 1386 C C . SER A 1 182 ? 12.873 1.192 -20.154 1.00 94.06 182 SER A C 1
ATOM 1388 O O . SER A 1 182 ? 14.052 0.847 -20.081 1.00 94.06 182 SER A O 1
ATOM 1390 N N . ARG A 1 183 ? 12.041 0.753 -21.105 1.00 92.69 183 ARG A N 1
ATOM 1391 C CA . ARG A 1 183 ? 12.478 -0.145 -22.169 1.00 92.69 183 ARG A CA 1
ATOM 1392 C C . ARG A 1 183 ? 13.670 0.440 -22.910 1.00 92.69 183 ARG A C 1
ATOM 1394 O O . ARG A 1 183 ? 14.697 -0.217 -22.961 1.00 92.69 183 ARG A O 1
ATOM 1401 N N . GLN A 1 184 ? 13.546 1.676 -23.393 1.00 94.00 184 GLN A N 1
ATOM 1402 C CA . GLN A 1 184 ? 14.590 2.366 -24.150 1.00 94.00 184 GLN A CA 1
ATOM 1403 C C . GLN A 1 184 ? 15.912 2.446 -23.375 1.00 94.00 184 GLN A C 1
ATOM 1405 O O . GLN A 1 184 ? 16.955 2.082 -23.909 1.00 94.00 184 GLN A O 1
ATOM 1410 N N . ALA A 1 185 ? 15.865 2.873 -22.109 1.00 95.06 185 ALA A N 1
ATOM 1411 C CA . ALA A 1 185 ? 17.069 2.987 -21.288 1.00 95.06 185 ALA A CA 1
ATOM 1412 C C . ALA A 1 185 ? 17.698 1.616 -20.998 1.00 95.06 185 ALA A C 1
ATOM 1414 O O . ALA A 1 185 ? 18.918 1.494 -20.970 1.00 95.06 185 ALA A O 1
ATOM 1415 N N . HIS A 1 186 ? 16.886 0.567 -20.837 1.00 93.44 186 HIS A N 1
ATOM 1416 C CA . HIS A 1 186 ? 17.386 -0.797 -20.689 1.00 93.44 186 HIS A CA 1
ATOM 1417 C C . HIS A 1 186 ? 18.064 -1.319 -21.966 1.00 93.44 186 HIS A C 1
ATOM 1419 O O . HIS A 1 186 ? 19.141 -1.903 -21.866 1.00 93.44 186 HIS A O 1
ATOM 1425 N N . GLU A 1 187 ? 17.489 -1.095 -23.159 1.00 93.19 187 GLU A N 1
ATOM 1426 C CA . GLU A 1 187 ? 18.121 -1.517 -24.428 1.00 93.19 187 GLU A CA 1
ATOM 1427 C C . GLU A 1 187 ? 19.473 -0.820 -24.611 1.00 93.19 187 GLU A C 1
ATOM 1429 O O . GLU A 1 187 ? 20.473 -1.464 -24.931 1.00 93.19 187 GLU A O 1
ATOM 1434 N N . GLU A 1 188 ? 19.508 0.486 -24.344 1.00 94.88 188 GLU A N 1
ATOM 1435 C CA . GLU A 1 188 ? 20.727 1.280 -24.435 1.00 94.88 188 GLU A CA 1
ATOM 1436 C C . GLU A 1 188 ? 21.775 0.817 -23.421 1.00 94.88 188 GLU A C 1
ATOM 1438 O O . GLU A 1 188 ? 22.946 0.637 -23.760 1.00 94.88 188 GLU A O 1
ATOM 1443 N N . ARG A 1 189 ? 21.352 0.520 -22.188 1.00 94.19 189 ARG A N 1
ATOM 1444 C CA . ARG A 1 189 ? 22.262 0.013 -21.167 1.00 94.19 189 ARG A CA 1
ATOM 1445 C C . ARG A 1 189 ? 22.825 -1.359 -21.525 1.00 94.19 189 ARG A C 1
ATOM 1447 O O . ARG A 1 189 ? 24.022 -1.572 -21.363 1.00 94.19 189 ARG A O 1
ATOM 1454 N N . CYS A 1 190 ? 22.009 -2.262 -22.069 1.00 93.56 190 CYS A N 1
ATOM 1455 C CA . CYS A 1 190 ? 22.485 -3.536 -22.610 1.00 93.56 190 CYS A CA 1
ATOM 1456 C C . CYS A 1 190 ? 23.546 -3.335 -23.697 1.00 93.56 190 CYS A C 1
ATOM 1458 O O . CYS A 1 190 ? 24.573 -4.009 -23.676 1.00 93.56 190 CYS A O 1
ATOM 1460 N N . ARG A 1 191 ? 23.316 -2.394 -24.622 1.00 94.06 191 ARG A N 1
ATOM 1461 C CA . ARG A 1 191 ? 24.230 -2.089 -25.729 1.00 94.06 191 ARG A CA 1
ATOM 1462 C C . ARG A 1 191 ? 25.588 -1.584 -25.239 1.00 94.06 191 ARG A C 1
ATOM 1464 O O . ARG A 1 191 ? 26.606 -1.962 -25.807 1.00 94.06 191 ARG A O 1
ATOM 1471 N N . ILE A 1 192 ? 25.595 -0.732 -24.214 1.00 94.38 192 ILE A N 1
ATOM 1472 C CA . ILE A 1 192 ? 26.818 -0.139 -23.656 1.00 94.38 192 ILE A CA 1
ATOM 1473 C C . ILE A 1 192 ? 27.556 -1.139 -22.763 1.00 94.38 192 ILE A C 1
ATOM 1475 O O . ILE A 1 192 ? 28.750 -1.361 -22.934 1.00 94.38 192 ILE A O 1
ATOM 1479 N N . ALA A 1 193 ? 26.852 -1.731 -21.800 1.00 94.31 193 ALA A N 1
ATOM 1480 C CA . ALA A 1 193 ? 27.477 -2.487 -20.722 1.00 94.31 193 ALA A CA 1
ATOM 1481 C C . ALA A 1 193 ? 27.729 -3.954 -21.074 1.00 94.31 193 ALA A C 1
ATOM 1483 O O . ALA A 1 193 ? 28.636 -4.573 -20.522 1.00 94.31 193 ALA A O 1
ATOM 1484 N N . MET A 1 194 ? 26.912 -4.534 -21.958 1.00 92.25 194 MET A N 1
ATOM 1485 C CA . MET A 1 194 ? 26.940 -5.963 -22.268 1.00 92.25 194 MET A CA 1
ATOM 1486 C C . MET A 1 194 ? 26.733 -6.244 -23.768 1.00 92.25 194 MET A C 1
ATOM 1488 O O . MET A 1 194 ? 25.815 -6.992 -24.124 1.00 92.25 194 MET A O 1
ATOM 1492 N N . PRO A 1 195 ? 27.584 -5.694 -24.658 1.00 92.06 195 PRO A N 1
ATOM 1493 C CA . PRO A 1 195 ? 27.433 -5.849 -26.108 1.00 92.06 195 PRO A CA 1
ATOM 1494 C C . PRO A 1 195 ? 27.439 -7.318 -26.561 1.00 92.06 195 PRO A C 1
ATOM 1496 O O . PRO A 1 195 ? 26.707 -7.683 -27.478 1.00 92.06 195 PRO A O 1
ATOM 1499 N N . ASP A 1 196 ? 28.184 -8.179 -25.863 1.00 92.12 196 ASP A N 1
ATOM 1500 C CA . ASP A 1 196 ? 28.309 -9.603 -26.197 1.00 92.12 196 ASP A CA 1
ATOM 1501 C C . ASP A 1 196 ? 27.230 -10.484 -25.544 1.00 92.12 196 ASP A C 1
ATOM 1503 O O . ASP A 1 196 ? 27.206 -11.705 -25.726 1.00 92.12 196 ASP A O 1
ATOM 1507 N N . TYR A 1 197 ? 26.304 -9.901 -24.770 1.00 88.31 197 TYR A N 1
ATOM 1508 C CA . TYR A 1 197 ? 25.228 -10.649 -24.127 1.00 88.31 197 TYR A CA 1
ATOM 1509 C C . TYR A 1 197 ? 23.917 -10.537 -24.907 1.00 88.31 197 TYR A C 1
ATOM 1511 O O . TYR A 1 197 ? 23.009 -9.791 -24.539 1.00 88.31 197 TYR A O 1
ATOM 1519 N N . GLY A 1 198 ? 23.768 -11.366 -25.944 1.00 83.50 198 GLY A N 1
ATOM 1520 C CA . GLY A 1 198 ? 22.580 -11.380 -26.814 1.00 83.50 198 GLY A CA 1
ATOM 1521 C C . GLY A 1 198 ? 21.230 -11.628 -26.114 1.00 83.50 198 GLY A C 1
ATOM 1522 O O . GLY A 1 198 ? 20.180 -11.391 -26.710 1.00 83.50 198 GLY A O 1
ATOM 1523 N N . ASN A 1 199 ? 21.234 -12.071 -24.849 1.00 84.88 199 ASN A N 1
ATOM 1524 C CA . ASN A 1 199 ? 20.029 -12.249 -24.032 1.00 84.88 199 ASN A CA 1
ATOM 1525 C C . ASN A 1 199 ? 19.736 -11.085 -23.071 1.00 84.88 199 ASN A C 1
ATOM 1527 O O . ASN A 1 199 ? 18.681 -11.116 -22.441 1.00 84.88 199 ASN A O 1
ATOM 1531 N N . CYS A 1 200 ? 20.606 -10.071 -22.962 1.00 85.62 200 CYS A N 1
ATOM 1532 C CA . CYS A 1 200 ? 20.433 -8.949 -22.028 1.00 85.62 200 CYS A CA 1
ATOM 1533 C C . CYS A 1 200 ? 19.064 -8.286 -22.164 1.00 85.62 200 CYS A C 1
ATOM 1535 O O . CYS A 1 200 ? 18.360 -8.060 -21.188 1.00 85.62 200 CYS A O 1
ATOM 1537 N N . THR A 1 201 ? 18.679 -8.027 -23.406 1.00 83.88 201 THR A N 1
ATOM 1538 C CA . THR A 1 201 ? 17.442 -7.341 -23.750 1.00 83.88 201 THR A CA 1
ATOM 1539 C C . THR A 1 201 ? 16.223 -8.237 -23.486 1.00 83.88 201 THR A C 1
ATOM 1541 O O . THR A 1 201 ? 15.221 -7.816 -22.910 1.00 83.88 201 THR A O 1
ATOM 1544 N N . LYS A 1 202 ? 16.317 -9.530 -23.819 1.00 83.00 202 LYS A N 1
ATOM 1545 C CA . LYS A 1 202 ? 15.219 -10.501 -23.667 1.00 83.00 202 LYS A CA 1
ATOM 1546 C C . LYS A 1 202 ? 14.883 -10.830 -22.213 1.00 83.00 202 LYS A C 1
ATOM 1548 O O . LYS A 1 202 ? 13.714 -11.075 -21.920 1.00 83.00 202 LYS A O 1
ATOM 1553 N N . SER A 1 203 ? 15.873 -10.868 -21.323 1.00 71.69 203 SER A N 1
ATOM 1554 C CA . SER A 1 203 ? 15.689 -11.336 -19.942 1.00 71.69 203 SER A CA 1
ATOM 1555 C C . SER A 1 203 ? 14.775 -10.426 -19.115 1.00 71.69 203 SER A C 1
ATOM 1557 O O . SER A 1 203 ? 14.053 -10.923 -18.252 1.00 71.69 203 SER A O 1
ATOM 1559 N N . ILE A 1 204 ? 14.739 -9.122 -19.412 1.00 71.25 204 ILE A N 1
ATOM 1560 C CA . ILE A 1 204 ? 13.962 -8.133 -18.646 1.00 71.25 204 ILE A CA 1
ATOM 1561 C C . ILE A 1 204 ? 12.721 -7.631 -19.406 1.00 71.25 204 ILE A C 1
ATOM 1563 O O . ILE A 1 204 ? 11.725 -7.257 -18.770 1.00 71.25 204 ILE A O 1
ATOM 1567 N N . TYR A 1 205 ? 12.722 -7.657 -20.748 1.00 68.06 205 TYR A N 1
ATOM 1568 C CA . TYR A 1 205 ? 11.683 -6.997 -21.551 1.00 68.06 205 TYR A CA 1
ATOM 1569 C C . TYR A 1 205 ? 10.250 -7.414 -21.256 1.00 68.06 205 TYR A C 1
ATOM 1571 O O . TYR A 1 205 ? 9.378 -6.560 -21.103 1.00 68.06 205 TYR A O 1
ATOM 1579 N N . SER A 1 206 ? 9.974 -8.714 -21.201 1.00 65.69 206 SER A N 1
ATOM 1580 C CA . SER A 1 206 ? 8.595 -9.191 -21.061 1.00 65.69 206 SER A CA 1
ATOM 1581 C C . SER A 1 206 ? 8.027 -8.959 -19.659 1.00 65.69 206 SER A C 1
ATOM 1583 O O . SER A 1 206 ? 6.806 -8.990 -19.478 1.00 65.69 206 SER A O 1
ATOM 1585 N N . LYS A 1 207 ? 8.888 -8.685 -18.670 1.00 70.50 207 LYS A N 1
ATOM 1586 C CA . LYS A 1 207 ? 8.522 -8.662 -17.252 1.00 70.50 207 LYS A CA 1
ATOM 1587 C C . LYS A 1 207 ? 8.440 -7.245 -16.698 1.00 70.50 207 LYS A C 1
ATOM 1589 O O . LYS A 1 207 ? 7.329 -6.828 -16.376 1.00 70.50 207 LYS A O 1
ATOM 1594 N N . LEU A 1 208 ? 9.557 -6.510 -16.665 1.00 77.75 208 LEU A N 1
ATOM 1595 C CA . LEU A 1 208 ? 9.659 -5.219 -15.961 1.00 77.75 208 LEU A CA 1
ATOM 1596 C C . LEU A 1 208 ? 9.738 -3.989 -16.865 1.00 77.75 208 LEU A C 1
ATOM 1598 O O . LEU A 1 208 ? 9.396 -2.888 -16.421 1.00 77.75 208 LEU A O 1
ATOM 1602 N N . ALA A 1 209 ? 10.254 -4.145 -18.090 1.00 82.69 209 ALA A N 1
ATOM 1603 C CA . ALA A 1 209 ? 10.570 -3.028 -18.983 1.00 82.69 209 ALA A CA 1
ATOM 1604 C C . ALA A 1 209 ? 9.318 -2.473 -19.682 1.00 82.69 209 ALA A C 1
ATOM 1606 O O . ALA A 1 209 ? 9.201 -2.464 -20.908 1.00 82.69 209 ALA A O 1
ATOM 1607 N N . LYS A 1 210 ? 8.340 -2.068 -18.871 1.00 88.88 210 LYS A N 1
ATOM 1608 C CA . LYS A 1 210 ? 6.995 -1.644 -19.274 1.00 88.88 210 LYS A CA 1
ATOM 1609 C C . LYS A 1 210 ? 6.689 -0.206 -18.863 1.00 88.88 210 LYS A C 1
ATOM 1611 O O . LYS A 1 210 ? 5.527 0.206 -18.894 1.00 88.88 210 LYS A O 1
ATOM 1616 N N . TRP A 1 211 ? 7.695 0.576 -18.475 1.00 91.06 211 TRP A N 1
ATOM 1617 C CA . TRP A 1 211 ? 7.494 2.002 -18.234 1.00 91.06 211 TRP A CA 1
ATOM 1618 C C . TRP A 1 211 ? 6.902 2.677 -19.480 1.00 91.06 211 TRP A C 1
ATOM 1620 O O . TRP A 1 211 ? 7.305 2.388 -20.607 1.00 91.06 211 TRP A O 1
ATOM 1630 N N . GLY A 1 212 ? 5.893 3.526 -19.283 1.00 87.62 212 GLY A N 1
ATOM 1631 C CA . GLY A 1 212 ? 5.143 4.191 -20.353 1.00 87.62 212 GLY A CA 1
ATOM 1632 C C . GLY A 1 212 ? 4.299 3.268 -21.244 1.00 87.62 212 GLY A C 1
ATOM 1633 O O . GLY A 1 212 ? 3.642 3.747 -22.169 1.00 87.62 212 GLY A O 1
ATOM 1634 N N . SER A 1 213 ? 4.291 1.952 -21.005 1.00 86.50 213 SER A N 1
ATOM 1635 C CA . SER A 1 213 ? 3.498 1.023 -21.810 1.00 86.50 213 SER A CA 1
ATOM 1636 C C . SER A 1 213 ? 2.017 1.178 -21.494 1.00 86.50 213 SER A C 1
ATOM 1638 O O . SER A 1 213 ? 1.622 1.168 -20.331 1.00 86.50 213 SER A O 1
ATOM 1640 N N . ARG A 1 214 ? 1.182 1.251 -22.532 1.00 83.25 214 ARG A N 1
ATOM 1641 C CA . ARG A 1 214 ? -0.277 1.284 -22.381 1.00 83.25 214 ARG A CA 1
ATOM 1642 C C . ARG A 1 214 ? -0.824 -0.102 -22.058 1.00 83.25 214 ARG A C 1
ATOM 1644 O O . ARG A 1 214 ? -0.216 -1.122 -22.387 1.00 83.25 214 ARG A O 1
ATOM 1651 N N . TYR A 1 215 ? -1.992 -0.145 -21.431 1.00 83.44 215 TYR A N 1
ATOM 1652 C CA . TYR A 1 215 ? -2.751 -1.383 -21.305 1.00 83.44 215 TYR A CA 1
ATOM 1653 C C . TYR A 1 215 ? -3.135 -1.939 -22.685 1.00 83.44 215 TYR A C 1
ATOM 1655 O O . TYR A 1 215 ? -3.547 -1.165 -23.558 1.00 83.44 215 TYR A O 1
ATOM 1663 N N . PRO A 1 216 ? -3.037 -3.264 -22.896 1.00 84.19 216 PRO A N 1
ATOM 1664 C CA . PRO A 1 216 ? -3.626 -3.907 -24.060 1.00 84.19 216 PRO A CA 1
ATOM 1665 C C . PRO A 1 216 ? -5.114 -3.566 -24.194 1.00 84.19 216 PRO A C 1
ATOM 1667 O O . PRO A 1 216 ? -5.844 -3.422 -23.209 1.00 84.19 216 PRO A O 1
ATOM 1670 N N . LYS A 1 217 ? -5.603 -3.457 -25.431 1.00 79.88 217 LYS A N 1
ATOM 1671 C CA . LYS A 1 217 ? -7.029 -3.219 -25.673 1.00 79.88 217 LYS A CA 1
ATOM 1672 C C . LYS A 1 217 ? -7.848 -4.349 -25.034 1.00 79.88 217 LYS A C 1
ATOM 1674 O O . LYS A 1 217 ? -7.607 -5.517 -25.310 1.00 79.88 217 LYS A O 1
ATOM 1679 N N . GLY A 1 218 ? -8.818 -3.989 -24.193 1.00 78.19 218 GLY A N 1
ATOM 1680 C CA . GLY A 1 218 ? -9.696 -4.952 -23.519 1.00 78.19 218 GLY A CA 1
ATOM 1681 C C . GLY A 1 218 ? -9.185 -5.493 -22.179 1.00 78.19 218 GLY A C 1
ATOM 1682 O O . GLY A 1 218 ? -9.944 -6.182 -21.507 1.00 78.19 218 GLY A O 1
ATOM 1683 N N . SER A 1 219 ? -7.974 -5.137 -21.732 1.00 78.56 219 SER A N 1
ATOM 1684 C CA . SER A 1 219 ? -7.458 -5.564 -20.420 1.00 78.56 219 SER A CA 1
ATOM 1685 C C . SER A 1 219 ? -7.945 -4.701 -19.246 1.00 78.56 219 SER A C 1
ATOM 1687 O O . SER A 1 219 ? -7.543 -4.914 -18.105 1.00 78.56 219 SER A O 1
ATOM 1689 N N . LEU A 1 220 ? -8.795 -3.701 -19.505 1.00 79.44 220 LEU A N 1
ATOM 1690 C CA . LEU A 1 220 ? -9.367 -2.851 -18.462 1.00 79.44 220 LEU A CA 1
ATOM 1691 C C . LEU A 1 220 ? -10.451 -3.618 -17.707 1.00 79.44 220 LEU A C 1
ATOM 1693 O O . LEU A 1 220 ? -11.588 -3.772 -18.169 1.00 79.44 220 LEU A O 1
ATOM 1697 N N . MET A 1 221 ? -10.080 -4.121 -16.534 1.00 83.38 221 MET A N 1
ATOM 1698 C CA . MET A 1 221 ? -10.968 -4.918 -15.701 1.00 83.38 221 MET A CA 1
ATOM 1699 C C . MET A 1 221 ? -11.382 -4.161 -14.450 1.00 83.38 221 MET A C 1
ATOM 1701 O O . MET A 1 221 ? -10.604 -3.997 -13.511 1.00 83.38 221 MET A O 1
ATOM 1705 N N . VAL A 1 222 ? -12.653 -3.751 -14.438 1.00 90.62 222 VAL A N 1
ATOM 1706 C CA . VAL A 1 222 ? -13.344 -3.273 -13.237 1.00 90.62 222 VAL A CA 1
ATOM 1707 C C . VAL A 1 222 ? -13.292 -4.322 -12.124 1.00 90.62 222 VAL A C 1
ATOM 1709 O O . VAL A 1 222 ? -13.291 -5.527 -12.388 1.00 90.62 222 VAL A O 1
ATOM 1712 N N . CYS A 1 223 ? -13.376 -3.853 -10.881 1.00 91.94 223 CYS A N 1
ATOM 1713 C CA . CYS A 1 223 ? -13.481 -4.652 -9.660 1.00 91.94 223 CYS A CA 1
ATOM 1714 C C . CYS A 1 223 ? -14.374 -5.902 -9.798 1.00 91.94 223 CYS A C 1
ATOM 1716 O O . CYS A 1 223 ? -13.920 -7.022 -9.572 1.00 91.94 223 CYS A O 1
ATOM 1718 N N . ARG A 1 224 ? -15.615 -5.737 -10.280 1.00 92.94 224 ARG A N 1
ATOM 1719 C CA . ARG A 1 224 ? -16.562 -6.853 -10.462 1.00 92.94 224 ARG A CA 1
ATOM 1720 C C . ARG A 1 224 ? -16.073 -7.916 -11.455 1.00 92.94 224 ARG A C 1
ATOM 1722 O O . ARG A 1 224 ? -16.297 -9.100 -11.233 1.00 92.94 224 ARG A O 1
ATOM 1729 N N . LYS A 1 225 ? -15.412 -7.515 -12.547 1.00 93.81 225 LYS A N 1
ATOM 1730 C CA . LYS A 1 225 ? -14.874 -8.458 -13.544 1.00 93.81 225 LYS A CA 1
ATOM 1731 C C . LYS A 1 225 ? -13.701 -9.250 -12.975 1.00 93.81 225 LYS A C 1
ATOM 1733 O O . LYS A 1 225 ? -13.623 -10.446 -13.218 1.00 93.81 225 LYS A O 1
ATOM 1738 N N . ARG A 1 226 ? -12.838 -8.602 -12.188 1.00 94.50 226 ARG A N 1
ATOM 1739 C CA . ARG A 1 226 ? -11.738 -9.271 -11.480 1.00 94.50 226 ARG A CA 1
ATOM 1740 C C . ARG A 1 226 ? -12.259 -10.285 -10.472 1.00 94.50 226 ARG A C 1
ATOM 1742 O O . ARG A 1 226 ? -11.795 -11.413 -10.484 1.00 94.50 226 ARG A O 1
ATOM 1749 N N . ALA A 1 227 ? -13.259 -9.907 -9.674 1.00 95.38 227 ALA A N 1
ATOM 1750 C CA . ALA A 1 227 ? -13.857 -10.806 -8.688 1.00 95.38 227 ALA A CA 1
ATOM 1751 C C . ALA A 1 227 ? -14.434 -12.055 -9.362 1.00 95.38 227 ALA A C 1
ATOM 1753 O O . ALA A 1 227 ? -14.100 -13.166 -8.975 1.00 95.38 227 ALA A O 1
ATOM 1754 N N . LYS A 1 228 ? -15.186 -11.867 -10.455 1.00 95.38 228 LYS A N 1
ATOM 1755 C CA . LYS A 1 228 ? -15.698 -12.977 -11.264 1.00 95.38 228 LYS A CA 1
ATOM 1756 C C . LYS A 1 228 ? -14.581 -13.836 -11.871 1.00 95.38 228 LYS A C 1
ATOM 1758 O O . LYS A 1 228 ? -14.729 -15.046 -11.952 1.00 95.38 228 LYS A O 1
ATOM 1763 N N . ALA A 1 229 ? -13.482 -13.234 -12.329 1.00 94.94 229 ALA A N 1
ATOM 1764 C CA . ALA A 1 229 ? -12.355 -13.984 -12.885 1.00 94.94 229 ALA A CA 1
ATOM 1765 C C . ALA A 1 229 ? -11.644 -14.841 -11.823 1.00 94.94 229 ALA A C 1
ATOM 1767 O O . ALA A 1 229 ? -11.271 -15.971 -12.118 1.00 94.94 229 ALA A O 1
ATOM 1768 N N . LEU A 1 230 ? -11.490 -14.319 -10.602 1.00 95.88 230 LEU A N 1
ATOM 1769 C CA . LEU A 1 230 ? -10.943 -15.065 -9.467 1.00 95.88 230 LEU A CA 1
ATOM 1770 C C . LEU A 1 230 ? -11.880 -16.210 -9.063 1.00 95.88 230 LEU A C 1
ATOM 1772 O O . LEU A 1 230 ? -11.439 -17.349 -8.986 1.00 95.88 230 LEU A O 1
ATOM 1776 N N . GLU A 1 231 ? -13.178 -15.930 -8.928 1.00 95.25 231 GLU A N 1
ATOM 1777 C CA . GLU A 1 231 ? -14.213 -16.927 -8.627 1.00 95.25 231 GLU A CA 1
ATOM 1778 C C . GLU A 1 231 ? -14.223 -18.077 -9.646 1.00 95.25 231 GLU A C 1
ATOM 1780 O O . GLU A 1 231 ? -14.154 -19.240 -9.261 1.00 95.25 231 GLU A O 1
ATOM 1785 N N . LEU A 1 232 ? -14.234 -17.764 -10.949 1.00 95.38 232 LEU A N 1
ATOM 1786 C CA . LEU A 1 232 ? -14.200 -18.771 -12.019 1.00 95.38 232 LEU A CA 1
ATOM 1787 C C . LEU A 1 232 ? -12.920 -19.616 -12.010 1.00 95.38 232 LEU A C 1
ATOM 1789 O O . LEU A 1 232 ? -12.951 -20.758 -12.459 1.00 95.38 232 LEU A O 1
ATOM 1793 N N . GLY A 1 233 ? -11.806 -19.059 -11.531 1.00 94.88 233 GLY A N 1
ATOM 1794 C CA . GLY A 1 233 ? -10.540 -19.772 -11.388 1.00 94.88 233 GLY A CA 1
ATOM 1795 C C . GLY A 1 233 ? -10.367 -20.484 -10.045 1.00 94.88 233 GLY A C 1
ATOM 1796 O O . GLY A 1 233 ? -9.312 -21.069 -9.825 1.00 94.88 233 GLY A O 1
ATOM 1797 N N . GLY A 1 234 ? -11.337 -20.399 -9.125 1.00 95.31 234 GLY A N 1
ATOM 1798 C CA . GLY A 1 234 ? -11.168 -20.892 -7.754 1.00 95.31 234 GLY A CA 1
ATOM 1799 C C . GLY A 1 234 ? -10.039 -20.186 -6.992 1.00 95.31 234 GLY A C 1
ATOM 1800 O O . GLY A 1 234 ? -9.432 -20.775 -6.099 1.00 95.31 234 GLY A O 1
ATOM 1801 N N . LEU A 1 235 ? -9.726 -18.942 -7.363 1.00 95.50 235 LEU A N 1
ATOM 1802 C CA . LEU A 1 235 ? -8.642 -18.138 -6.805 1.00 95.50 235 LEU A CA 1
ATOM 1803 C C . LEU A 1 235 ? -9.190 -17.165 -5.760 1.00 95.50 235 LEU A C 1
ATOM 1805 O O . LEU A 1 235 ? -10.245 -16.564 -5.954 1.00 95.50 235 LEU A O 1
ATOM 1809 N N . ASN A 1 236 ? -8.452 -16.954 -4.675 1.00 95.25 236 ASN A N 1
ATOM 1810 C CA . ASN A 1 236 ? -8.818 -16.004 -3.622 1.00 95.25 236 ASN A CA 1
ATOM 1811 C C . ASN A 1 236 ? -7.680 -15.042 -3.251 1.00 95.25 236 ASN A C 1
ATOM 1813 O O . ASN A 1 236 ? -7.834 -14.250 -2.324 1.00 95.25 236 ASN A O 1
ATOM 1817 N N . PHE A 1 237 ? -6.563 -15.063 -3.978 1.00 95.88 237 PHE A N 1
ATOM 1818 C CA . PHE A 1 237 ? -5.423 -14.189 -3.733 1.00 95.88 237 PHE A CA 1
ATOM 1819 C C . PHE A 1 237 ? -4.740 -13.786 -5.039 1.00 95.88 237 PHE A C 1
ATOM 1821 O O . PHE A 1 237 ? -4.465 -14.625 -5.900 1.00 95.88 237 PHE A O 1
ATOM 1828 N N . TYR A 1 238 ? -4.418 -12.501 -5.181 1.00 95.94 238 TYR A N 1
ATOM 1829 C CA . TYR A 1 238 ? -3.550 -12.023 -6.255 1.00 95.94 238 TYR A CA 1
ATOM 1830 C C . TYR A 1 238 ? -2.785 -10.758 -5.867 1.00 95.94 238 TYR A C 1
ATOM 1832 O O . TYR A 1 238 ? -3.218 -9.993 -5.005 1.00 95.94 238 TYR A O 1
ATOM 1840 N N . ALA A 1 239 ? -1.668 -10.531 -6.550 1.00 94.06 239 ALA A N 1
ATOM 1841 C CA . ALA A 1 239 ? -0.821 -9.361 -6.412 1.00 94.06 239 ALA A CA 1
ATOM 1842 C C . ALA A 1 239 ? -1.121 -8.303 -7.487 1.00 94.06 239 ALA A C 1
ATOM 1844 O O . ALA A 1 239 ? -1.423 -8.614 -8.642 1.00 94.06 239 ALA A O 1
ATOM 1845 N N . SER A 1 240 ? -0.974 -7.041 -7.101 1.00 93.00 240 SER A N 1
ATOM 1846 C CA . SER A 1 240 ? -0.929 -5.870 -7.965 1.00 93.00 240 SER A CA 1
ATOM 1847 C C . SER A 1 240 ? 0.376 -5.122 -7.691 1.00 93.00 240 SER A C 1
ATOM 1849 O O . SER A 1 240 ? 0.524 -4.487 -6.646 1.00 93.00 240 SER A O 1
ATOM 1851 N N . GLU A 1 241 ? 1.314 -5.180 -8.637 1.00 90.06 241 GLU A N 1
ATOM 1852 C CA . GLU A 1 241 ? 2.672 -4.613 -8.526 1.00 90.06 241 GLU A CA 1
ATOM 1853 C C . GLU A 1 241 ? 2.836 -3.283 -9.284 1.00 90.06 241 GLU A C 1
ATOM 1855 O O . GLU A 1 241 ? 3.938 -2.736 -9.396 1.00 90.06 241 GLU A O 1
ATOM 1860 N N . TYR A 1 242 ? 1.747 -2.762 -9.856 1.00 91.31 242 TYR A N 1
ATOM 1861 C CA . TYR A 1 242 ? 1.787 -1.555 -10.671 1.00 91.31 242 TYR A CA 1
ATOM 1862 C C . TYR A 1 242 ? 1.382 -0.290 -9.901 1.00 91.31 242 TYR A C 1
ATOM 1864 O O . TYR A 1 242 ? 2.239 0.460 -9.443 1.00 91.31 242 TYR A O 1
ATOM 1872 N N . THR A 1 243 ? 0.083 -0.013 -9.798 1.00 92.69 243 THR A N 1
ATOM 1873 C CA . THR A 1 243 ? -0.474 1.168 -9.121 1.00 92.69 243 THR A CA 1
ATOM 1874 C C . THR A 1 243 ? -1.856 0.841 -8.563 1.00 92.69 243 THR A C 1
ATOM 1876 O O . THR A 1 243 ? -2.461 -0.165 -8.945 1.00 92.69 243 THR A O 1
ATOM 1879 N N . LEU A 1 244 ? -2.404 1.705 -7.705 1.00 92.44 244 LEU A N 1
ATOM 1880 C CA . LEU A 1 244 ? -3.842 1.717 -7.479 1.00 92.44 244 LEU A CA 1
ATOM 1881 C C . LEU A 1 244 ? -4.555 2.017 -8.791 1.00 92.44 244 LEU A C 1
ATOM 1883 O O . LEU A 1 244 ? -4.277 2.992 -9.489 1.00 92.44 244 LEU A O 1
ATOM 1887 N N . ARG A 1 245 ? -5.509 1.160 -9.127 1.00 88.69 245 ARG A N 1
ATOM 1888 C CA . ARG A 1 245 ? -6.257 1.290 -10.374 1.00 88.69 245 ARG A CA 1
ATOM 1889 C C . ARG A 1 245 ? -7.128 2.528 -10.324 1.00 88.69 245 ARG A C 1
ATOM 1891 O O . ARG A 1 245 ? -7.707 2.831 -9.286 1.00 88.69 245 ARG A O 1
ATOM 1898 N N . GLY A 1 246 ? -7.317 3.165 -11.471 1.00 85.81 246 GLY A N 1
ATOM 1899 C CA . GLY A 1 246 ? -8.332 4.199 -11.588 1.00 85.81 246 GLY A CA 1
ATOM 1900 C C . GLY A 1 246 ? -9.741 3.635 -11.386 1.00 85.81 246 GLY A C 1
ATOM 1901 O O . GLY A 1 246 ? -10.031 2.470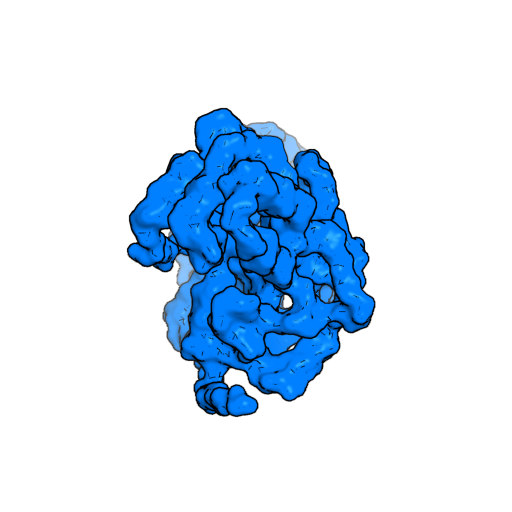 -11.692 1.00 85.81 246 GLY A O 1
ATOM 1902 N N . GLN A 1 247 ? -10.635 4.473 -10.874 1.00 81.38 247 GLN A N 1
ATOM 1903 C CA . GLN A 1 247 ? -12.045 4.165 -10.686 1.00 81.38 247 GLN A CA 1
ATOM 1904 C C . GLN A 1 247 ? -12.661 3.595 -11.971 1.00 81.38 247 GLN A C 1
ATOM 1906 O O . GLN A 1 247 ? -12.404 4.061 -13.081 1.00 81.38 247 GLN A O 1
ATOM 1911 N N . GLY A 1 248 ? -13.452 2.528 -11.829 1.00 80.81 248 GLY A N 1
ATOM 1912 C CA . GLY A 1 248 ? -14.022 1.830 -12.984 1.00 80.81 248 GLY A CA 1
ATOM 1913 C C . GLY A 1 248 ? -12.981 1.120 -13.864 1.00 80.81 248 GLY A C 1
ATOM 1914 O O . GLY A 1 248 ? -13.291 0.756 -14.994 1.00 80.81 248 GLY A O 1
ATOM 1915 N N . GLY A 1 249 ? -11.756 0.912 -13.371 1.00 80.31 249 GLY A N 1
ATOM 1916 C CA . GLY A 1 249 ? -10.665 0.322 -14.147 1.00 80.31 249 GLY A CA 1
ATOM 1917 C C . GLY A 1 249 ? -10.171 1.223 -15.279 1.00 80.31 249 GLY A C 1
ATOM 1918 O O . GLY A 1 249 ? -9.557 0.716 -16.212 1.00 80.31 249 GLY A O 1
ATOM 1919 N N . VAL A 1 250 ? -10.470 2.526 -15.236 1.00 83.81 250 VAL A N 1
ATOM 1920 C CA . VAL A 1 250 ? -10.092 3.487 -16.277 1.00 83.81 250 VAL A CA 1
ATOM 1921 C C . VAL A 1 250 ? -8.709 4.071 -15.965 1.00 83.81 250 VAL A C 1
ATOM 1923 O O . VAL A 1 250 ? -8.557 4.723 -14.929 1.00 83.81 250 VAL A O 1
ATOM 1926 N N . PRO A 1 251 ? -7.708 3.894 -16.848 1.00 82.31 251 PRO A N 1
ATOM 1927 C CA . PRO A 1 251 ? -6.421 4.574 -16.761 1.00 82.31 251 PRO A CA 1
ATOM 1928 C C . PRO A 1 251 ? -6.585 6.080 -16.558 1.00 82.31 251 PRO A C 1
ATOM 1930 O O . PRO A 1 251 ? -7.262 6.757 -17.331 1.00 82.31 251 PRO A O 1
ATOM 1933 N N . GLY A 1 252 ? -5.975 6.602 -15.498 1.00 80.69 252 GLY A N 1
ATOM 1934 C CA . GLY A 1 252 ? -5.967 8.027 -15.172 1.00 80.69 252 GLY A CA 1
ATOM 1935 C C . GLY A 1 252 ? -7.214 8.592 -14.479 1.00 80.69 252 GLY A C 1
ATOM 1936 O O . GLY A 1 252 ? -7.207 9.773 -14.119 1.00 80.69 252 GLY A O 1
ATOM 1937 N N . ALA A 1 253 ? -8.245 7.777 -14.233 1.00 85.50 253 ALA A N 1
ATOM 1938 C CA . ALA A 1 253 ? -9.280 8.113 -13.255 1.00 85.50 253 ALA A CA 1
ATOM 1939 C C . ALA A 1 253 ? -8.689 8.131 -11.826 1.00 85.50 253 ALA A C 1
ATOM 1941 O O . ALA A 1 253 ? -7.629 7.534 -11.609 1.00 85.50 253 ALA A O 1
ATOM 1942 N N . PRO A 1 254 ? -9.348 8.784 -10.846 1.00 85.38 254 PRO A N 1
ATOM 1943 C CA . PRO A 1 254 ? -8.898 8.763 -9.454 1.00 85.38 254 PRO A CA 1
ATOM 1944 C C . PRO A 1 254 ? -8.658 7.327 -8.956 1.00 85.38 254 PRO A C 1
ATOM 1946 O O . PRO A 1 254 ? -9.460 6.448 -9.289 1.00 85.38 254 PRO A O 1
ATOM 1949 N N . PRO A 1 255 ? -7.572 7.066 -8.204 1.00 88.31 255 PRO A N 1
ATOM 1950 C CA . PRO A 1 255 ? -7.234 5.724 -7.724 1.00 88.31 255 PRO A CA 1
ATOM 1951 C C . PRO A 1 255 ? -8.358 5.167 -6.847 1.00 88.31 255 PRO A C 1
ATOM 1953 O O . PRO A 1 255 ? -8.956 5.914 -6.090 1.00 88.31 255 PRO A O 1
ATOM 1956 N N . ALA A 1 256 ? -8.666 3.875 -6.919 1.00 87.50 256 ALA A N 1
ATOM 1957 C CA . ALA A 1 256 ? -9.739 3.264 -6.143 1.00 87.50 256 ALA A CA 1
ATOM 1958 C C . ALA A 1 256 ? -9.399 1.835 -5.701 1.00 87.50 256 ALA A C 1
ATOM 1960 O O . ALA A 1 256 ? -8.904 1.012 -6.478 1.00 87.50 256 ALA A O 1
ATOM 1961 N N . LEU A 1 257 ? -9.752 1.535 -4.452 1.00 91.44 257 LEU A N 1
ATOM 1962 C CA . LEU A 1 257 ? -9.726 0.189 -3.891 1.00 91.44 257 LEU A CA 1
ATOM 1963 C C . LEU A 1 257 ? -10.983 -0.586 -4.290 1.00 91.44 257 LEU A C 1
ATOM 1965 O O . LEU A 1 257 ? -12.051 -0.013 -4.522 1.00 91.44 257 LEU A O 1
ATOM 1969 N N . CYS A 1 258 ? -10.873 -1.909 -4.342 1.00 91.62 258 CYS A N 1
ATOM 1970 C CA . CYS A 1 258 ? -12.032 -2.758 -4.571 1.00 91.62 258 CYS A CA 1
ATOM 1971 C C . CYS A 1 258 ? -12.703 -3.111 -3.244 1.00 91.62 258 CYS A C 1
ATOM 1973 O O . CYS A 1 258 ? -12.140 -3.835 -2.425 1.00 91.62 258 CYS A O 1
ATOM 1975 N N . GLY A 1 259 ? -13.947 -2.662 -3.056 1.00 90.50 259 GLY A N 1
ATOM 1976 C CA . GLY A 1 259 ? -14.716 -2.958 -1.843 1.00 90.50 259 GLY A CA 1
ATOM 1977 C C . GLY A 1 259 ? -14.965 -4.454 -1.613 1.00 90.50 259 GLY A C 1
ATOM 1978 O O . GLY A 1 259 ? -15.041 -4.889 -0.468 1.00 90.50 259 GLY A O 1
ATOM 1979 N N . GLN A 1 260 ? -15.035 -5.255 -2.684 1.00 91.25 260 GLN A N 1
ATOM 1980 C CA . GLN A 1 260 ? -15.242 -6.707 -2.604 1.00 91.25 260 GLN A CA 1
ATOM 1981 C C . GLN A 1 260 ? -13.974 -7.524 -2.298 1.00 91.25 260 GLN A C 1
ATOM 1983 O O . GLN A 1 260 ? -14.065 -8.750 -2.188 1.00 91.25 260 GLN A O 1
ATOM 1988 N N . PHE A 1 261 ? -12.811 -6.874 -2.186 1.00 95.38 261 PHE A N 1
ATOM 1989 C CA . PHE A 1 261 ? -11.537 -7.515 -1.857 1.00 95.38 261 PHE A CA 1
ATOM 1990 C C . PHE A 1 261 ? -10.995 -7.026 -0.519 1.00 95.38 261 PHE A C 1
ATOM 1992 O O . PHE A 1 261 ? -11.279 -5.905 -0.089 1.00 95.38 261 PHE A O 1
ATOM 1999 N N . LEU A 1 262 ? -10.198 -7.864 0.139 1.00 95.12 262 LEU A N 1
ATOM 2000 C CA . LEU A 1 262 ? -9.341 -7.456 1.244 1.00 95.12 262 LEU A CA 1
ATOM 2001 C C . LEU A 1 262 ? -8.102 -6.794 0.643 1.00 95.12 262 LEU A C 1
ATOM 2003 O O . LEU A 1 262 ? -7.263 -7.461 0.049 1.00 95.12 262 LEU A O 1
ATOM 2007 N N . ASN A 1 263 ? -8.041 -5.472 0.741 1.00 95.88 263 ASN A N 1
ATOM 2008 C CA . ASN A 1 263 ? -6.977 -4.644 0.196 1.00 95.88 263 ASN A CA 1
ATOM 2009 C C . ASN A 1 263 ? -5.823 -4.650 1.193 1.00 95.88 263 ASN A C 1
ATOM 2011 O O . ASN A 1 263 ? -5.885 -4.019 2.253 1.00 95.88 263 ASN A O 1
ATOM 2015 N N . PHE A 1 264 ? -4.789 -5.401 0.857 1.00 94.69 264 PHE A N 1
ATOM 2016 C CA . PHE A 1 264 ? -3.615 -5.602 1.683 1.00 94.69 264 PHE A CA 1
ATOM 2017 C C . PHE A 1 264 ? -2.430 -4.904 1.026 1.00 94.69 264 PHE A C 1
ATOM 2019 O O . PHE A 1 264 ? -2.148 -5.190 -0.128 1.00 94.69 264 PHE A O 1
ATOM 2026 N N . ALA A 1 265 ? -1.729 -4.008 1.721 1.00 93.69 265 ALA A N 1
ATOM 2027 C CA . ALA A 1 265 ? -0.533 -3.375 1.167 1.00 93.69 265 ALA A CA 1
ATOM 2028 C C . ALA A 1 265 ? 0.727 -3.685 1.977 1.00 93.69 265 ALA A C 1
ATOM 2030 O O . ALA A 1 265 ? 0.703 -3.732 3.210 1.00 93.69 265 ALA A O 1
ATOM 2031 N N . VAL A 1 266 ? 1.835 -3.843 1.250 1.00 88.69 266 VAL A N 1
ATOM 2032 C CA . VAL A 1 266 ? 3.187 -3.982 1.804 1.00 88.69 266 VAL A CA 1
ATOM 2033 C C . VAL A 1 266 ? 4.082 -2.895 1.233 1.00 88.69 266 VAL A C 1
ATOM 2035 O O . VAL A 1 266 ? 4.068 -2.656 0.025 1.00 88.69 266 VAL A O 1
ATOM 2038 N N . VAL A 1 267 ? 4.885 -2.277 2.098 1.00 82.69 267 VAL A N 1
ATOM 2039 C CA . VAL A 1 267 ? 5.810 -1.189 1.746 1.00 82.69 267 VAL A CA 1
ATOM 2040 C C . VAL A 1 267 ? 7.247 -1.570 2.146 1.00 82.69 267 VAL A C 1
ATOM 2042 O O . VAL A 1 267 ? 7.437 -2.115 3.235 1.00 82.69 267 VAL A O 1
ATOM 2045 N N . SER A 1 268 ? 8.248 -1.344 1.272 1.00 73.69 268 SER A N 1
ATOM 2046 C CA . SER A 1 268 ? 9.677 -1.657 1.541 1.00 73.69 268 SER A CA 1
ATOM 2047 C C . SER A 1 268 ? 10.696 -0.921 0.641 1.00 73.69 268 SER A C 1
ATOM 2049 O O . SER A 1 268 ? 10.386 -0.607 -0.510 1.00 73.69 268 SER A O 1
ATOM 2051 N N . HIS A 1 269 ? 11.952 -0.796 1.101 1.00 68.00 269 HIS A N 1
ATOM 2052 C CA . HIS A 1 269 ? 13.061 -0.073 0.436 1.00 68.00 269 HIS A CA 1
ATOM 2053 C C . HIS A 1 269 ? 13.653 -0.671 -0.873 1.00 68.00 269 HIS A C 1
ATOM 2055 O O . HIS A 1 269 ? 13.356 -1.796 -1.273 1.00 68.00 269 HIS A O 1
ATOM 2061 N N . LEU A 1 270 ? 14.524 0.121 -1.535 1.00 64.12 270 LEU A N 1
ATOM 2062 C CA . LEU A 1 270 ? 15.144 -0.045 -2.876 1.00 64.12 270 LEU A CA 1
ATOM 2063 C C . LEU A 1 270 ? 16.172 -1.165 -3.059 1.00 64.12 270 LEU A C 1
ATOM 2065 O O . LEU A 1 270 ? 16.334 -1.631 -4.187 1.00 64.12 270 LEU A O 1
ATOM 2069 N N . GLN A 1 271 ? 16.842 -1.602 -1.994 1.00 64.50 271 GLN A N 1
ATOM 2070 C CA . GLN A 1 271 ? 17.999 -2.516 -2.046 1.00 64.50 271 GLN A CA 1
ATOM 2071 C C . GLN A 1 271 ? 17.766 -3.830 -2.819 1.00 64.50 271 GLN A C 1
ATOM 2073 O O . GLN A 1 271 ? 18.690 -4.481 -3.295 1.00 64.50 271 GLN A O 1
ATOM 2078 N N . PHE A 1 272 ? 16.510 -4.208 -3.018 1.00 72.06 272 PHE A N 1
ATOM 2079 C CA . PHE A 1 272 ? 16.130 -5.466 -3.641 1.00 72.06 272 PHE A CA 1
ATOM 2080 C C . PHE A 1 272 ? 16.088 -5.457 -5.168 1.00 72.06 272 PHE A C 1
ATOM 2082 O O . PHE A 1 272 ? 15.994 -6.523 -5.778 1.00 72.06 272 PHE A O 1
ATOM 2089 N N . LEU A 1 273 ? 16.227 -4.296 -5.808 1.00 77.69 273 LEU A N 1
ATOM 2090 C CA . LEU A 1 273 ? 16.372 -4.249 -7.260 1.00 77.69 273 LEU A CA 1
ATOM 2091 C C . LEU A 1 273 ? 17.644 -4.975 -7.731 1.00 77.69 273 LEU A C 1
ATOM 2093 O O . LEU A 1 273 ? 17.622 -5.677 -8.745 1.00 77.69 273 LEU A O 1
ATOM 2097 N N . VAL A 1 274 ? 18.742 -4.839 -6.980 1.00 82.75 274 VAL A N 1
ATOM 2098 C CA . VAL A 1 274 ? 20.006 -5.532 -7.274 1.00 82.75 274 VAL A CA 1
ATOM 2099 C C . VAL A 1 274 ? 19.819 -7.039 -7.143 1.00 82.75 274 VAL A C 1
ATOM 2101 O O . VAL A 1 274 ? 20.224 -7.787 -8.027 1.00 82.75 274 VAL A O 1
ATOM 2104 N N . ARG A 1 275 ? 19.106 -7.495 -6.106 1.00 81.38 275 ARG A N 1
ATOM 2105 C CA . ARG A 1 275 ? 18.734 -8.909 -5.958 1.00 81.38 275 ARG A CA 1
ATOM 2106 C C . ARG A 1 275 ? 17.922 -9.413 -7.152 1.00 81.38 275 ARG A C 1
ATOM 2108 O O . ARG A 1 275 ? 18.222 -10.469 -7.697 1.00 81.38 275 ARG A O 1
ATOM 2115 N N . LEU A 1 276 ? 16.911 -8.655 -7.576 1.00 79.12 276 LEU A N 1
ATOM 2116 C CA . LEU A 1 276 ? 16.041 -9.039 -8.687 1.00 79.12 276 LEU A CA 1
ATOM 2117 C C . LEU A 1 276 ? 16.812 -9.172 -10.005 1.00 79.12 276 LEU A C 1
ATOM 2119 O O . LEU A 1 276 ? 16.650 -10.150 -10.728 1.00 79.12 276 LEU A O 1
ATOM 2123 N N . THR A 1 277 ? 17.681 -8.209 -10.301 1.00 82.50 277 THR A N 1
ATOM 2124 C CA . THR A 1 277 ? 18.534 -8.261 -11.495 1.00 82.50 277 THR A CA 1
ATOM 2125 C C . THR A 1 277 ? 19.596 -9.350 -11.398 1.00 82.50 277 THR A C 1
ATOM 2127 O O . THR A 1 277 ? 19.830 -10.041 -12.388 1.00 82.50 277 THR A O 1
ATOM 2130 N N . HIS A 1 278 ? 20.171 -9.585 -10.214 1.00 85.81 278 HIS A N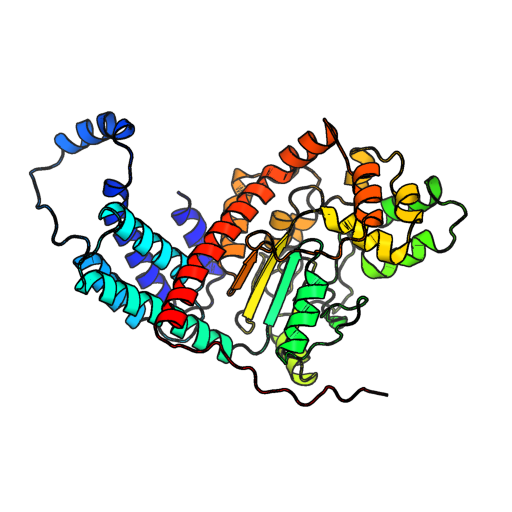 1
ATOM 2131 C CA . HIS A 1 278 ? 21.072 -10.709 -9.944 1.00 85.81 278 HIS A CA 1
ATOM 2132 C C . HIS A 1 278 ? 20.414 -12.063 -10.205 1.00 85.81 278 HIS A C 1
ATOM 2134 O O . HIS A 1 278 ? 21.018 -12.904 -10.862 1.00 85.81 278 HIS A O 1
ATOM 2140 N N . ASN A 1 279 ? 19.157 -12.269 -9.813 1.00 81.75 279 ASN A N 1
ATOM 2141 C CA . ASN A 1 279 ? 18.453 -13.519 -10.115 1.00 81.75 279 ASN A CA 1
ATOM 2142 C C . ASN A 1 279 ? 18.325 -13.795 -11.628 1.00 81.75 279 ASN A C 1
ATOM 2144 O O . ASN A 1 279 ? 18.135 -14.940 -12.029 1.00 81.75 279 ASN A O 1
ATOM 2148 N N . TRP A 1 280 ? 18.446 -12.776 -12.487 1.00 80.25 280 TRP A N 1
ATOM 2149 C CA . TRP A 1 280 ? 18.338 -12.930 -13.944 1.00 80.25 280 TRP A CA 1
ATOM 2150 C C . TRP A 1 280 ? 19.665 -12.873 -14.688 1.00 80.25 280 TRP A C 1
ATOM 2152 O O . TRP A 1 280 ? 19.803 -13.491 -15.744 1.00 80.25 280 TRP A O 1
ATOM 2162 N N . MET A 1 281 ? 20.622 -12.096 -14.187 1.00 85.62 281 MET A N 1
ATOM 2163 C CA . MET A 1 281 ? 21.909 -11.865 -14.846 1.00 85.62 281 MET A CA 1
ATOM 2164 C C . MET A 1 281 ? 23.092 -12.501 -14.102 1.00 85.62 281 MET A C 1
ATOM 2166 O O . MET A 1 281 ? 24.202 -12.541 -14.638 1.00 85.62 281 MET A O 1
ATOM 2170 N N . GLY A 1 282 ? 22.876 -13.006 -12.886 1.00 87.56 282 GLY A N 1
ATOM 2171 C CA . GLY A 1 282 ? 23.922 -13.468 -11.978 1.00 87.56 282 GLY A CA 1
ATOM 2172 C C . GLY A 1 282 ? 24.960 -12.376 -11.727 1.00 87.56 282 GLY A C 1
ATOM 2173 O O . GLY A 1 282 ? 24.640 -11.191 -11.619 1.00 87.56 282 GLY A O 1
ATOM 2174 N N . ARG A 1 283 ? 26.238 -12.763 -11.751 1.00 87.44 283 ARG A N 1
ATOM 2175 C CA . ARG A 1 283 ? 27.387 -11.851 -11.592 1.00 87.44 283 ARG A CA 1
ATOM 2176 C C . ARG A 1 283 ? 27.444 -10.708 -12.601 1.00 87.44 283 ARG A C 1
ATOM 2178 O O . ARG A 1 283 ? 28.075 -9.689 -12.336 1.00 87.44 283 ARG A O 1
ATOM 2185 N N . ARG A 1 284 ? 26.772 -10.837 -13.749 1.00 90.94 284 ARG A N 1
ATOM 2186 C CA . ARG A 1 284 ? 26.729 -9.768 -14.757 1.00 90.94 284 ARG A CA 1
ATOM 2187 C C . ARG A 1 284 ? 25.904 -8.566 -14.308 1.00 90.94 284 ARG A C 1
ATOM 2189 O O . ARG A 1 284 ? 25.984 -7.533 -14.955 1.00 90.94 284 ARG A O 1
ATOM 2196 N N . THR A 1 285 ? 25.163 -8.652 -13.202 1.00 90.81 285 THR A N 1
ATOM 2197 C CA . THR A 1 285 ? 24.484 -7.493 -12.608 1.00 90.81 285 THR A CA 1
ATOM 2198 C C . THR A 1 285 ? 25.451 -6.364 -12.271 1.00 90.81 285 THR A C 1
ATOM 2200 O O . THR A 1 285 ? 25.126 -5.210 -12.536 1.00 90.81 285 THR A O 1
ATOM 2203 N N . ALA A 1 286 ? 26.650 -6.677 -11.765 1.00 92.69 286 ALA A N 1
ATOM 2204 C CA . ALA A 1 286 ? 27.664 -5.661 -11.493 1.00 92.69 286 ALA A CA 1
ATOM 2205 C C . ALA A 1 286 ? 28.043 -4.909 -12.779 1.00 92.69 286 ALA A C 1
ATOM 2207 O O . ALA A 1 286 ? 27.894 -3.694 -12.864 1.00 92.69 286 ALA A O 1
ATOM 2208 N N . GLN A 1 287 ? 28.401 -5.658 -13.827 1.00 94.25 287 GLN A N 1
ATOM 2209 C CA . GLN A 1 287 ? 28.680 -5.118 -15.161 1.00 94.25 287 GLN A CA 1
ATOM 2210 C C . GLN A 1 287 ? 27.486 -4.325 -15.721 1.00 94.25 287 GLN A C 1
ATOM 2212 O O . GLN A 1 287 ? 27.656 -3.248 -16.288 1.00 94.25 287 GLN A O 1
ATOM 2217 N N . TYR A 1 288 ? 26.259 -4.819 -15.534 1.00 93.19 288 TYR A N 1
ATOM 2218 C CA . TYR A 1 288 ? 25.050 -4.155 -16.007 1.00 93.19 288 TYR A CA 1
ATOM 2219 C C . TYR A 1 288 ? 24.835 -2.786 -15.374 1.00 93.19 288 TYR A C 1
ATOM 2221 O O . TYR A 1 288 ? 24.276 -1.941 -16.053 1.00 93.19 288 TYR A O 1
ATOM 2229 N N . TYR A 1 289 ? 25.284 -2.519 -14.151 1.00 93.75 289 TYR A N 1
ATOM 2230 C CA . TYR A 1 289 ? 25.121 -1.208 -13.507 1.00 93.75 289 TYR A CA 1
ATOM 2231 C C . TYR A 1 289 ? 26.404 -0.366 -13.458 1.00 93.75 289 TYR A C 1
ATOM 2233 O O . TYR A 1 289 ? 26.344 0.821 -13.146 1.00 93.75 289 TYR A O 1
ATOM 2241 N N . ASP A 1 290 ? 27.548 -0.948 -13.818 1.00 92.94 290 ASP A N 1
ATOM 2242 C CA . ASP A 1 290 ? 28.858 -0.302 -13.750 1.00 92.94 290 ASP A CA 1
ATOM 2243 C C . ASP A 1 290 ? 28.924 1.075 -14.442 1.00 92.94 290 ASP A C 1
ATOM 2245 O O . ASP A 1 290 ? 28.512 1.252 -15.595 1.00 92.94 290 ASP A O 1
ATOM 2249 N N . GLY A 1 291 ? 29.438 2.073 -13.728 1.00 92.06 291 GLY A N 1
ATOM 2250 C CA . GLY A 1 291 ? 29.597 3.436 -14.240 1.00 92.06 291 GLY A CA 1
ATOM 2251 C C . GLY A 1 291 ? 28.297 4.200 -14.529 1.00 92.06 291 GLY A C 1
ATOM 2252 O O . GLY A 1 291 ? 28.358 5.236 -15.187 1.00 92.06 291 GLY A O 1
ATOM 2253 N N . MET A 1 292 ? 27.126 3.728 -14.081 1.00 95.12 292 MET A N 1
ATOM 2254 C CA . MET A 1 292 ? 25.884 4.495 -14.224 1.00 95.12 292 MET A CA 1
ATOM 2255 C C . MET A 1 292 ? 25.912 5.769 -13.376 1.00 95.12 292 MET A C 1
ATOM 2257 O O . MET A 1 292 ? 26.093 5.728 -12.159 1.00 95.12 292 MET A O 1
ATOM 2261 N N . SER A 1 293 ? 25.659 6.904 -14.020 1.00 94.44 293 SER A N 1
ATOM 2262 C CA . SER A 1 293 ? 25.377 8.165 -13.340 1.00 94.44 293 SER A CA 1
ATOM 2263 C C . SER A 1 293 ? 23.973 8.161 -12.730 1.00 94.44 293 SER A C 1
ATOM 2265 O O . SER A 1 293 ? 23.116 7.348 -13.086 1.00 94.44 293 SER A O 1
ATOM 2267 N N . LEU A 1 294 ? 23.688 9.121 -11.847 1.00 92.31 294 LEU A N 1
ATOM 2268 C CA . LEU A 1 294 ? 22.333 9.306 -11.321 1.00 92.31 294 LEU A CA 1
ATOM 2269 C C . LEU A 1 294 ? 21.300 9.573 -12.436 1.00 92.31 294 LEU A C 1
ATOM 2271 O O . LEU A 1 294 ? 20.168 9.096 -12.367 1.00 92.31 294 LEU A O 1
ATOM 2275 N N . ALA A 1 295 ? 21.702 10.273 -13.500 1.00 94.56 295 ALA A N 1
ATOM 2276 C CA . ALA A 1 295 ? 20.850 10.506 -14.662 1.00 94.56 295 ALA A CA 1
ATOM 2277 C C . ALA A 1 295 ? 20.511 9.197 -15.398 1.00 94.56 295 ALA A C 1
ATOM 2279 O O . ALA A 1 295 ? 19.357 8.996 -15.781 1.00 94.56 295 ALA A O 1
ATOM 2280 N N . ASP A 1 296 ? 21.474 8.277 -15.531 1.00 95.25 296 ASP A N 1
ATOM 2281 C CA . ASP A 1 296 ? 21.237 6.951 -16.120 1.00 95.25 296 ASP A CA 1
ATOM 2282 C C . ASP A 1 296 ? 20.265 6.136 -15.263 1.00 95.25 296 ASP A C 1
ATOM 2284 O O . ASP A 1 296 ? 19.354 5.485 -15.780 1.00 95.25 296 ASP A O 1
ATOM 2288 N N . TRP A 1 297 ? 20.420 6.208 -13.940 1.00 93.81 297 TRP A N 1
ATOM 2289 C CA . TRP A 1 297 ? 19.511 5.587 -12.982 1.00 93.81 297 TRP A CA 1
ATOM 2290 C C . TRP A 1 297 ? 18.081 6.127 -13.121 1.00 93.81 297 TRP A C 1
ATOM 2292 O O . TRP A 1 297 ? 17.144 5.332 -13.241 1.00 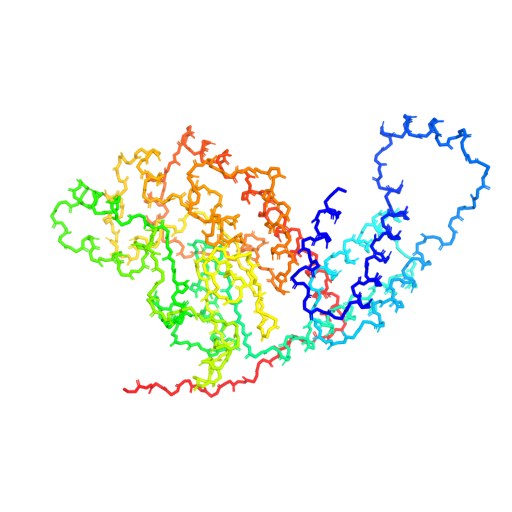93.81 297 TRP A O 1
ATOM 2302 N N . HIS A 1 298 ? 17.892 7.448 -13.193 1.00 93.56 298 HIS A N 1
ATOM 2303 C CA . HIS A 1 298 ? 16.576 8.054 -13.430 1.00 93.56 298 HIS A CA 1
ATOM 2304 C C . HIS A 1 298 ? 15.991 7.706 -14.800 1.00 93.56 298 HIS A C 1
ATOM 2306 O O . HIS A 1 298 ? 14.786 7.479 -14.905 1.00 93.56 298 HIS A O 1
ATOM 2312 N N . ALA A 1 299 ? 16.815 7.626 -15.846 1.00 94.94 299 ALA A N 1
ATOM 2313 C CA . ALA A 1 299 ? 16.362 7.200 -17.165 1.00 94.94 299 ALA A CA 1
ATOM 2314 C C . ALA A 1 299 ? 15.895 5.737 -17.152 1.00 94.94 299 ALA A C 1
ATOM 2316 O O . ALA A 1 299 ? 14.892 5.403 -17.788 1.00 94.94 299 ALA A O 1
ATOM 2317 N N . LEU A 1 300 ? 16.595 4.870 -16.413 1.00 94.12 300 LEU A N 1
ATOM 2318 C CA . LEU A 1 300 ? 16.272 3.452 -16.300 1.00 94.12 300 LEU A CA 1
ATOM 2319 C C . LEU A 1 300 ? 15.038 3.200 -15.429 1.00 94.12 300 LEU A C 1
ATOM 2321 O O . LEU A 1 300 ? 14.212 2.366 -15.796 1.00 94.12 300 LEU A O 1
ATOM 2325 N N . LEU A 1 301 ? 14.906 3.900 -14.299 1.00 93.06 301 LEU A N 1
ATOM 2326 C CA . LEU A 1 301 ? 13.931 3.617 -13.237 1.00 93.06 301 LEU A CA 1
ATOM 2327 C C . LEU A 1 301 ? 13.165 4.863 -12.764 1.00 93.06 301 LEU A C 1
ATOM 2329 O O . LEU A 1 301 ? 13.112 5.146 -11.561 1.00 93.06 301 LEU A O 1
ATOM 2333 N N . PRO A 1 302 ? 12.535 5.610 -13.677 1.00 93.19 302 PRO A N 1
ATOM 2334 C CA . PRO A 1 302 ? 12.017 6.947 -13.391 1.00 93.19 302 PRO A CA 1
ATOM 2335 C C . PRO A 1 302 ? 11.027 6.979 -12.222 1.00 93.19 302 PRO A C 1
ATOM 2337 O O . PRO A 1 302 ? 11.168 7.807 -11.333 1.00 93.19 302 PRO A O 1
ATOM 2340 N N . GLY A 1 303 ? 10.061 6.056 -12.170 1.00 90.12 303 GLY A N 1
ATOM 2341 C CA . GLY A 1 303 ? 9.106 6.006 -11.058 1.00 90.12 303 GLY A CA 1
ATOM 2342 C C . GLY A 1 303 ? 9.635 5.323 -9.799 1.00 90.12 303 GLY A C 1
ATOM 2343 O O . GLY A 1 303 ? 9.097 5.558 -8.725 1.00 90.12 303 GLY A O 1
ATOM 2344 N N . LEU A 1 304 ? 10.660 4.468 -9.902 1.00 89.56 304 LEU A N 1
ATOM 2345 C CA . LEU A 1 304 ? 11.184 3.732 -8.746 1.00 89.56 304 LEU A CA 1
ATOM 2346 C C . LEU A 1 304 ? 12.104 4.602 -7.878 1.00 89.56 304 LEU A C 1
ATOM 2348 O O . LEU A 1 304 ? 12.224 4.338 -6.681 1.00 89.56 304 LEU A O 1
ATOM 2352 N N . LEU A 1 305 ? 12.768 5.583 -8.493 1.00 91.62 305 LEU A N 1
ATOM 2353 C CA . LEU A 1 305 ? 13.740 6.479 -7.861 1.00 91.62 305 LEU A CA 1
ATOM 2354 C C . LEU A 1 305 ? 13.180 7.866 -7.541 1.00 91.62 305 LEU A C 1
ATOM 2356 O O . LEU A 1 305 ? 13.913 8.711 -7.042 1.00 91.62 305 LEU A O 1
ATOM 2360 N N . ASP A 1 306 ? 11.904 8.107 -7.823 1.00 93.06 306 ASP A N 1
ATOM 2361 C CA . ASP A 1 306 ? 11.233 9.363 -7.508 1.00 93.06 306 ASP A CA 1
ATOM 2362 C C . ASP A 1 306 ? 9.842 9.081 -6.945 1.00 93.06 306 ASP A C 1
ATOM 2364 O O . ASP A 1 306 ? 8.864 8.997 -7.684 1.00 93.06 306 ASP A O 1
ATOM 2368 N N . ASN A 1 307 ? 9.757 8.930 -5.625 1.00 93.81 307 ASN A N 1
ATOM 2369 C CA . ASN A 1 307 ? 8.516 8.808 -4.865 1.00 93.81 307 ASN A CA 1
ATOM 2370 C C . ASN A 1 307 ? 7.595 7.677 -5.364 1.00 93.81 307 ASN A C 1
ATOM 2372 O O . ASN A 1 307 ? 6.411 7.872 -5.672 1.00 93.81 307 ASN A O 1
ATOM 2376 N N . PHE A 1 308 ? 8.166 6.481 -5.476 1.00 93.44 308 PHE A N 1
ATOM 2377 C CA . PHE A 1 308 ? 7.508 5.267 -5.942 1.00 93.44 308 PHE A CA 1
ATOM 2378 C C . PHE A 1 308 ? 6.207 4.926 -5.204 1.00 93.44 308 PHE A C 1
ATOM 2380 O O . PHE A 1 308 ? 5.211 4.619 -5.861 1.00 93.44 308 PHE A O 1
ATOM 2387 N N . TYR A 1 309 ? 6.178 4.966 -3.868 1.00 92.88 309 TYR A N 1
ATOM 2388 C CA . TYR A 1 309 ? 4.972 4.648 -3.095 1.00 92.88 309 TYR A CA 1
ATOM 2389 C C . TYR A 1 309 ? 3.869 5.650 -3.400 1.00 92.88 309 TYR A C 1
ATOM 2391 O O . TYR A 1 309 ? 2.733 5.266 -3.665 1.00 92.88 309 TYR A O 1
ATOM 2399 N N . THR A 1 310 ? 4.216 6.934 -3.419 1.00 93.88 310 THR A N 1
ATOM 2400 C CA . THR A 1 310 ? 3.292 8.027 -3.726 1.00 93.88 310 THR A CA 1
ATOM 2401 C C . THR A 1 310 ? 2.707 7.859 -5.128 1.00 93.88 310 THR A C 1
ATOM 2403 O O . THR A 1 310 ? 1.492 7.913 -5.313 1.00 93.88 310 THR A O 1
ATOM 2406 N N . ARG A 1 311 ? 3.556 7.570 -6.119 1.00 94.44 311 ARG A N 1
ATOM 2407 C CA . ARG A 1 311 ? 3.160 7.265 -7.502 1.00 94.44 311 ARG A CA 1
ATOM 2408 C C . ARG A 1 311 ? 2.258 6.036 -7.595 1.00 94.44 311 ARG A C 1
ATOM 2410 O O . ARG A 1 311 ? 1.248 6.072 -8.292 1.00 94.44 311 ARG A O 1
ATOM 2417 N N . GLY A 1 312 ? 2.616 4.966 -6.890 1.00 93.81 312 GLY A N 1
ATOM 2418 C CA . GLY A 1 312 ? 1.855 3.723 -6.810 1.00 93.81 312 GLY A CA 1
ATOM 2419 C C . GLY A 1 312 ? 0.460 3.946 -6.236 1.00 93.81 312 GLY A C 1
ATOM 2420 O O . GLY A 1 312 ? -0.533 3.563 -6.850 1.00 93.81 312 GLY A O 1
ATOM 2421 N N . LEU A 1 313 ? 0.376 4.623 -5.092 1.00 93.56 313 LEU A N 1
ATOM 2422 C CA . LEU A 1 313 ? -0.869 4.900 -4.375 1.00 93.56 313 LEU A CA 1
ATOM 2423 C C . LEU A 1 313 ? -1.796 5.848 -5.138 1.00 93.56 313 LEU A C 1
ATOM 2425 O O . LEU A 1 313 ? -3.012 5.716 -5.055 1.00 93.56 313 LEU A O 1
ATOM 2429 N N . LEU A 1 314 ? -1.249 6.796 -5.897 1.00 92.56 314 LEU A N 1
ATOM 2430 C CA . LEU A 1 314 ? -2.051 7.807 -6.592 1.00 92.56 314 LEU A CA 1
ATOM 2431 C C . LEU A 1 314 ? -2.457 7.424 -8.019 1.00 92.56 314 LEU A C 1
ATOM 2433 O O . LEU A 1 314 ? -3.103 8.207 -8.720 1.00 92.56 314 LEU A O 1
ATOM 2437 N N . GLY A 1 315 ? -2.132 6.201 -8.430 1.00 92.12 315 GLY A N 1
ATOM 2438 C CA . GLY A 1 315 ? -2.567 5.641 -9.696 1.00 92.12 315 GLY A CA 1
ATOM 2439 C C . GLY A 1 315 ? -1.757 6.110 -10.902 1.00 92.12 315 GLY A C 1
ATOM 2440 O O . GLY A 1 315 ? -0.884 6.976 -10.839 1.00 92.12 315 GLY A O 1
ATOM 2441 N N . GLU A 1 316 ? -2.086 5.530 -12.051 1.00 90.69 316 GLU A N 1
ATOM 2442 C CA . GLU A 1 316 ? -1.346 5.679 -13.310 1.00 90.69 316 GLU A CA 1
ATOM 2443 C C . GLU A 1 316 ? -1.116 7.132 -13.763 1.00 90.69 316 GLU A C 1
ATOM 2445 O O . GLU A 1 316 ? -0.051 7.445 -14.296 1.00 90.69 316 GLU A O 1
ATOM 2450 N N . ARG A 1 317 ? -2.073 8.042 -13.517 1.00 89.31 317 ARG A N 1
ATOM 2451 C CA . ARG A 1 317 ? -1.927 9.463 -13.888 1.00 89.31 317 ARG A CA 1
ATOM 2452 C C . ARG A 1 317 ? -0.740 10.117 -13.188 1.00 89.31 317 ARG A C 1
ATOM 2454 O O . ARG A 1 317 ? -0.046 10.919 -13.804 1.00 89.31 317 ARG A O 1
ATOM 2461 N N . VAL A 1 318 ? -0.541 9.805 -11.910 1.00 92.56 318 VAL A N 1
ATOM 2462 C CA . VAL A 1 318 ? 0.577 10.332 -11.120 1.00 92.56 318 VAL A CA 1
ATOM 2463 C C . VAL A 1 318 ? 1.834 9.510 -11.380 1.00 92.56 318 VAL A C 1
ATOM 2465 O O . VAL A 1 318 ? 2.924 10.071 -11.462 1.00 92.56 318 VAL A O 1
ATOM 2468 N N . PHE A 1 319 ? 1.684 8.201 -11.595 1.00 93.12 319 PHE A N 1
ATOM 2469 C CA . PHE A 1 319 ? 2.804 7.292 -11.809 1.00 93.12 319 PHE A CA 1
ATOM 2470 C C . PHE A 1 319 ? 3.733 7.722 -12.943 1.00 93.12 319 PHE A C 1
ATOM 2472 O O . PHE A 1 319 ? 4.945 7.629 -12.780 1.00 93.12 319 PHE A O 1
ATOM 2479 N N . TYR A 1 320 ? 3.194 8.258 -14.041 1.00 92.75 320 TYR A N 1
ATOM 2480 C CA . TYR A 1 320 ? 3.974 8.687 -15.208 1.00 92.75 320 TYR A CA 1
ATOM 2481 C C . TYR A 1 320 ? 4.331 10.180 -15.258 1.00 92.75 320 TYR A C 1
ATOM 2483 O O . TYR A 1 320 ? 4.814 10.647 -16.290 1.00 92.75 320 TYR A O 1
ATOM 2491 N N . LEU A 1 321 ? 4.126 10.947 -14.181 1.00 92.69 321 LEU A N 1
ATOM 2492 C CA . LEU A 1 321 ? 4.612 12.331 -14.146 1.00 92.69 321 LEU A CA 1
ATOM 2493 C C . LEU A 1 321 ? 6.146 12.377 -14.293 1.00 92.69 321 LEU A C 1
ATOM 2495 O O . LEU A 1 321 ? 6.816 11.436 -13.859 1.00 92.69 321 LEU A O 1
ATOM 2499 N N . PRO A 1 322 ? 6.725 13.444 -14.868 1.00 93.00 322 PRO A N 1
ATOM 2500 C CA . PRO A 1 322 ? 8.177 13.597 -14.940 1.00 93.00 322 PRO A CA 1
ATOM 2501 C C . PRO A 1 322 ? 8.848 13.478 -13.566 1.00 93.00 322 PRO A C 1
ATOM 2503 O O . PRO A 1 322 ? 8.211 13.733 -12.539 1.00 93.00 322 PRO A O 1
ATOM 2506 N N . VAL A 1 323 ? 10.127 13.096 -13.554 1.00 90.44 323 VAL A N 1
ATOM 2507 C CA . VAL A 1 323 ? 10.938 13.075 -12.328 1.00 90.44 323 VAL A CA 1
ATOM 2508 C C . VAL A 1 323 ? 10.967 14.478 -11.712 1.00 90.44 323 VAL A C 1
ATOM 2510 O O . VAL A 1 323 ? 11.133 15.461 -12.435 1.00 90.44 323 VAL A O 1
ATOM 2513 N N . GLY A 1 324 ? 10.735 14.583 -10.402 1.00 89.69 324 GLY A N 1
ATOM 2514 C CA . GLY A 1 324 ? 10.633 15.863 -9.689 1.00 89.69 324 GLY A CA 1
ATOM 2515 C C . GLY A 1 324 ? 9.322 16.622 -9.941 1.00 89.69 324 GLY A C 1
ATOM 2516 O O . GLY A 1 324 ? 9.135 17.727 -9.439 1.00 89.69 324 GLY A O 1
ATOM 2517 N N . GLY A 1 325 ? 8.385 16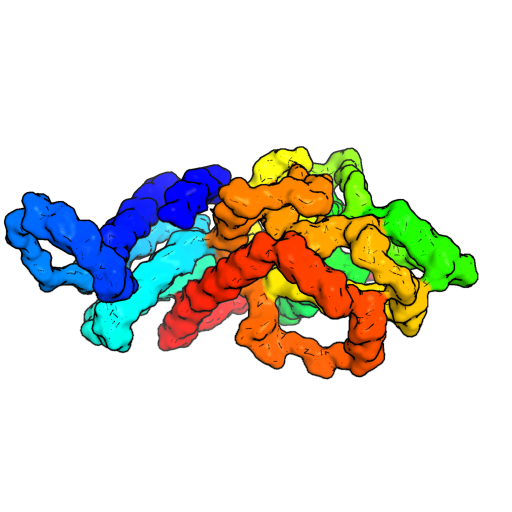.043 -10.700 1.00 89.88 325 GLY A N 1
ATOM 2518 C CA . GLY A 1 325 ? 7.090 16.650 -11.018 1.00 89.88 325 GLY A CA 1
ATOM 2519 C C . GLY A 1 325 ? 6.028 16.514 -9.920 1.00 89.88 325 GLY A C 1
ATOM 2520 O O . GLY A 1 325 ? 4.899 16.967 -10.114 1.00 89.88 325 GLY A O 1
ATOM 2521 N N . LEU A 1 326 ? 6.341 15.868 -8.791 1.00 92.06 326 LEU A N 1
ATOM 2522 C CA . LEU A 1 326 ? 5.392 15.673 -7.696 1.00 92.06 326 LEU A CA 1
ATOM 2523 C C . LEU A 1 326 ? 5.396 16.866 -6.739 1.00 92.06 326 LEU A C 1
ATOM 2525 O O . LEU A 1 326 ? 6.418 17.221 -6.161 1.00 92.06 326 LEU A O 1
ATOM 2529 N N . ASN A 1 327 ? 4.221 17.451 -6.508 1.00 88.31 327 ASN A N 1
ATOM 2530 C CA . ASN A 1 327 ? 4.057 18.499 -5.508 1.00 88.31 327 ASN A CA 1
ATOM 2531 C C . ASN A 1 327 ? 3.618 17.899 -4.167 1.00 88.31 327 ASN A C 1
ATOM 2533 O O . ASN A 1 327 ? 2.466 17.486 -4.002 1.00 88.31 327 ASN A O 1
ATOM 2537 N N . ALA A 1 328 ? 4.527 17.918 -3.192 1.00 83.50 328 ALA A N 1
ATOM 2538 C CA . ALA A 1 328 ? 4.303 17.368 -1.862 1.00 83.50 328 ALA A CA 1
ATOM 2539 C C . ALA A 1 328 ? 3.043 17.908 -1.171 1.00 83.50 328 ALA A C 1
ATOM 2541 O O . ALA A 1 328 ? 2.242 17.136 -0.644 1.00 83.50 328 ALA A O 1
ATOM 2542 N N . SER A 1 329 ? 2.833 19.226 -1.232 1.00 81.62 329 SER A N 1
ATOM 2543 C CA . SER A 1 329 ? 1.704 19.890 -0.570 1.00 81.62 329 SER A CA 1
ATOM 2544 C C . SER A 1 329 ? 0.338 19.459 -1.114 1.00 81.62 329 SER A C 1
ATOM 2546 O O . SER A 1 329 ? -0.660 19.543 -0.403 1.00 81.62 329 SER A O 1
ATOM 2548 N N . GLN A 1 330 ? 0.295 18.976 -2.358 1.00 82.50 330 GLN A N 1
ATOM 2549 C CA . GLN A 1 330 ? -0.936 18.576 -3.036 1.00 82.50 330 GLN A CA 1
ATOM 2550 C C . GLN A 1 330 ? -1.176 17.066 -2.965 1.00 82.50 330 GLN A C 1
ATOM 2552 O O . GLN A 1 330 ? -2.320 16.631 -2.857 1.00 82.50 330 GLN A O 1
ATOM 2557 N N . LEU A 1 331 ? -0.112 16.263 -3.041 1.00 89.56 331 LEU A N 1
ATOM 2558 C CA . LEU A 1 331 ? -0.222 14.818 -3.250 1.00 89.56 331 LEU A CA 1
ATOM 2559 C C . LEU A 1 331 ? -0.112 13.997 -1.962 1.00 89.56 331 LEU A C 1
ATOM 2561 O O . LEU A 1 331 ? -0.733 12.937 -1.872 1.00 89.56 331 LEU A O 1
ATOM 2565 N N . LEU A 1 332 ? 0.617 14.481 -0.949 1.00 88.81 332 LEU A N 1
ATOM 2566 C CA . LEU A 1 332 ? 0.823 13.730 0.292 1.00 88.81 332 LEU A CA 1
ATOM 2567 C C . LEU A 1 332 ? -0.492 13.359 1.006 1.00 88.81 332 LEU A C 1
ATOM 2569 O O . LEU A 1 332 ? -0.643 12.184 1.351 1.00 88.81 332 LEU A O 1
ATOM 2573 N N . PRO A 1 333 ? -1.474 14.271 1.189 1.00 85.75 333 PRO A N 1
ATOM 2574 C CA . PRO A 1 333 ? -2.723 13.916 1.865 1.00 85.75 333 PRO A CA 1
ATOM 2575 C C . PRO A 1 333 ? -3.503 12.823 1.129 1.00 85.75 333 PRO A C 1
ATOM 2577 O O . PRO A 1 333 ? -4.064 11.933 1.762 1.00 85.75 333 PRO A O 1
ATOM 2580 N N . ALA A 1 334 ? -3.502 12.857 -0.207 1.00 85.62 334 ALA A N 1
ATOM 2581 C CA . ALA A 1 334 ? -4.176 11.856 -1.025 1.00 85.62 334 ALA A CA 1
ATOM 2582 C C . ALA A 1 334 ? -3.481 10.486 -0.936 1.00 85.62 334 ALA A C 1
ATOM 2584 O O . ALA A 1 334 ? -4.155 9.463 -0.822 1.00 85.62 334 ALA A O 1
ATOM 2585 N N . ALA A 1 335 ? -2.143 10.454 -0.926 1.00 91.06 335 ALA A N 1
ATOM 2586 C CA . ALA A 1 335 ? -1.387 9.209 -0.790 1.00 91.06 335 ALA A CA 1
ATOM 2587 C C . ALA A 1 335 ? -1.596 8.582 0.596 1.00 91.06 335 ALA A C 1
ATOM 2589 O O . ALA A 1 335 ? -1.856 7.384 0.707 1.00 91.06 335 ALA A O 1
ATOM 2590 N N . GLN A 1 336 ? -1.568 9.401 1.652 1.00 91.56 336 GLN A N 1
ATOM 2591 C CA . GLN A 1 336 ? -1.887 8.961 3.011 1.00 91.56 336 GLN A CA 1
ATOM 2592 C C . GLN A 1 336 ? -3.329 8.451 3.111 1.00 91.56 336 GLN A C 1
ATOM 2594 O O . GLN A 1 336 ? -3.555 7.413 3.727 1.00 91.56 336 GLN A O 1
ATOM 2599 N N . ALA A 1 337 ? -4.297 9.121 2.477 1.00 86.12 337 ALA A N 1
ATOM 2600 C CA . ALA A 1 337 ? -5.693 8.679 2.458 1.00 86.12 337 ALA A CA 1
ATOM 2601 C C . ALA A 1 337 ? -5.863 7.321 1.770 1.00 86.12 337 ALA A C 1
ATOM 2603 O O . ALA A 1 337 ? -6.511 6.432 2.322 1.00 86.12 337 ALA A O 1
ATOM 2604 N N . ALA A 1 338 ? -5.232 7.129 0.609 1.00 89.69 338 ALA A N 1
ATOM 2605 C CA . ALA A 1 338 ? -5.238 5.854 -0.100 1.00 89.69 338 ALA A CA 1
ATOM 2606 C C . ALA A 1 338 ? -4.638 4.726 0.754 1.00 89.69 338 ALA A C 1
ATOM 2608 O O . ALA A 1 338 ? -5.225 3.650 0.877 1.00 89.69 338 ALA A O 1
ATOM 2609 N N . LEU A 1 339 ? -3.500 4.985 1.402 1.00 92.00 339 LEU A N 1
ATOM 2610 C CA . LEU A 1 339 ? -2.829 4.007 2.252 1.00 92.00 339 LEU A CA 1
ATOM 2611 C C . LEU A 1 339 ? -3.643 3.683 3.510 1.00 92.00 339 LEU A C 1
ATOM 2613 O O . LEU A 1 339 ? -3.837 2.519 3.851 1.00 92.00 339 LEU A O 1
ATOM 2617 N N . GLY A 1 340 ? -4.180 4.695 4.187 1.00 90.69 340 GLY A N 1
ATOM 2618 C CA . GLY A 1 340 ? -4.990 4.495 5.382 1.00 90.69 340 GLY A CA 1
ATOM 2619 C C . GLY A 1 340 ? -6.399 3.954 5.100 1.00 90.69 340 GLY A C 1
ATOM 2620 O O . GLY A 1 340 ? -7.093 3.571 6.045 1.00 90.69 340 GLY A O 1
ATOM 2621 N N . ALA A 1 341 ? -6.803 3.853 3.831 1.00 90.50 341 ALA A N 1
ATOM 2622 C CA . ALA A 1 341 ? -7.987 3.116 3.392 1.00 90.50 341 ALA A CA 1
ATOM 2623 C C . ALA A 1 341 ? -7.728 1.612 3.170 1.00 90.50 341 ALA A C 1
ATOM 2625 O O . ALA A 1 341 ? -8.690 0.853 3.058 1.00 90.50 341 ALA A O 1
ATOM 2626 N N . MET A 1 342 ? -6.468 1.159 3.150 1.00 94.88 342 MET A N 1
ATOM 2627 C CA . MET A 1 342 ? -6.129 -0.267 3.056 1.00 94.88 342 MET A CA 1
ATOM 2628 C C . MET A 1 342 ? -6.623 -1.025 4.284 1.00 94.88 342 MET A C 1
ATOM 2630 O O . MET A 1 342 ? -6.453 -0.556 5.413 1.00 94.88 342 MET A O 1
ATOM 2634 N N . ASP A 1 343 ? -7.180 -2.216 4.078 1.00 95.75 343 ASP A N 1
ATOM 2635 C CA . ASP A 1 343 ? -7.717 -3.058 5.146 1.00 95.75 343 ASP A CA 1
ATOM 2636 C C . ASP A 1 343 ? -6.627 -3.531 6.107 1.00 95.75 343 ASP A C 1
ATOM 2638 O O . ASP A 1 343 ? -6.837 -3.527 7.323 1.00 95.75 343 ASP A O 1
ATOM 2642 N N . VAL A 1 344 ? -5.475 -3.898 5.538 1.00 94.50 344 VAL A N 1
ATOM 2643 C CA . VAL A 1 344 ? -4.287 -4.402 6.231 1.00 94.50 344 VAL A CA 1
ATOM 2644 C C . VAL A 1 344 ? -3.055 -3.692 5.673 1.00 94.50 344 VAL A C 1
ATOM 2646 O O . VAL A 1 344 ? -2.909 -3.551 4.456 1.00 94.50 344 VAL A O 1
ATOM 2649 N N . LEU A 1 345 ? -2.171 -3.251 6.567 1.00 93.12 345 LEU A N 1
ATOM 2650 C CA . LEU A 1 345 ? -0.880 -2.653 6.232 1.00 93.12 345 LEU A CA 1
ATOM 2651 C C . LEU A 1 345 ? 0.234 -3.413 6.941 1.00 93.12 345 LEU A C 1
ATOM 2653 O O . LEU A 1 345 ? 0.259 -3.470 8.173 1.00 93.12 345 LEU A O 1
ATOM 2657 N N . LEU A 1 346 ? 1.169 -3.947 6.160 1.00 89.31 346 LEU A N 1
ATOM 2658 C CA . LEU A 1 346 ? 2.375 -4.588 6.667 1.00 89.31 346 LEU A CA 1
ATOM 2659 C C . LEU A 1 346 ? 3.604 -3.769 6.268 1.00 89.31 346 LEU A C 1
ATOM 2661 O O . LEU A 1 346 ? 3.801 -3.435 5.098 1.00 89.31 346 LEU A O 1
ATOM 2665 N N . VAL A 1 347 ? 4.444 -3.474 7.256 1.00 87.19 347 VAL A N 1
ATOM 2666 C CA . VAL A 1 347 ? 5.733 -2.809 7.061 1.00 87.19 347 VAL A CA 1
ATOM 2667 C C . VAL A 1 347 ? 6.832 -3.770 7.489 1.00 87.19 347 VAL A C 1
ATOM 2669 O O . VAL A 1 347 ? 6.908 -4.150 8.653 1.00 87.19 347 VAL A O 1
ATOM 2672 N N . LEU A 1 348 ? 7.664 -4.193 6.541 1.00 75.81 348 LEU A N 1
ATOM 2673 C CA . LEU A 1 348 ? 8.554 -5.350 6.719 1.00 75.81 348 LEU A CA 1
ATOM 2674 C C . LEU A 1 348 ? 9.741 -5.104 7.648 1.00 75.81 348 LEU A C 1
ATOM 2676 O O . LEU A 1 348 ? 10.346 -6.057 8.119 1.00 75.81 348 LEU A O 1
ATOM 2680 N N . GLU A 1 349 ? 10.094 -3.848 7.891 1.00 68.06 349 GLU A N 1
ATOM 2681 C CA . GLU A 1 349 ? 11.296 -3.484 8.653 1.00 68.06 349 GLU A CA 1
ATOM 2682 C C . GLU A 1 349 ? 11.021 -3.311 10.149 1.00 68.06 349 GLU A C 1
ATOM 2684 O O . GLU A 1 349 ? 11.946 -3.134 10.936 1.00 68.06 349 GLU A O 1
ATOM 2689 N N . VAL A 1 350 ? 9.750 -3.371 10.562 1.00 54.75 350 VAL A N 1
ATOM 2690 C CA . VAL A 1 350 ? 9.359 -3.234 11.974 1.00 54.75 350 VAL A CA 1
ATOM 2691 C C . VAL A 1 350 ? 9.640 -4.521 12.764 1.00 54.75 350 VAL A C 1
ATOM 2693 O O . VAL A 1 350 ? 9.693 -4.491 13.991 1.00 54.75 350 VAL A O 1
ATOM 2696 N N . GLU A 1 351 ? 9.929 -5.627 12.082 1.00 47.03 351 GLU A N 1
ATOM 2697 C CA . GLU A 1 351 ? 10.404 -6.862 12.695 1.00 47.03 351 GLU A CA 1
ATOM 2698 C C . GLU A 1 351 ? 11.719 -7.273 12.030 1.00 47.03 351 GLU A C 1
ATOM 2700 O O . GLU A 1 351 ? 11.828 -7.265 10.806 1.00 47.03 351 GLU A O 1
ATOM 2705 N N . ALA A 1 352 ? 12.718 -7.673 12.822 1.00 40.56 352 ALA A N 1
ATOM 2706 C CA . ALA A 1 352 ? 14.024 -8.179 12.377 1.00 40.56 352 ALA A CA 1
ATOM 2707 C C . ALA A 1 352 ? 13.944 -9.527 11.611 1.00 40.56 352 ALA A C 1
ATOM 2709 O O . ALA A 1 352 ? 14.820 -10.378 11.721 1.00 40.56 352 ALA A O 1
ATOM 2710 N N . ARG A 1 353 ? 12.859 -9.749 10.862 1.00 42.62 353 ARG A N 1
ATOM 2711 C CA . ARG A 1 353 ? 12.546 -10.949 10.083 1.00 42.62 353 ARG A CA 1
ATOM 2712 C C . ARG A 1 353 ? 12.873 -10.788 8.593 1.00 42.62 353 ARG A C 1
ATOM 2714 O O . ARG A 1 353 ? 12.592 -11.685 7.803 1.00 42.62 353 ARG A O 1
ATOM 2721 N N . SER A 1 354 ? 13.479 -9.671 8.189 1.00 42.84 354 SER A N 1
ATOM 2722 C CA . SER A 1 354 ? 13.913 -9.453 6.808 1.00 42.84 354 SER A CA 1
ATOM 2723 C C . SER A 1 354 ? 15.259 -10.135 6.526 1.00 42.84 354 SER A C 1
ATOM 2725 O O . SER A 1 354 ? 16.312 -9.591 6.833 1.00 42.84 354 SER A O 1
ATOM 2727 N N . ALA A 1 355 ? 15.183 -11.290 5.858 1.00 46.97 355 ALA A N 1
ATOM 2728 C CA . ALA A 1 355 ? 16.201 -11.849 4.963 1.00 46.97 355 ALA A CA 1
ATOM 2729 C C . ALA A 1 355 ? 17.609 -12.093 5.549 1.00 46.97 355 ALA A C 1
ATOM 2731 O O . ALA A 1 355 ? 18.583 -11.460 5.152 1.00 46.97 355 ALA A O 1
ATOM 2732 N N . THR A 1 356 ? 17.750 -13.127 6.381 1.00 45.72 356 THR A N 1
ATOM 2733 C CA . THR A 1 356 ? 19.059 -13.754 6.658 1.00 45.72 356 THR A CA 1
ATOM 2734 C C . THR A 1 356 ? 19.675 -14.470 5.444 1.00 45.72 356 THR A C 1
ATOM 2736 O O . THR A 1 356 ? 20.820 -14.889 5.523 1.00 45.72 356 THR A O 1
ATOM 2739 N N . ASP A 1 357 ? 18.970 -14.543 4.309 1.00 49.38 357 ASP A N 1
ATOM 2740 C CA . ASP A 1 357 ? 19.459 -15.146 3.056 1.00 49.38 357 ASP A CA 1
ATOM 2741 C C . ASP A 1 357 ? 19.735 -14.105 1.960 1.00 49.38 357 ASP A C 1
ATOM 2743 O O . ASP A 1 357 ? 19.528 -14.343 0.764 1.00 49.38 357 ASP A O 1
ATOM 2747 N N . THR A 1 358 ? 20.182 -12.905 2.331 1.00 54.59 358 THR A N 1
ATOM 2748 C CA . THR A 1 358 ? 20.882 -12.074 1.348 1.00 54.59 358 THR A CA 1
ATOM 2749 C C . THR A 1 358 ? 22.254 -12.712 1.156 1.00 54.59 358 THR A C 1
ATOM 2751 O O . THR A 1 358 ? 23.107 -12.630 2.033 1.00 54.59 358 THR A O 1
ATOM 2754 N N . HIS A 1 359 ? 22.447 -13.427 0.041 1.00 70.00 359 HIS A N 1
ATOM 2755 C CA . HIS A 1 359 ? 23.766 -13.924 -0.348 1.00 70.00 359 HIS A CA 1
ATOM 2756 C C . HIS A 1 359 ? 24.757 -12.756 -0.264 1.00 70.00 359 HIS A C 1
ATOM 2758 O O . HIS A 1 359 ? 24.507 -11.729 -0.892 1.00 70.00 359 HIS A O 1
ATOM 2764 N N . ALA A 1 360 ? 25.858 -12.913 0.479 1.00 82.81 360 ALA A N 1
ATOM 2765 C CA . ALA A 1 360 ? 26.893 -11.883 0.643 1.00 82.81 360 ALA A CA 1
ATOM 2766 C C . ALA A 1 360 ? 27.334 -11.257 -0.697 1.00 82.81 360 ALA A C 1
ATOM 2768 O O . ALA A 1 360 ? 27.640 -10.076 -0.766 1.00 82.81 360 ALA A O 1
ATOM 2769 N N . GLU A 1 361 ? 27.264 -12.032 -1.782 1.00 84.94 361 GLU A N 1
ATOM 2770 C CA . GLU A 1 361 ? 27.494 -11.586 -3.158 1.00 84.94 361 GLU A CA 1
ATOM 2771 C C . GLU A 1 361 ? 26.505 -10.510 -3.648 1.00 84.94 361 GLU A C 1
ATOM 2773 O O . GLU A 1 361 ? 26.907 -9.547 -4.291 1.00 84.94 361 GLU A O 1
ATOM 2778 N N . VAL A 1 362 ? 25.208 -10.629 -3.350 1.00 83.25 362 VAL A N 1
ATOM 2779 C CA . VAL A 1 362 ? 24.208 -9.615 -3.738 1.00 83.25 362 VAL A CA 1
ATOM 2780 C C . VAL A 1 362 ? 24.442 -8.316 -2.977 1.00 83.25 362 VAL A C 1
ATOM 2782 O O . VAL A 1 362 ? 24.293 -7.240 -3.553 1.00 83.25 362 VAL A O 1
ATOM 2785 N N . GLU A 1 363 ? 24.805 -8.414 -1.699 1.00 85.50 363 GLU A N 1
ATOM 2786 C CA . GLU A 1 363 ? 25.150 -7.259 -0.871 1.00 85.50 363 GLU A CA 1
ATOM 2787 C C . GLU A 1 363 ? 26.437 -6.584 -1.365 1.00 85.50 363 GLU A C 1
ATOM 2789 O O . GLU A 1 363 ? 26.469 -5.367 -1.528 1.00 85.50 363 GLU A O 1
ATOM 2794 N N . GLU A 1 364 ? 27.463 -7.369 -1.698 1.00 88.81 364 GLU A N 1
ATOM 2795 C CA . GLU A 1 364 ? 28.704 -6.885 -2.308 1.00 88.81 364 GLU A CA 1
ATOM 2796 C C . GLU A 1 364 ? 28.429 -6.135 -3.619 1.00 88.81 364 GLU A C 1
ATOM 2798 O O . GLU A 1 364 ? 28.850 -4.987 -3.775 1.00 88.81 364 GLU A O 1
ATOM 2803 N N . ILE A 1 365 ? 27.651 -6.731 -4.530 1.00 89.00 365 ILE A N 1
ATOM 2804 C CA . ILE A 1 365 ? 27.266 -6.085 -5.791 1.00 89.00 365 ILE A CA 1
ATOM 2805 C C . ILE A 1 365 ? 26.460 -4.812 -5.515 1.00 89.00 365 ILE A C 1
ATOM 2807 O O . ILE A 1 365 ? 26.699 -3.793 -6.156 1.00 89.00 365 ILE A O 1
ATOM 2811 N N . ALA A 1 366 ? 25.515 -4.837 -4.572 1.00 87.56 366 ALA A N 1
ATOM 2812 C CA . ALA A 1 366 ? 24.703 -3.667 -4.243 1.00 87.56 366 ALA A CA 1
ATOM 2813 C C . ALA A 1 366 ? 25.564 -2.505 -3.735 1.00 87.56 366 ALA A C 1
ATOM 2815 O O . ALA A 1 366 ? 25.403 -1.382 -4.212 1.00 87.56 366 ALA A O 1
ATOM 2816 N N . ASN A 1 367 ? 26.519 -2.786 -2.848 1.00 88.62 367 ASN A N 1
ATOM 2817 C CA . ASN A 1 367 ? 27.473 -1.801 -2.341 1.00 88.62 367 ASN A CA 1
ATOM 2818 C C . ASN A 1 367 ? 28.391 -1.247 -3.441 1.00 88.62 367 ASN A C 1
ATOM 2820 O O . ASN A 1 367 ? 28.835 -0.104 -3.347 1.00 88.62 367 ASN A O 1
ATOM 2824 N N . GLN A 1 368 ? 28.661 -2.032 -4.487 1.00 90.19 368 GLN A N 1
ATOM 2825 C CA . GLN A 1 368 ? 29.449 -1.594 -5.635 1.00 90.19 368 GLN A CA 1
ATOM 2826 C C . GLN A 1 368 ? 28.662 -0.675 -6.580 1.00 90.19 368 GLN A C 1
ATOM 2828 O O . GLN A 1 368 ? 29.229 0.282 -7.105 1.00 90.19 368 GLN A O 1
ATOM 2833 N N . VAL A 1 369 ? 27.390 -0.985 -6.853 1.00 90.12 369 VAL A N 1
ATOM 2834 C CA . VAL A 1 369 ? 26.672 -0.387 -7.994 1.00 90.12 369 VAL A CA 1
ATOM 2835 C C . VAL A 1 369 ? 25.603 0.631 -7.631 1.00 90.12 369 VAL A C 1
ATOM 2837 O O . VAL A 1 369 ? 25.209 1.424 -8.489 1.00 90.12 369 VAL A O 1
ATOM 2840 N N . LEU A 1 370 ? 25.079 0.601 -6.405 1.00 89.75 370 LEU A N 1
ATOM 2841 C CA . LEU A 1 370 ? 24.052 1.555 -6.006 1.00 89.75 370 LEU A CA 1
ATOM 2842 C C . LEU A 1 370 ? 24.652 2.961 -5.857 1.00 89.75 370 LEU A C 1
ATOM 2844 O O . LEU A 1 370 ? 25.795 3.103 -5.412 1.00 89.75 370 LEU A O 1
ATOM 2848 N N . PRO A 1 371 ? 23.888 4.017 -6.200 1.00 89.50 371 PRO A N 1
ATOM 2849 C CA . PRO A 1 371 ? 24.316 5.388 -5.956 1.00 89.50 371 PRO A CA 1
ATOM 2850 C C . PRO A 1 371 ? 24.740 5.584 -4.498 1.00 89.50 371 PRO A C 1
ATOM 2852 O O . PRO A 1 371 ? 24.032 5.179 -3.578 1.00 89.50 371 PRO A O 1
ATOM 2855 N N . SER A 1 372 ? 25.892 6.221 -4.297 1.00 90.31 372 SER A N 1
ATOM 2856 C CA . SER A 1 372 ? 26.478 6.495 -2.983 1.00 90.31 372 SER A CA 1
ATOM 2857 C C . SER A 1 372 ? 26.893 7.968 -2.865 1.00 90.31 372 SER A C 1
ATOM 2859 O O . SER A 1 372 ? 26.849 8.729 -3.838 1.00 90.31 372 SER A O 1
ATOM 2861 N N . GLY A 1 373 ? 27.251 8.409 -1.655 1.00 92.50 373 GLY A N 1
ATOM 2862 C CA . GLY A 1 373 ? 27.685 9.786 -1.403 1.00 92.50 373 GLY A CA 1
ATOM 2863 C C . GLY A 1 373 ? 26.623 10.825 -1.782 1.00 92.50 373 GLY A C 1
ATOM 2864 O O . GLY A 1 373 ? 25.465 10.708 -1.389 1.00 92.50 373 GLY A O 1
ATOM 2865 N N . ALA A 1 374 ? 27.012 11.840 -2.559 1.00 92.81 374 ALA A N 1
ATOM 2866 C CA . ALA A 1 374 ? 26.113 12.924 -2.968 1.00 92.81 374 ALA A CA 1
ATOM 2867 C C . ALA A 1 374 ? 24.904 12.434 -3.786 1.00 92.81 374 ALA A C 1
ATOM 2869 O O . ALA A 1 374 ? 23.806 12.953 -3.614 1.00 92.81 374 ALA A O 1
ATOM 2870 N N . ALA A 1 375 ? 25.076 11.403 -4.622 1.00 90.25 375 ALA A N 1
ATOM 2871 C CA . ALA A 1 375 ? 23.977 10.855 -5.416 1.00 90.25 375 ALA A CA 1
ATOM 2872 C C . ALA A 1 375 ? 22.936 10.129 -4.545 1.00 90.25 375 ALA A C 1
ATOM 2874 O O . ALA A 1 375 ? 21.742 10.209 -4.822 1.00 90.25 375 ALA A O 1
ATOM 2875 N N . ALA A 1 376 ? 23.369 9.457 -3.471 1.00 89.69 376 ALA A N 1
ATOM 2876 C CA . ALA A 1 376 ? 22.449 8.866 -2.497 1.00 89.69 376 ALA A CA 1
ATOM 2877 C C . ALA A 1 376 ? 21.645 9.947 -1.760 1.00 89.69 376 ALA A C 1
ATOM 2879 O O . ALA A 1 376 ? 20.430 9.833 -1.652 1.00 89.69 376 ALA A O 1
ATOM 2880 N N . GLN A 1 377 ? 22.302 11.032 -1.337 1.00 90.62 377 GLN A N 1
ATOM 2881 C CA . GLN A 1 377 ? 21.632 12.163 -0.684 1.00 90.62 377 GLN A CA 1
ATOM 2882 C C . GLN A 1 377 ? 20.620 12.850 -1.608 1.00 90.62 377 GLN A C 1
ATOM 2884 O O . GLN A 1 377 ? 19.541 13.237 -1.165 1.00 90.62 377 GLN A O 1
ATOM 2889 N N . GLU A 1 378 ? 20.946 12.995 -2.894 1.00 91.69 378 GLU A N 1
ATOM 2890 C CA . GLU A 1 378 ? 20.017 13.532 -3.890 1.00 91.69 378 GLU A CA 1
ATOM 2891 C C . GLU A 1 378 ? 18.791 12.625 -4.054 1.00 91.69 378 GLU A C 1
ATOM 2893 O O . GLU A 1 378 ? 17.662 13.116 -4.066 1.00 91.69 378 GLU A O 1
ATOM 2898 N N . LEU A 1 379 ? 18.987 11.301 -4.094 1.00 89.94 379 LEU A N 1
ATOM 2899 C CA . LEU A 1 379 ? 17.883 10.342 -4.123 1.00 89.94 379 LEU A CA 1
ATOM 2900 C C . LEU A 1 379 ? 17.027 10.398 -2.857 1.00 89.94 379 LEU A C 1
ATOM 2902 O O . LEU A 1 379 ? 15.804 10.401 -2.969 1.00 89.94 379 LEU A O 1
ATOM 2906 N N . GLU A 1 380 ? 17.623 10.461 -1.670 1.00 89.44 380 GLU A N 1
ATOM 2907 C CA . GLU A 1 380 ? 16.884 10.612 -0.408 1.00 89.44 380 GLU A CA 1
ATOM 2908 C C . GLU A 1 380 ? 16.005 11.871 -0.441 1.00 89.44 380 GLU A C 1
ATOM 2910 O O . GLU A 1 380 ? 14.794 11.800 -0.233 1.00 89.44 380 GLU A O 1
ATOM 2915 N N . GLN A 1 381 ? 16.574 13.013 -0.839 1.00 89.50 381 GLN A N 1
ATOM 2916 C CA . GLN A 1 381 ? 15.833 14.272 -0.968 1.00 89.50 381 GLN A CA 1
ATOM 2917 C C . GLN A 1 381 ? 14.703 14.180 -2.000 1.00 89.50 381 GLN A C 1
ATOM 2919 O O . GLN A 1 381 ? 13.572 14.607 -1.728 1.00 89.50 381 GLN A O 1
ATOM 2924 N N . ALA A 1 382 ? 14.985 13.586 -3.163 1.00 89.19 382 ALA A N 1
ATOM 2925 C CA . ALA A 1 382 ? 13.994 13.358 -4.205 1.00 89.19 382 ALA A CA 1
ATOM 2926 C C . ALA A 1 382 ? 12.854 12.450 -3.721 1.00 89.19 382 ALA A C 1
ATOM 2928 O O . ALA A 1 382 ? 11.729 12.620 -4.175 1.00 89.19 382 ALA A O 1
ATOM 2929 N N . ASN A 1 383 ? 13.100 11.545 -2.766 1.00 91.94 383 ASN A N 1
ATOM 2930 C CA . ASN A 1 383 ? 12.120 10.595 -2.228 1.00 91.94 383 ASN A CA 1
ATOM 2931 C C . ASN A 1 383 ? 11.465 11.034 -0.901 1.00 91.94 383 ASN A C 1
ATOM 2933 O O . ASN A 1 383 ? 10.807 10.233 -0.233 1.00 91.94 383 ASN A O 1
ATOM 2937 N N . SER A 1 384 ? 11.574 12.311 -0.527 1.00 91.25 384 SER A N 1
ATOM 2938 C CA . SER A 1 384 ? 11.016 12.837 0.730 1.00 91.25 384 SER A CA 1
ATOM 2939 C C . SER A 1 384 ? 9.492 12.677 0.890 1.00 91.25 384 SER A C 1
ATOM 2941 O O . SER A 1 384 ? 8.986 12.694 2.018 1.00 91.25 384 SER A O 1
ATOM 2943 N N . LEU A 1 385 ? 8.716 12.509 -0.194 1.00 92.56 385 LEU A N 1
ATOM 2944 C CA . LEU A 1 385 ? 7.290 12.163 -0.077 1.00 92.56 385 LEU A CA 1
ATOM 2945 C C . LEU A 1 385 ? 7.105 10.715 0.354 1.00 92.56 385 LEU A C 1
ATOM 2947 O O . LEU A 1 385 ? 6.296 10.442 1.241 1.00 92.56 385 LEU A O 1
ATOM 2951 N N . ASP A 1 386 ? 7.865 9.799 -0.238 1.00 93.25 386 ASP A N 1
ATOM 2952 C CA . ASP A 1 386 ? 7.827 8.389 0.128 1.00 93.25 386 ASP A CA 1
ATOM 2953 C C . ASP A 1 386 ? 8.265 8.159 1.573 1.00 93.25 386 ASP A C 1
ATOM 2955 O O . ASP A 1 386 ? 7.650 7.341 2.250 1.00 93.25 386 ASP A O 1
ATOM 2959 N N . GLU A 1 387 ? 9.237 8.913 2.091 1.00 91.19 387 GLU A N 1
ATOM 2960 C CA . GLU A 1 387 ? 9.616 8.867 3.512 1.00 91.19 387 GLU A CA 1
ATOM 2961 C C . GLU A 1 387 ? 8.449 9.237 4.440 1.00 91.19 387 GLU A C 1
ATOM 2963 O O . GLU A 1 387 ? 8.212 8.590 5.468 1.00 91.19 387 GLU A O 1
ATOM 2968 N N . GLN A 1 388 ? 7.669 10.253 4.064 1.00 92.81 388 GLN A N 1
ATOM 2969 C CA . GLN A 1 388 ? 6.488 10.679 4.816 1.00 92.81 388 GLN A CA 1
ATOM 2970 C C . GLN A 1 388 ? 5.336 9.674 4.695 1.00 92.81 388 GLN A C 1
ATOM 2972 O O . GLN A 1 388 ? 4.663 9.385 5.689 1.00 92.81 388 GLN A O 1
ATOM 2977 N N . VAL A 1 389 ? 5.109 9.115 3.503 1.00 92.75 389 VAL A N 1
ATOM 2978 C CA . VAL A 1 389 ? 4.123 8.046 3.274 1.00 92.75 389 VAL A CA 1
ATOM 2979 C C . VAL A 1 389 ? 4.508 6.785 4.049 1.00 92.75 389 VAL A C 1
ATOM 2981 O O . VAL A 1 389 ? 3.650 6.174 4.681 1.00 92.75 389 VAL A O 1
ATOM 2984 N N . TYR A 1 390 ? 5.788 6.421 4.063 1.00 92.06 390 TYR A N 1
ATOM 2985 C CA . TYR A 1 390 ? 6.316 5.276 4.797 1.00 92.06 390 TYR A CA 1
ATOM 2986 C C . TYR A 1 390 ? 6.170 5.455 6.308 1.00 92.06 390 TYR A C 1
ATOM 2988 O O . TYR A 1 390 ? 5.619 4.590 6.986 1.00 92.06 390 TYR A O 1
ATOM 2996 N N . SER A 1 391 ? 6.570 6.614 6.836 1.00 91.50 391 SER A N 1
ATOM 2997 C CA . SER A 1 391 ? 6.386 6.954 8.253 1.00 91.50 391 SER A CA 1
ATOM 2998 C C . SER A 1 391 ? 4.913 6.885 8.663 1.00 91.50 391 SER A C 1
ATOM 3000 O O . SER A 1 391 ? 4.572 6.373 9.732 1.00 91.50 391 SER A O 1
ATOM 3002 N N . PHE A 1 392 ? 4.017 7.344 7.785 1.00 93.44 392 PHE A N 1
ATOM 3003 C CA . PHE A 1 392 ? 2.579 7.202 7.974 1.00 93.44 392 PHE A CA 1
ATOM 3004 C C . PHE A 1 392 ? 2.141 5.727 7.956 1.00 93.44 392 PHE A C 1
ATOM 3006 O O . PHE A 1 392 ? 1.386 5.319 8.836 1.00 93.44 392 PHE A O 1
ATOM 3013 N N . ALA A 1 393 ? 2.651 4.906 7.031 1.00 93.06 393 ALA A N 1
ATOM 3014 C CA . ALA A 1 393 ? 2.384 3.465 6.972 1.00 93.06 393 ALA A CA 1
ATOM 3015 C C . ALA A 1 393 ? 2.776 2.748 8.271 1.00 93.06 393 ALA A C 1
ATOM 3017 O O . ALA A 1 393 ? 1.981 1.977 8.809 1.00 93.06 393 ALA A O 1
ATOM 3018 N N . VAL A 1 394 ? 3.966 3.048 8.806 1.00 91.38 394 VAL A N 1
ATOM 3019 C CA . VAL A 1 394 ? 4.460 2.516 10.087 1.00 91.38 394 VAL A CA 1
ATOM 3020 C C . VAL A 1 394 ? 3.504 2.878 11.217 1.00 91.38 394 VAL A C 1
ATOM 3022 O O . VAL A 1 394 ? 3.122 2.010 12.000 1.00 91.38 394 VAL A O 1
ATOM 3025 N N . LEU A 1 395 ? 3.081 4.143 11.297 1.00 94.00 395 LEU A N 1
ATOM 3026 C CA . LEU A 1 395 ? 2.121 4.577 12.307 1.00 94.00 395 LEU A CA 1
ATOM 3027 C C . LEU A 1 395 ? 0.793 3.821 12.175 1.00 94.00 395 LEU A C 1
ATOM 3029 O O . LEU A 1 395 ? 0.298 3.295 13.167 1.00 94.00 395 LEU A O 1
ATOM 3033 N N . MET A 1 396 ? 0.227 3.733 10.968 1.00 94.44 396 MET A N 1
ATOM 3034 C CA . MET A 1 396 ? -1.045 3.039 10.739 1.00 94.44 396 MET A CA 1
ATOM 3035 C C . MET A 1 396 ? -0.958 1.548 11.088 1.00 94.44 396 MET A C 1
ATOM 3037 O O . MET A 1 396 ? -1.862 1.024 11.737 1.00 94.44 396 MET A O 1
ATOM 3041 N N . SER A 1 397 ? 0.138 0.883 10.716 1.00 93.56 397 SER A N 1
ATOM 3042 C CA . SER A 1 397 ? 0.384 -0.527 11.038 1.00 93.56 397 SER A CA 1
ATOM 3043 C C . SER A 1 397 ? 0.506 -0.751 12.553 1.00 93.56 397 SER A C 1
ATOM 3045 O O . SER A 1 397 ? -0.101 -1.671 13.095 1.00 93.56 397 SER A O 1
ATOM 3047 N N . ARG A 1 398 ? 1.187 0.150 13.277 1.00 94.19 398 ARG A N 1
ATOM 3048 C CA . ARG A 1 398 ? 1.266 0.107 14.750 1.00 94.19 398 ARG A CA 1
ATOM 3049 C C . ARG A 1 398 ? -0.085 0.329 15.427 1.00 94.19 398 ARG A C 1
ATOM 3051 O O . ARG A 1 398 ? -0.360 -0.300 16.443 1.00 94.19 398 ARG A O 1
ATOM 3058 N N . LEU A 1 399 ? -0.930 1.204 14.881 1.00 95.69 399 LEU A N 1
ATOM 3059 C CA . LEU A 1 399 ? -2.294 1.396 15.387 1.00 95.69 399 LEU A CA 1
ATOM 3060 C C . LEU A 1 399 ? -3.147 0.138 15.174 1.00 95.69 399 LEU A C 1
ATOM 3062 O O . LEU A 1 399 ? -3.884 -0.255 16.072 1.00 95.69 399 LEU A O 1
ATOM 3066 N N . ASP A 1 400 ? -3.018 -0.523 14.022 1.00 95.75 400 ASP A N 1
ATOM 3067 C CA . ASP A 1 400 ? -3.675 -1.812 13.783 1.00 95.75 400 ASP A CA 1
ATOM 3068 C C . ASP A 1 400 ? -3.178 -2.884 14.777 1.00 95.75 400 ASP A C 1
ATOM 3070 O O . ASP A 1 400 ? -3.993 -3.610 15.343 1.00 95.75 400 ASP A O 1
ATOM 3074 N N . ALA A 1 401 ? -1.875 -2.919 15.085 1.00 94.75 401 ALA A N 1
ATOM 3075 C CA . ALA A 1 401 ? -1.291 -3.858 16.048 1.00 94.75 401 ALA A CA 1
ATOM 3076 C C . ALA A 1 401 ? -1.898 -3.770 17.458 1.00 94.75 401 ALA A C 1
ATOM 3078 O O . ALA A 1 401 ? -2.028 -4.793 18.123 1.00 94.75 401 ALA A O 1
ATOM 3079 N N . VAL A 1 402 ? -2.334 -2.587 17.905 1.00 96.81 402 VAL A N 1
ATOM 3080 C CA . VAL A 1 402 ? -3.038 -2.439 19.194 1.00 96.81 402 VAL A CA 1
ATOM 3081 C C . VAL A 1 402 ? -4.376 -3.184 19.189 1.00 96.81 402 VAL A C 1
ATOM 3083 O O . VAL A 1 402 ? -4.745 -3.792 20.191 1.00 96.81 402 VAL A O 1
ATOM 3086 N N . VAL A 1 403 ? -5.094 -3.173 18.063 1.00 97.44 403 VAL A N 1
ATOM 3087 C CA . VAL A 1 403 ? -6.361 -3.907 17.912 1.00 97.44 403 VAL A CA 1
ATOM 3088 C C . VAL A 1 403 ? -6.110 -5.411 17.895 1.00 97.44 403 VAL A C 1
ATOM 3090 O O . VAL A 1 403 ? -6.830 -6.151 18.561 1.00 97.44 403 VAL A O 1
ATOM 3093 N N . TRP A 1 404 ? -5.077 -5.862 17.178 1.00 95.56 404 TRP A N 1
ATOM 3094 C CA . TRP A 1 404 ? -4.710 -7.280 17.124 1.00 95.56 404 TRP A CA 1
ATOM 3095 C C . TRP A 1 404 ? -4.273 -7.805 18.495 1.00 95.56 404 TRP A C 1
ATOM 3097 O O . TRP A 1 404 ? -4.764 -8.843 18.924 1.00 95.56 404 TRP A O 1
ATOM 3107 N N . ALA A 1 405 ? -3.439 -7.053 19.218 1.00 96.00 405 ALA A N 1
ATOM 3108 C CA . ALA A 1 405 ? -2.992 -7.416 20.561 1.00 96.00 405 ALA A CA 1
ATOM 3109 C C . ALA A 1 405 ? -4.150 -7.461 21.571 1.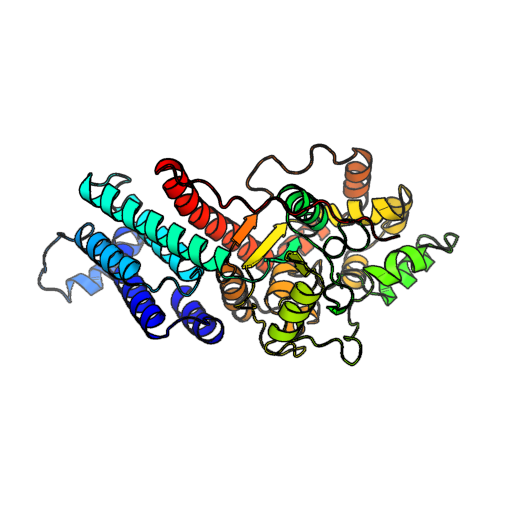00 96.00 405 ALA A C 1
ATOM 3111 O O . ALA A 1 405 ? -4.180 -8.327 22.440 1.00 96.00 405 ALA A O 1
ATOM 3112 N N . ALA A 1 406 ? -5.128 -6.556 21.452 1.00 97.25 406 ALA A N 1
ATOM 3113 C CA . ALA A 1 406 ? -6.335 -6.587 22.274 1.00 97.25 406 ALA A CA 1
ATOM 3114 C C . ALA A 1 406 ? -7.184 -7.842 22.010 1.00 97.25 406 ALA A C 1
ATOM 3116 O O . ALA A 1 406 ? -7.658 -8.471 22.953 1.00 97.25 406 ALA A O 1
ATOM 3117 N N . ALA A 1 407 ? -7.347 -8.222 20.740 1.00 97.25 407 ALA A N 1
ATOM 3118 C CA . ALA A 1 407 ? -8.050 -9.443 20.355 1.00 97.25 407 ALA A CA 1
ATOM 3119 C C . ALA A 1 407 ? -7.330 -10.699 20.874 1.00 97.25 407 ALA A C 1
ATOM 3121 O O . ALA A 1 407 ? -7.953 -11.539 21.521 1.00 97.25 407 ALA A O 1
ATOM 3122 N N . GLU A 1 408 ? -6.013 -10.785 20.677 1.00 95.81 408 GLU A N 1
ATOM 3123 C CA . GLU A 1 408 ? -5.181 -11.881 21.185 1.00 95.81 408 GLU A CA 1
ATOM 3124 C C . GLU A 1 408 ? -5.266 -11.997 22.714 1.00 95.81 408 GLU A C 1
ATOM 3126 O O . GLU A 1 408 ? -5.502 -13.082 23.243 1.00 95.81 408 GLU A O 1
ATOM 3131 N N . ALA A 1 409 ? -5.167 -10.877 23.438 1.00 96.81 409 ALA A N 1
ATOM 3132 C CA . ALA A 1 409 ? -5.295 -10.849 24.895 1.00 96.81 409 ALA A CA 1
ATOM 3133 C C . ALA A 1 409 ? -6.683 -11.293 25.392 1.00 96.81 409 ALA A C 1
ATOM 3135 O O . ALA A 1 409 ? -6.804 -11.794 26.510 1.00 96.81 409 ALA A O 1
ATOM 3136 N N . ALA A 1 410 ? -7.726 -11.129 24.574 1.00 97.19 410 ALA A N 1
ATOM 3137 C CA . ALA A 1 410 ? -9.072 -11.624 24.851 1.00 97.19 410 ALA A CA 1
ATOM 3138 C C . ALA A 1 410 ? -9.284 -13.094 24.437 1.00 97.19 410 ALA A C 1
ATOM 3140 O O . ALA A 1 410 ? -10.377 -13.625 24.630 1.00 97.19 410 ALA A O 1
ATOM 3141 N N . GLY A 1 411 ? -8.260 -13.758 23.893 1.00 96.56 411 GLY A N 1
ATOM 3142 C CA . GLY A 1 411 ? -8.334 -15.143 23.431 1.00 96.56 411 GLY A CA 1
ATOM 3143 C C . GLY A 1 411 ? -9.010 -15.315 22.070 1.00 96.56 411 GLY A C 1
ATOM 3144 O O . GLY A 1 411 ? -9.423 -16.426 21.741 1.00 96.56 411 GLY A O 1
ATOM 3145 N N . GLU A 1 412 ? -9.144 -14.249 21.275 1.00 95.19 412 GLU A N 1
ATOM 3146 C CA . GLU A 1 412 ? -9.596 -14.376 19.889 1.00 95.19 412 GLU A CA 1
ATOM 3147 C C . GLU A 1 412 ? -8.521 -15.077 19.054 1.00 95.19 412 GLU A C 1
ATOM 3149 O O . GLU A 1 412 ? -7.362 -14.660 19.013 1.00 95.19 412 GLU A O 1
ATOM 3154 N N . GLU A 1 413 ? -8.914 -16.127 18.337 1.00 88.94 413 GLU A N 1
ATOM 3155 C CA . GLU A 1 413 ? -8.026 -16.771 17.375 1.00 88.94 413 GLU A CA 1
ATOM 3156 C C . GLU A 1 413 ? -8.028 -16.012 16.033 1.00 88.94 413 GLU A C 1
ATOM 3158 O O . GLU A 1 413 ? -9.080 -15.526 15.588 1.00 88.94 413 GLU A O 1
ATOM 3163 N N . PRO A 1 414 ? -6.881 -15.951 15.331 1.00 82.75 414 PRO A N 1
ATOM 3164 C CA . PRO A 1 414 ? -6.838 -15.502 13.946 1.00 82.75 414 PRO A CA 1
ATOM 3165 C C . PRO A 1 414 ? -7.775 -16.321 13.051 1.00 82.75 414 PRO A C 1
ATOM 3167 O O . PRO A 1 414 ? -8.037 -17.502 13.296 1.00 82.75 414 PRO A O 1
ATOM 3170 N N . LEU A 1 415 ? -8.263 -15.702 11.973 1.00 79.06 415 LEU A N 1
ATOM 3171 C CA . LEU A 1 415 ? -9.074 -16.395 10.974 1.00 79.06 415 LEU A CA 1
ATOM 3172 C C . LEU A 1 415 ? -8.293 -17.570 10.376 1.00 79.06 415 LEU A C 1
ATOM 3174 O O . LEU A 1 415 ? -7.357 -17.378 9.606 1.00 79.06 415 LEU A O 1
ATOM 3178 N N . LYS A 1 416 ? -8.717 -18.791 10.703 1.00 72.81 416 LYS A N 1
ATOM 3179 C CA . LYS A 1 416 ? -8.233 -20.002 10.042 1.00 72.81 416 LYS A CA 1
ATOM 3180 C C . LYS A 1 416 ? -8.886 -20.086 8.669 1.00 72.81 416 LYS A C 1
ATOM 3182 O O . LYS A 1 416 ? -10.108 -20.211 8.570 1.00 72.81 416 LYS A O 1
ATOM 3187 N N . MET A 1 417 ? -8.080 -20.025 7.615 1.00 65.25 417 MET A N 1
ATOM 3188 C CA . MET A 1 417 ? -8.566 -20.341 6.278 1.00 65.25 417 MET A CA 1
ATOM 3189 C C . MET A 1 417 ? -8.948 -21.827 6.235 1.00 65.25 417 MET A C 1
ATOM 3191 O O . MET A 1 417 ? -8.231 -22.660 6.805 1.00 65.25 417 MET A O 1
ATOM 3195 N N . PRO A 1 418 ? -10.070 -22.197 5.591 1.00 61.03 418 PRO A N 1
ATOM 3196 C CA . PRO A 1 418 ? -10.327 -23.595 5.289 1.00 61.03 418 PRO A CA 1
ATOM 3197 C C . PRO A 1 418 ? -9.111 -24.118 4.529 1.00 61.03 418 PRO A C 1
ATOM 3199 O O . PRO A 1 418 ? -8.689 -23.477 3.568 1.00 61.03 418 PRO A O 1
ATOM 3202 N N . LYS A 1 419 ? -8.535 -25.247 4.959 1.00 57.59 419 LYS A N 1
ATOM 3203 C CA . LYS A 1 419 ? -7.462 -25.894 4.198 1.00 57.59 419 LYS A CA 1
ATOM 3204 C C . LYS A 1 419 ? -8.003 -26.152 2.795 1.00 57.59 419 LYS A C 1
ATOM 3206 O O . LYS A 1 419 ? -8.880 -27.001 2.626 1.00 57.59 419 LYS A O 1
ATOM 3211 N N . SER A 1 420 ? -7.544 -25.373 1.821 1.00 54.31 420 SER A N 1
ATOM 3212 C CA . SER A 1 420 ? -7.844 -25.631 0.423 1.00 54.31 420 SER A CA 1
ATOM 3213 C C . SER A 1 420 ? -7.270 -27.004 0.082 1.00 54.31 420 SER A C 1
ATOM 3215 O O . SER A 1 420 ? -6.221 -27.409 0.592 1.00 54.31 420 SER A O 1
ATOM 3217 N N . LEU A 1 421 ? -8.016 -27.772 -0.713 1.00 45.00 421 LEU A N 1
ATOM 3218 C CA . LEU A 1 421 ? -7.484 -29.005 -1.280 1.00 45.00 421 LEU A CA 1
ATOM 3219 C C . LEU A 1 421 ? -6.217 -28.640 -2.069 1.00 45.00 421 LEU A C 1
ATOM 3221 O O . LEU A 1 421 ? -6.204 -27.572 -2.689 1.00 45.00 421 LEU A O 1
ATOM 3225 N N . PRO A 1 422 ? -5.159 -29.471 -2.018 1.00 47.91 422 PRO A N 1
ATOM 3226 C CA . PRO A 1 422 ? -3.923 -29.180 -2.726 1.00 47.91 422 PRO A CA 1
ATOM 3227 C C . PRO A 1 422 ? -4.243 -28.857 -4.190 1.00 47.91 422 PRO A C 1
ATOM 3229 O O . PRO A 1 422 ? -5.141 -29.495 -4.755 1.00 47.91 422 PRO A O 1
ATOM 3232 N N . PRO A 1 423 ? -3.568 -27.852 -4.781 1.00 48.97 423 PRO A N 1
ATOM 3233 C CA . PRO A 1 423 ? -3.757 -27.534 -6.185 1.00 48.97 423 PRO A CA 1
ATOM 3234 C C . PRO A 1 423 ? -3.597 -28.829 -6.975 1.00 48.97 423 PRO A C 1
ATOM 3236 O O . PRO A 1 423 ? -2.621 -29.555 -6.796 1.00 48.97 423 PRO A O 1
ATOM 3239 N N . GLN A 1 424 ? -4.605 -29.165 -7.778 1.00 41.38 424 GLN A N 1
ATOM 3240 C CA . GLN A 1 424 ? -4.422 -30.204 -8.775 1.00 41.38 424 GLN A CA 1
ATOM 3241 C C . GLN A 1 424 ? -3.389 -29.635 -9.736 1.00 41.38 424 GLN A C 1
ATOM 3243 O O . GLN A 1 424 ? -3.689 -28.662 -10.429 1.00 41.38 424 GLN A O 1
ATOM 3248 N N . ASP A 1 425 ? -2.169 -30.166 -9.686 1.00 41.88 425 ASP A N 1
ATOM 3249 C CA . ASP A 1 425 ? -1.152 -29.881 -10.687 1.00 41.88 425 ASP A CA 1
ATOM 3250 C C . ASP A 1 425 ? -1.801 -30.157 -12.047 1.00 41.88 425 ASP A C 1
ATOM 3252 O O . ASP A 1 425 ? -2.169 -31.288 -12.365 1.00 41.88 425 ASP A O 1
ATOM 3256 N N . GLY A 1 426 ? -2.092 -29.079 -12.773 1.00 45.34 426 GLY A N 1
ATOM 3257 C CA . GLY A 1 426 ? -2.639 -29.161 -14.113 1.00 45.34 426 GLY A CA 1
ATOM 3258 C C . GLY A 1 426 ? -1.521 -29.594 -15.046 1.00 45.34 426 GLY A C 1
ATOM 3259 O O . GLY A 1 426 ? -0.580 -28.823 -15.240 1.00 45.34 426 GLY A O 1
ATOM 3260 N N . ASP A 1 427 ? -1.641 -30.814 -15.568 1.00 36.41 427 ASP A N 1
ATOM 3261 C CA . ASP A 1 427 ? -0.875 -31.322 -16.713 1.00 36.41 427 ASP A CA 1
ATOM 3262 C C . ASP A 1 427 ? -1.009 -30.419 -17.955 1.00 36.41 427 ASP A C 1
ATOM 3264 O O . ASP A 1 427 ? -2.135 -29.928 -18.233 1.00 36.41 427 ASP A O 1
#

Organism: Gonium pectorale (NCBI:txid33097)